Protein AF-0000000086674447 (afdb_homodimer)

pLDDT: mean 96.29, std 6.56, range [38.28, 99.0]

Solvent-accessible surface area (backbone atoms only — not comparable to full-atom values): 31070 Å² total; per-residue (Å²): 128,88,78,75,75,54,72,44,48,69,46,72,72,39,36,52,51,30,50,51,44,52,50,55,35,48,75,70,48,36,46,66,22,30,30,36,32,32,70,84,81,61,48,31,28,20,26,34,28,78,52,71,37,53,34,59,51,40,54,53,54,64,50,46,45,52,54,33,26,35,34,64,73,64,79,38,63,46,72,46,72,43,77,47,45,37,91,79,42,28,67,44,84,28,63,61,21,54,31,84,49,58,30,33,39,14,48,49,42,30,52,41,40,25,42,23,58,60,7,36,20,32,44,40,54,50,34,69,75,50,40,37,67,59,47,29,50,52,35,44,74,71,64,41,71,51,47,46,45,61,62,59,66,47,53,48,55,51,37,37,28,68,75,32,76,65,34,62,70,54,31,31,49,49,52,44,53,17,68,75,69,72,49,60,85,36,53,51,65,26,69,91,55,13,39,26,28,16,25,48,40,52,31,50,50,50,45,28,37,78,63,52,71,41,79,42,56,66,14,24,54,50,46,53,54,36,23,48,46,36,65,78,49,63,27,60,37,51,63,49,68,39,82,57,38,46,62,26,33,37,60,14,68,53,69,46,34,52,31,35,36,34,38,40,36,37,77,88,63,54,41,35,31,30,18,42,41,36,39,41,76,57,94,50,90,52,54,61,67,59,29,45,51,44,4,51,42,41,37,54,48,50,55,54,53,62,71,65,48,135,128,88,77,75,74,53,72,44,48,68,47,70,71,40,36,52,53,31,50,50,44,52,49,55,35,49,76,72,48,37,45,65,22,30,30,38,32,34,69,85,81,62,48,32,28,19,27,35,30,79,52,69,38,52,35,61,48,38,52,52,56,63,53,46,45,52,54,33,24,34,33,64,72,65,78,38,62,45,71,45,71,43,76,47,46,39,92,79,42,29,69,45,84,27,62,60,21,51,32,84,49,58,32,34,39,14,48,50,41,30,53,40,40,25,42,22,58,60,6,36,20,32,44,39,55,49,33,69,75,50,40,36,69,56,47,30,50,51,35,44,74,72,65,40,71,49,49,44,46,60,62,59,64,46,54,48,56,51,37,36,28,68,76,33,77,66,34,61,69,53,31,32,50,48,52,44,52,18,68,76,70,74,48,60,85,37,54,51,66,26,68,90,56,15,39,27,28,17,25,47,42,50,32,50,50,50,48,29,36,77,64,52,71,42,78,41,57,67,15,24,53,50,47,53,54,37,24,48,48,35,64,78,48,64,28,60,37,52,61,50,69,38,82,57,39,46,60,26,34,37,61,14,68,53,69,45,34,52,31,37,36,35,37,40,36,39,78,88,63,55,41,36,32,30,19,42,43,37,38,40,76,59,92,47,90,52,52,62,68,59,28,43,50,44,4,51,41,41,37,54,48,51,55,55,53,62,71,65,49,136

Sequence (620 aa):
MTVVPTFVAGDGDLLEVAESIAADWASLGIRGSFLARDLDTGEHLGFDVDVPVPLASVIKVPLALVVLDLVARGDLDAARPVTVDPAAASVGPTGLAAFRHPATVAVGDLLLLMLAVSDNAAADTLLDLVPPPDVDARLREWGCTGIRVRHRLNRMYECAAGVSGNDFALALELAIRDERTGHHTIETLDPAHANLGSAAALVDLLQRVWRDEVAHPDATAELRRLMSQQVFTHRLANELRADTLQVSGKTGTFLHLRHEIGVVEAETGERIAMAALTRADRRARQAPDIDQAIGTAARDAFEALRNHGPMTVVPTFVAGDGDLLEVAESIAADWASLGIRGSFLARDLDTGEHLGFDVDVPVPLASVIKVPLALVVLDLVARGDLDAARPVTVDPAAASVGPTGLAAFRHPATVAVGDLLLLMLAVSDNAAADTLLDLVPPPDVDARLREWGCTGIRVRHRLNRMYECAAGVSGNDFALALELAIRDERTGHHTIETLDPAHANLGSAAALVDLLQRVWRDEVAHPDATAELRRLMSQQVFTHRLANELRADTLQVSGKTGTFLHLRHEIGVVEAETGERIAMAALTRADRRARQAPDIDQAIGTAARDAFEALRNHGP

Organism: NCBI:txid175570

Nearest PDB structures (foldseek):
  2wuq-assembly1_B  TM=9.058E-01  e=3.785E-26  Streptomyces cacaoi
  2wuq-assembly1_A  TM=9.338E-01  e=1.848E-25  Streptomyces cacaoi
  4hes-assembly3_E  TM=8.392E-01  e=2.677E-14  Veillonella parvula DSM 2008
  2xh9-assembly2_B  TM=7.013E-01  e=1.372E-12  Streptomyces clavuligerus
  2xft-assembly2_B  TM=6.945E-01  e=1.164E-12  Streptomyces clavuligerus

Radius of gyration: 24.22 Å; Cα contacts (8 Å, |Δi|>4): 1340; chains: 2; bounding box: 54×69×61 Å

Secondary structure (DSSP, 8-state):
---PPPEEESSHHHHHHHHHHHHHHHHTTEEEEEEEEETTT--EEEESTT--EE-GGGGHHHHHHHHHHHHHTTSS-TT-EEEE-GGGSPP-SSGGGG-SS-EEEEHHHHHHHHHHS--HHHHHHHHHHS-HHHHHHHHHHTT-TT-B--S-THHHHHHHHHHHTT-HHHHHHHHHHHHHHS--SSGGGSTTTS-EE-HHHHHHHHHHHHTT-SS-HHHHHHHHHHHTT----SSGGGG---TTEEEEEEEEEETTEEEEEEEEEETTS-EEEEEEEEEESS--S--HHHHHHHHHHHHHHHHHHHHT--/------EEESSHHHHHHHHHHHHHHHHTTEEEEEEEEETTT--EEEESTT--EE-GGGGHHHHHHHHHHHHHTTSS-TT-EEEE-GGGSPP-SSGGGG-SS-EEEEHHHHHHHHHHS--HHHHHHHHHHS-HHHHHHHHHHTT-TT-B--S-THHHHHHHHHHHTT-HHHHHHHHHHHHHHS--SSGGGSTTTS-EE-HHHHHHHHHHHHTT-SS-HHHHHHHHHHHTT----SSGGGG---TTEEEEEEEEEETTEEEEEEEEEETTS-EEEEEEEEEESS--S--HHHHHHHHHHHHHHHHHHHHT--

Structure (mmCIF, N/CA/C/O backbone):
data_AF-0000000086674447-model_v1
#
loop_
_entity.id
_entity.type
_entity.pdbx_description
1 polymer 'Serine hydrolase'
#
loop_
_atom_site.group_PDB
_atom_site.id
_atom_site.type_symbol
_atom_site.label_atom_id
_atom_site.label_alt_id
_atom_site.label_comp_id
_atom_site.label_asym_id
_atom_site.label_entity_id
_atom_site.label_seq_id
_atom_site.pdbx_PDB_ins_code
_atom_site.Cartn_x
_atom_site.Cartn_y
_atom_site.Cartn_z
_atom_site.occupancy
_atom_site.B_iso_or_equiv
_atom_site.auth_seq_id
_atom_site.auth_comp_id
_atom_site.auth_asym_id
_atom_site.auth_atom_id
_atom_site.pdbx_PDB_model_num
ATOM 1 N N . MET A 1 1 ? -27.062 27.422 2.574 1 38.53 1 MET A N 1
ATOM 2 C CA . MET A 1 1 ? -26.297 28.297 1.693 1 38.53 1 MET A CA 1
ATOM 3 C C . MET A 1 1 ? -24.938 27.688 1.358 1 38.53 1 MET A C 1
ATOM 5 O O . MET A 1 1 ? -24.219 27.25 2.254 1 38.53 1 MET A O 1
ATOM 9 N N . THR A 1 2 ? -24.734 27.25 0.06 1 50 2 THR A N 1
ATOM 10 C CA . THR A 1 2 ? -23.469 26.625 -0.309 1 50 2 THR A CA 1
ATOM 11 C C . THR A 1 2 ? -22.312 27.578 -0.081 1 50 2 THR A C 1
ATOM 13 O O . THR A 1 2 ? -22.266 28.656 -0.669 1 50 2 THR A O 1
ATOM 16 N N . VAL A 1 3 ? -21.625 27.484 1.079 1 66.38 3 VAL A N 1
ATOM 17 C CA . VAL A 1 3 ? -20.516 28.359 1.425 1 66.38 3 VAL A CA 1
ATOM 18 C C . VAL A 1 3 ? -19.469 28.344 0.31 1 66.38 3 VAL A C 1
ATOM 20 O O . VAL A 1 3 ? -19.062 27.266 -0.135 1 66.38 3 VAL A O 1
ATOM 23 N N . VAL A 1 4 ? -19.359 29.516 -0.387 1 80.81 4 VAL A N 1
ATOM 24 C CA . VAL A 1 4 ? -18.344 29.688 -1.413 1 80.81 4 VAL A CA 1
ATOM 25 C C . VAL A 1 4 ? -16.953 29.594 -0.784 1 80.81 4 VAL A C 1
ATOM 27 O O . VAL A 1 4 ? -16.656 30.25 0.213 1 80.81 4 VAL A O 1
ATOM 30 N N . PRO A 1 5 ? -16.172 28.719 -1.316 1 92.44 5 PRO A N 1
ATOM 31 C CA . PRO A 1 5 ? -14.812 28.609 -0.782 1 92.44 5 PRO A CA 1
ATOM 32 C C . PRO A 1 5 ? -14.031 29.922 -0.883 1 92.44 5 PRO A C 1
ATOM 34 O O . PRO A 1 5 ? -14.328 30.766 -1.734 1 92.44 5 PRO A O 1
ATOM 37 N N . THR A 1 6 ? -13.109 30.188 0.082 1 96.5 6 THR A N 1
ATOM 38 C CA . THR A 1 6 ? -12.148 31.281 -0.029 1 96.5 6 THR A CA 1
ATOM 39 C C . THR A 1 6 ? -10.938 30.844 -0.849 1 96.5 6 THR A C 1
ATOM 41 O O . THR A 1 6 ? -10.172 29.969 -0.428 1 96.5 6 THR A O 1
ATOM 44 N N . PHE A 1 7 ? -10.734 31.5 -1.994 1 97.69 7 PHE A N 1
ATOM 45 C CA . PHE A 1 7 ? -9.703 31.078 -2.936 1 97.69 7 PHE A CA 1
ATOM 46 C C . PHE A 1 7 ? -8.422 31.875 -2.723 1 97.69 7 PHE A C 1
ATOM 48 O O . PHE A 1 7 ? -8.469 33.031 -2.293 1 97.69 7 PHE A O 1
ATOM 55 N N . VAL A 1 8 ? -7.32 31.281 -3.012 1 96.69 8 VAL A N 1
ATOM 56 C CA . VAL A 1 8 ? -6.016 31.922 -3.068 1 96.69 8 VAL A CA 1
ATOM 57 C C . VAL A 1 8 ? -5.285 31.516 -4.344 1 96.69 8 VAL A C 1
ATOM 59 O O . VAL A 1 8 ? -5.371 30.359 -4.762 1 96.69 8 VAL A O 1
ATOM 62 N N . ALA A 1 9 ? -4.672 32.469 -4.988 1 94.75 9 ALA A N 1
ATOM 63 C CA . ALA A 1 9 ? -3.885 32.188 -6.184 1 94.75 9 ALA A CA 1
ATOM 64 C C . ALA A 1 9 ? -2.889 33.312 -6.473 1 94.75 9 ALA A C 1
ATOM 66 O O . ALA A 1 9 ? -3.156 34.469 -6.176 1 94.75 9 ALA A O 1
ATOM 67 N N . GLY A 1 10 ? -1.825 32.875 -7.117 1 85.38 10 GLY A N 1
ATOM 68 C CA . GLY A 1 10 ? -0.826 33.875 -7.484 1 85.38 10 GLY A CA 1
ATOM 69 C C . GLY A 1 10 ? -1.239 34.719 -8.672 1 85.38 10 GLY A C 1
ATOM 70 O O . GLY A 1 10 ? -0.718 35.812 -8.867 1 85.38 10 GLY A O 1
ATOM 71 N N . ASP A 1 11 ? -1.939 34.188 -9.594 1 87.5 11 ASP A N 1
ATOM 72 C CA . ASP A 1 11 ? -2.436 34.938 -10.75 1 87.5 11 ASP A CA 1
ATOM 73 C C . ASP A 1 11 ? -3.785 34.406 -11.211 1 87.5 11 ASP A C 1
ATOM 75 O O . ASP A 1 11 ? -4.348 33.5 -10.586 1 87.5 11 ASP A O 1
ATOM 79 N N . GLY A 1 12 ? -4.344 34.969 -12.25 1 87.25 12 GLY A N 1
ATOM 80 C CA . GLY A 1 12 ? -5.688 34.656 -12.719 1 87.25 12 GLY A CA 1
ATOM 81 C C . GLY A 1 12 ? -5.824 33.25 -13.242 1 87.25 12 GLY A C 1
ATOM 82 O O . GLY A 1 12 ? -6.832 32.562 -13 1 87.25 12 GLY A O 1
ATOM 83 N N . ASP A 1 13 ? -4.848 32.781 -13.977 1 93.12 13 ASP A N 1
ATOM 84 C CA . ASP A 1 13 ? -4.891 31.438 -14.531 1 93.12 13 ASP A CA 1
ATOM 85 C C . ASP A 1 13 ? -4.887 30.391 -13.422 1 93.12 13 ASP A C 1
ATOM 87 O O . ASP A 1 13 ? -5.605 29.391 -13.508 1 93.12 13 ASP A O 1
ATOM 91 N N . LEU A 1 14 ? -4.137 30.656 -12.445 1 97.19 14 LEU A N 1
ATOM 92 C CA . LEU A 1 14 ? -4.07 29.734 -11.305 1 97.19 14 LEU A CA 1
ATOM 93 C C . LEU A 1 14 ? -5.375 29.766 -10.516 1 97.19 14 LEU A C 1
ATOM 95 O O . LEU A 1 14 ? -5.805 28.734 -9.984 1 97.19 14 LEU A O 1
ATOM 99 N N . LEU A 1 15 ? -5.953 30.938 -10.438 1 97.5 15 LEU A N 1
ATOM 100 C CA . LEU A 1 15 ? -7.238 31.047 -9.75 1 97.5 15 LEU A CA 1
ATOM 101 C C . LEU A 1 15 ? -8.289 30.188 -10.43 1 97.5 15 LEU A C 1
ATOM 103 O O . LEU A 1 15 ? -9.086 29.531 -9.758 1 97.5 15 LEU A O 1
ATOM 107 N N . GLU A 1 16 ? -8.328 30.172 -11.734 1 97.75 16 GLU A N 1
ATOM 108 C CA . GLU A 1 16 ? -9.273 29.359 -12.492 1 97.75 16 GLU A CA 1
ATOM 109 C C . GLU A 1 16 ? -9.086 27.875 -12.195 1 97.75 16 GLU A C 1
ATOM 111 O O . GLU A 1 16 ? -10.062 27.125 -12.133 1 97.75 16 GLU A O 1
ATOM 116 N N . VAL A 1 17 ? -7.859 27.453 -12.086 1 98.31 17 VAL A N 1
ATOM 117 C CA . VAL A 1 17 ? -7.562 26.047 -11.773 1 98.31 17 VAL A CA 1
ATOM 118 C C . VAL A 1 17 ? -8.086 25.719 -10.383 1 98.31 17 VAL A C 1
ATOM 120 O O . VAL A 1 17 ? -8.719 24.672 -10.188 1 98.31 17 VAL A O 1
ATOM 123 N N . ALA A 1 18 ? -7.832 26.578 -9.406 1 98.56 18 ALA A N 1
ATOM 124 C CA . ALA A 1 18 ? -8.336 26.375 -8.047 1 98.56 18 ALA A CA 1
ATOM 125 C C . ALA A 1 18 ? -9.859 26.281 -8.039 1 98.56 18 ALA A C 1
ATOM 127 O O . ALA A 1 18 ? -10.43 25.422 -7.355 1 98.56 18 ALA A O 1
ATOM 128 N N . GLU A 1 19 ? -10.5 27.141 -8.797 1 98.25 19 GLU A N 1
ATOM 129 C CA . GLU A 1 19 ? -11.953 27.141 -8.883 1 98.25 19 GLU A CA 1
ATOM 130 C C . GLU A 1 19 ? -12.477 25.859 -9.516 1 98.25 19 GLU A C 1
ATOM 132 O O . GLU A 1 19 ? -13.5 25.328 -9.086 1 98.25 19 GLU A O 1
ATOM 137 N N . SER A 1 20 ? -11.789 25.438 -10.531 1 98.38 20 SER A N 1
ATOM 138 C CA . SER A 1 20 ? -12.18 24.203 -11.203 1 98.38 20 SER A CA 1
ATOM 139 C C . SER A 1 20 ? -12.062 23 -10.266 1 98.38 20 SER A C 1
ATOM 141 O O . SER A 1 20 ? -12.953 22.141 -10.234 1 98.38 20 SER A O 1
ATOM 143 N N . ILE A 1 21 ? -10.992 22.922 -9.492 1 98.5 21 ILE A N 1
ATOM 144 C CA . ILE A 1 21 ? -10.805 21.828 -8.523 1 98.5 21 ILE A CA 1
ATOM 145 C C . ILE A 1 21 ? -11.914 21.875 -7.484 1 98.5 21 ILE A C 1
ATOM 147 O O . ILE A 1 21 ? -12.516 20.844 -7.168 1 98.5 21 ILE A O 1
ATOM 151 N N . ALA A 1 22 ? -12.203 23.062 -6.98 1 98.31 22 ALA A N 1
ATOM 152 C CA . ALA A 1 22 ? -13.258 23.203 -5.98 1 98.31 22 ALA A CA 1
ATOM 153 C C . ALA A 1 22 ? -14.609 22.766 -6.535 1 98.31 22 ALA A C 1
ATOM 155 O O . ALA A 1 22 ? -15.391 22.125 -5.836 1 98.31 22 ALA A O 1
ATOM 156 N N . ALA A 1 23 ? -14.898 23.109 -7.758 1 97.94 23 ALA A N 1
ATOM 157 C CA . ALA A 1 23 ? -16.156 22.75 -8.398 1 97.94 23 ALA A CA 1
ATOM 158 C C . ALA A 1 23 ? -16.266 21.234 -8.586 1 97.94 23 ALA A C 1
ATOM 160 O O . ALA A 1 23 ? -17.328 20.641 -8.383 1 97.94 23 ALA A O 1
ATOM 161 N N . ASP A 1 24 ? -15.18 20.656 -9.023 1 97.81 24 ASP A N 1
ATOM 162 C CA . ASP A 1 24 ? -15.148 19.203 -9.172 1 97.81 24 ASP A CA 1
ATOM 163 C C . ASP A 1 24 ? -15.422 18.516 -7.84 1 97.81 24 ASP A C 1
ATOM 165 O O . ASP A 1 24 ? -16.188 17.547 -7.785 1 97.81 24 ASP A O 1
ATOM 169 N N . TRP A 1 25 ? -14.766 18.969 -6.766 1 97.69 25 TRP A N 1
ATOM 170 C CA . TRP A 1 25 ? -14.984 18.391 -5.441 1 97.69 25 TRP A CA 1
ATOM 171 C C . TRP A 1 25 ? -16.438 18.562 -5.012 1 97.69 25 TRP A C 1
ATOM 173 O O . TRP A 1 25 ? -17.047 17.609 -4.516 1 97.69 25 TRP A O 1
ATOM 183 N N . ALA A 1 26 ? -16.969 19.703 -5.219 1 96.31 26 ALA A N 1
ATOM 184 C CA . ALA A 1 26 ? -18.344 19.984 -4.844 1 96.31 26 ALA A CA 1
ATOM 185 C C . ALA A 1 26 ? -19.312 19.047 -5.582 1 96.31 26 ALA A C 1
ATOM 187 O O . ALA A 1 26 ? -20.297 18.594 -5.004 1 96.31 26 ALA A O 1
ATOM 188 N N . SER A 1 27 ? -19.047 18.797 -6.816 1 96.44 27 SER A N 1
ATOM 189 C CA . SER A 1 27 ? -19.906 17.938 -7.629 1 96.44 27 SER A CA 1
ATOM 190 C C . SER A 1 27 ? -19.922 16.516 -7.109 1 96.44 27 SER A C 1
ATOM 192 O O . SER A 1 27 ? -20.875 15.758 -7.375 1 96.44 27 SER A O 1
ATOM 194 N N . LEU A 1 28 ? -18.906 16.141 -6.348 1 95.56 28 LEU A N 1
ATOM 195 C CA . LEU A 1 28 ? -18.797 14.797 -5.789 1 95.56 28 LEU A CA 1
ATOM 196 C C . LEU A 1 28 ? -19.25 14.773 -4.336 1 95.56 28 LEU A C 1
ATOM 198 O O . LEU A 1 28 ? -19.141 13.75 -3.66 1 95.56 28 LEU A O 1
ATOM 202 N N . GLY A 1 29 ? -19.688 15.922 -3.85 1 93.06 29 GLY A N 1
ATOM 203 C CA . GLY A 1 29 ? -20.125 16 -2.465 1 93.06 29 GLY A CA 1
ATOM 204 C C . GLY A 1 29 ? -18.969 16.047 -1.479 1 93.06 29 GLY A C 1
ATOM 205 O O . GLY A 1 29 ? -19.094 15.57 -0.352 1 93.06 29 GLY A O 1
ATOM 206 N N . ILE A 1 30 ? -17.891 16.547 -1.903 1 94.38 30 ILE A N 1
ATOM 207 C CA . ILE A 1 30 ? -16.688 16.688 -1.084 1 94.38 30 ILE A CA 1
ATOM 208 C C . ILE A 1 30 ? -16.562 18.125 -0.604 1 94.38 30 ILE A C 1
ATOM 210 O O . ILE A 1 30 ? -16.625 19.062 -1.408 1 94.38 30 ILE A O 1
ATOM 214 N N . ARG A 1 31 ? -16.453 18.328 0.649 1 93.31 31 ARG A N 1
ATOM 215 C CA . ARG A 1 31 ? -15.945 19.578 1.229 1 93.31 31 ARG A CA 1
ATOM 216 C C . ARG A 1 31 ? -14.477 19.438 1.614 1 93.31 31 ARG A C 1
ATOM 218 O O . ARG A 1 31 ? -14.023 18.344 1.975 1 93.31 31 ARG A O 1
ATOM 225 N N . GLY A 1 32 ? -13.773 20.484 1.519 1 96.25 32 GLY A N 1
ATOM 226 C CA . GLY A 1 32 ? -12.391 20.344 1.95 1 96.25 32 GLY A CA 1
ATOM 227 C C . GLY A 1 32 ? -11.539 21.562 1.632 1 96.25 32 GLY A C 1
ATOM 228 O O . GLY A 1 32 ? -12.07 22.641 1.37 1 96.25 32 GLY A O 1
ATOM 229 N N . SER A 1 33 ? -10.266 21.453 1.926 1 98.62 33 SER A N 1
ATOM 230 C CA . SER A 1 33 ? -9.211 22.438 1.688 1 98.62 33 SER A CA 1
ATOM 231 C C . SER A 1 33 ? -8.141 21.891 0.758 1 98.62 33 SER A C 1
ATOM 233 O O . SER A 1 33 ? -7.789 20.703 0.835 1 98.62 33 SER A O 1
ATOM 235 N N . PHE A 1 34 ? -7.672 22.766 -0.129 1 98.88 34 PHE A N 1
ATOM 236 C CA . PHE A 1 34 ? -6.609 22.375 -1.05 1 98.88 34 PHE A CA 1
ATOM 237 C C . PHE A 1 34 ? -5.605 23.5 -1.223 1 98.88 34 PHE A C 1
ATOM 239 O O . PHE A 1 34 ? -5.984 24.672 -1.312 1 98.88 34 PHE A O 1
ATOM 246 N N . LEU A 1 35 ? -4.367 23.125 -1.168 1 98.94 35 LEU A N 1
ATOM 247 C CA . LEU A 1 35 ? -3.305 24.078 -1.47 1 98.94 35 LEU A CA 1
ATOM 248 C C . LEU A 1 35 ? -2.158 23.391 -2.209 1 98.94 35 LEU A C 1
ATOM 250 O O . LEU A 1 35 ? -1.727 22.312 -1.825 1 98.94 35 LEU A O 1
ATOM 254 N N . ALA A 1 36 ? -1.745 23.938 -3.277 1 98.88 36 ALA A N 1
ATOM 255 C CA . ALA A 1 36 ? -0.521 23.578 -3.99 1 98.88 36 ALA A CA 1
ATOM 256 C C . ALA A 1 36 ? 0.405 24.781 -4.129 1 98.88 36 ALA A C 1
ATOM 258 O O . ALA A 1 36 ? -0.051 25.891 -4.406 1 98.88 36 ALA A O 1
ATOM 259 N N . ARG A 1 37 ? 1.651 24.562 -3.885 1 98.62 37 ARG A N 1
ATOM 260 C CA . ARG A 1 37 ? 2.623 25.641 -3.93 1 98.62 37 ARG A CA 1
ATOM 261 C C . ARG A 1 37 ? 3.939 25.188 -4.543 1 98.62 37 ARG A C 1
ATOM 263 O O . ARG A 1 37 ? 4.469 24.141 -4.164 1 98.62 37 ARG A O 1
ATOM 270 N N . ASP A 1 38 ? 4.434 25.938 -5.508 1 98.38 38 ASP A N 1
ATOM 271 C CA . ASP A 1 38 ? 5.785 25.734 -6.008 1 98.38 38 ASP A CA 1
ATOM 272 C C . ASP A 1 38 ? 6.824 26.172 -4.98 1 98.38 38 ASP A C 1
ATOM 274 O O . ASP A 1 38 ? 6.848 27.344 -4.574 1 98.38 38 ASP A O 1
ATOM 278 N N . LEU A 1 39 ? 7.68 25.297 -4.629 1 98.12 39 LEU A N 1
ATOM 279 C CA . LEU A 1 39 ? 8.578 25.547 -3.506 1 98.12 39 LEU A CA 1
ATOM 280 C C . LEU A 1 39 ? 9.711 26.484 -3.908 1 98.12 39 LEU A C 1
ATOM 282 O O . LEU A 1 39 ? 10.406 27.031 -3.047 1 98.12 39 LEU A O 1
ATOM 286 N N . ASP A 1 40 ? 9.93 26.719 -5.164 1 94.62 40 ASP A N 1
ATOM 287 C CA . ASP A 1 40 ? 11.016 27.562 -5.633 1 94.62 40 ASP A CA 1
ATOM 288 C C . ASP A 1 40 ? 10.516 28.969 -5.953 1 94.62 40 ASP A C 1
ATOM 290 O O . ASP A 1 40 ? 11.164 29.953 -5.594 1 94.62 40 ASP A O 1
ATOM 294 N N . THR A 1 41 ? 9.352 29.094 -6.555 1 94.44 41 THR A N 1
ATOM 295 C CA . THR A 1 41 ? 8.867 30.391 -7 1 94.44 41 THR A CA 1
ATOM 296 C C . THR A 1 41 ? 7.891 30.969 -5.98 1 94.44 41 THR A C 1
ATOM 298 O O . THR A 1 41 ? 7.66 32.188 -5.961 1 94.44 41 THR A O 1
ATOM 301 N N . GLY A 1 42 ? 7.172 30.125 -5.277 1 96.19 42 GLY A N 1
ATOM 302 C CA . GLY A 1 42 ? 6.16 30.578 -4.336 1 96.19 42 GLY A CA 1
ATOM 303 C C . GLY A 1 42 ? 4.777 30.688 -4.945 1 96.19 42 GLY A C 1
ATOM 304 O O . GLY A 1 42 ? 3.793 30.906 -4.234 1 96.19 42 GLY A O 1
ATOM 305 N N . GLU A 1 43 ? 4.719 30.516 -6.277 1 97.19 43 GLU A N 1
ATOM 306 C CA . GLU A 1 43 ? 3.396 30.5 -6.898 1 97.19 43 GLU A CA 1
ATOM 307 C C . GLU A 1 43 ? 2.512 29.406 -6.289 1 97.19 43 GLU A C 1
ATOM 309 O O . GLU A 1 43 ? 2.996 28.328 -5.938 1 97.19 43 GLU A O 1
ATOM 314 N N . HIS A 1 44 ? 1.247 29.719 -6.133 1 98.31 44 HIS A N 1
ATOM 315 C CA . HIS A 1 44 ? 0.364 28.797 -5.441 1 98.31 44 HIS A CA 1
ATOM 316 C C . HIS A 1 44 ? -1.08 28.953 -5.902 1 98.31 44 HIS A C 1
ATOM 318 O O . HIS A 1 44 ? -1.422 29.953 -6.539 1 98.31 44 HIS A O 1
ATOM 324 N N . LEU A 1 45 ? -1.86 27.953 -5.688 1 98.75 45 LEU A N 1
ATOM 325 C CA . LEU A 1 45 ? -3.307 27.969 -5.871 1 98.75 45 LEU A CA 1
ATOM 326 C C . LEU A 1 45 ? -3.998 27.109 -4.828 1 98.75 45 LEU A C 1
ATOM 328 O O . LEU A 1 45 ? -3.447 26.094 -4.391 1 98.75 45 LEU A O 1
ATOM 332 N N . GLY A 1 46 ? -5.16 27.516 -4.414 1 98.69 46 GLY A N 1
ATOM 333 C CA . GLY A 1 46 ? -5.898 26.703 -3.467 1 98.69 46 GLY A CA 1
ATOM 334 C C . GLY A 1 46 ? -7.184 27.359 -2.99 1 98.69 46 GLY A C 1
ATOM 335 O O . GLY A 1 46 ? -7.617 28.375 -3.555 1 98.69 46 GLY A O 1
ATOM 336 N N . PHE A 1 47 ? -7.848 26.688 -2.082 1 98.75 47 PHE A N 1
ATOM 337 C CA . PHE A 1 47 ? -9.062 27.203 -1.462 1 98.75 47 PHE A CA 1
ATOM 338 C C . PHE A 1 47 ? -9.188 26.703 -0.027 1 98.75 47 PHE A C 1
ATOM 340 O O . PHE A 1 47 ? -8.75 25.594 0.293 1 98.75 47 PHE A O 1
ATOM 347 N N . ASP A 1 48 ? -9.727 27.609 0.857 1 98.44 48 ASP A N 1
ATOM 348 C CA . ASP A 1 48 ? -10 27.344 2.266 1 98.44 48 ASP A CA 1
ATOM 349 C C . ASP A 1 48 ? -8.742 26.844 2.988 1 98.44 48 ASP A C 1
ATOM 351 O O . ASP A 1 48 ? -8.805 25.906 3.773 1 98.44 48 ASP A O 1
ATOM 355 N N . VAL A 1 49 ? -7.66 27.531 2.68 1 98.56 49 VAL A N 1
ATOM 356 C CA . VAL A 1 49 ? -6.344 27 3.016 1 98.56 49 VAL A CA 1
ATOM 357 C C . VAL A 1 49 ? -6.086 27.156 4.512 1 98.56 49 VAL A C 1
ATOM 359 O O . VAL A 1 49 ? -5.23 26.469 5.078 1 98.56 49 VAL A O 1
ATOM 362 N N . ASP A 1 50 ? -6.867 28.016 5.23 1 98.06 50 ASP A N 1
ATOM 363 C CA . ASP A 1 50 ? -6.582 28.312 6.629 1 98.06 50 ASP A CA 1
ATOM 364 C C . ASP A 1 50 ? -7.559 27.594 7.555 1 98.06 50 ASP A C 1
ATOM 366 O O . ASP A 1 50 ? -7.5 27.75 8.773 1 98.06 50 ASP A O 1
ATOM 370 N N . VAL A 1 51 ? -8.492 26.797 7.008 1 96.94 51 VAL A N 1
ATOM 371 C CA . VAL A 1 51 ? -9.5 26.094 7.797 1 96.94 51 VAL A CA 1
ATOM 372 C C . VAL A 1 51 ? -8.852 24.938 8.562 1 96.94 51 VAL A C 1
ATOM 374 O O . VAL A 1 51 ? -8.273 24.031 7.953 1 96.94 51 VAL A O 1
ATOM 377 N N . PRO A 1 52 ? -8.891 24.969 9.914 1 97.19 52 PRO A N 1
ATOM 378 C CA . PRO A 1 52 ? -8.359 23.844 10.68 1 97.19 52 PRO A CA 1
ATOM 379 C C . PRO A 1 52 ? -9.211 22.578 10.547 1 97.19 52 PRO A C 1
ATOM 381 O O . PRO A 1 52 ? -10.438 22.656 10.594 1 97.19 52 PRO A O 1
ATOM 384 N N . VAL A 1 53 ? -8.609 21.453 10.328 1 97.25 53 VAL A N 1
ATOM 385 C CA . VAL A 1 53 ? -9.305 20.188 10.164 1 97.25 53 VAL A CA 1
ATOM 386 C C . VAL A 1 53 ? -8.586 19.094 10.945 1 97.25 53 VAL A C 1
ATOM 388 O O . VAL A 1 53 ? -7.355 19.125 11.07 1 97.25 53 VAL A O 1
ATOM 391 N N . PRO A 1 54 ? -9.352 18.094 11.602 1 98.19 54 PRO A N 1
ATOM 392 C CA . PRO A 1 54 ? -8.688 16.906 12.125 1 98.19 54 PRO A CA 1
ATOM 393 C C . PRO A 1 54 ? -7.832 16.203 11.07 1 98.19 54 PRO A C 1
ATOM 395 O O . PRO A 1 54 ? -8.273 16.016 9.938 1 98.19 54 PRO A O 1
ATOM 398 N N . LEU A 1 55 ? -6.672 15.773 11.406 1 98.75 55 LEU A N 1
ATOM 399 C CA . LEU A 1 55 ? -5.672 15.414 10.406 1 98.75 55 LEU A CA 1
ATOM 400 C C . LEU A 1 55 ? -5.625 13.906 10.195 1 98.75 55 LEU A C 1
ATOM 402 O O . LEU A 1 55 ? -5.027 13.43 9.227 1 98.75 55 LEU A O 1
ATOM 406 N N . ALA A 1 56 ? -6.27 13.156 11.047 1 98.25 56 ALA A N 1
ATOM 407 C CA . ALA A 1 56 ? -6.055 11.711 11 1 98.25 56 ALA A CA 1
ATOM 408 C C . ALA A 1 56 ? -4.57 11.383 10.914 1 98.25 56 ALA A C 1
ATOM 410 O O . ALA A 1 56 ? -3.758 11.938 11.656 1 98.25 56 ALA A O 1
ATOM 411 N N . SER A 1 57 ? -4.148 10.453 9.992 1 98.81 57 SER A N 1
ATOM 412 C CA . SER A 1 57 ? -2.781 9.945 9.961 1 98.81 57 SER A CA 1
ATOM 413 C C . SER A 1 57 ? -1.826 10.961 9.344 1 98.81 57 SER A C 1
ATOM 415 O O . SER A 1 57 ? -0.609 10.766 9.359 1 98.81 57 SER A O 1
ATOM 417 N N . VAL A 1 58 ? -2.248 12.047 8.812 1 98.94 58 VAL A N 1
ATOM 418 C CA . VAL A 1 58 ? -1.357 13.094 8.312 1 98.94 58 VAL A CA 1
ATOM 419 C C . VAL A 1 58 ? -0.497 13.625 9.453 1 98.94 58 VAL A C 1
ATOM 421 O O . VAL A 1 58 ? 0.646 14.039 9.234 1 98.94 58 VAL A O 1
ATOM 424 N N . ILE A 1 59 ? -0.97 13.523 10.68 1 98.88 59 ILE A N 1
ATOM 425 C CA . ILE A 1 59 ? -0.286 14.047 11.859 1 98.88 59 ILE A CA 1
ATOM 426 C C . ILE A 1 59 ? 1.034 13.305 12.062 1 98.88 59 ILE A C 1
ATOM 428 O O . ILE A 1 59 ? 1.91 13.773 12.789 1 98.88 59 ILE A O 1
ATOM 432 N N . LYS A 1 60 ? 1.178 12.18 11.406 1 98.94 60 LYS A N 1
ATOM 433 C CA . LYS A 1 60 ? 2.387 11.375 11.547 1 98.94 60 LYS A CA 1
ATOM 434 C C . LYS A 1 60 ? 3.594 12.086 10.945 1 98.94 60 LYS A C 1
ATOM 436 O O . LYS A 1 60 ? 4.738 11.781 11.289 1 98.94 60 LYS A O 1
ATOM 441 N N . VAL A 1 61 ? 3.402 13.023 10.047 1 98.94 61 VAL A N 1
ATOM 442 C CA . VAL A 1 61 ? 4.504 13.742 9.414 1 98.94 61 VAL A CA 1
ATOM 443 C C . VAL A 1 61 ? 5.164 14.68 10.422 1 98.94 61 VAL A C 1
ATOM 445 O O . VAL A 1 61 ? 6.367 14.586 10.672 1 98.94 61 VAL A O 1
ATOM 448 N N . PRO A 1 62 ? 4.402 15.578 11.102 1 98.94 62 PRO A N 1
ATOM 449 C CA . PRO A 1 62 ? 5.09 16.406 12.102 1 98.94 62 PRO A CA 1
ATOM 450 C C . PRO A 1 62 ? 5.617 15.578 13.273 1 98.94 62 PRO A C 1
ATOM 452 O O . PRO A 1 62 ? 6.672 15.898 13.828 1 98.94 62 PRO A O 1
ATOM 455 N N . LEU A 1 63 ? 4.934 14.516 13.695 1 98.94 63 LEU A N 1
ATOM 456 C CA . LEU A 1 63 ? 5.477 13.617 14.711 1 98.94 63 LEU A CA 1
ATOM 457 C C . LEU A 1 63 ? 6.836 13.07 14.289 1 98.94 63 LEU A C 1
ATOM 459 O O . LEU A 1 63 ? 7.793 13.109 15.062 1 98.94 63 LEU A O 1
ATOM 463 N N . ALA A 1 64 ? 6.906 12.602 13.047 1 99 64 ALA A N 1
ATOM 464 C CA . ALA A 1 64 ? 8.156 12.055 12.531 1 99 64 ALA A CA 1
ATOM 465 C C . ALA A 1 64 ? 9.273 13.094 12.562 1 99 64 ALA A C 1
ATOM 467 O O . ALA A 1 64 ? 10.406 12.781 12.93 1 99 64 ALA A O 1
ATOM 468 N N . LEU A 1 65 ? 8.945 14.297 12.148 1 98.94 65 LEU A N 1
ATOM 469 C CA . LEU A 1 65 ? 9.961 15.344 12.125 1 98.94 65 LEU A CA 1
ATOM 470 C C . LEU A 1 65 ? 10.562 15.562 13.508 1 98.94 65 LEU A C 1
ATOM 472 O O . LEU A 1 65 ? 11.781 15.672 13.656 1 98.94 65 LEU A O 1
ATOM 476 N N . VAL A 1 66 ? 9.727 15.633 14.508 1 98.94 66 VAL A N 1
ATOM 477 C CA . VAL A 1 66 ? 10.188 15.867 15.875 1 98.94 66 VAL A CA 1
ATOM 478 C C . VAL A 1 66 ? 11.07 14.711 16.328 1 98.94 66 VAL A C 1
ATOM 480 O O . VAL A 1 66 ? 12.156 14.922 16.875 1 98.94 66 VAL A O 1
ATOM 483 N N . VAL A 1 67 ? 10.672 13.484 16.094 1 98.94 67 VAL A N 1
ATOM 484 C CA . VAL A 1 67 ? 11.445 12.32 16.516 1 98.94 67 VAL A CA 1
ATOM 485 C C . VAL A 1 67 ? 12.773 12.289 15.75 1 98.94 67 VAL A C 1
ATOM 487 O O . VAL A 1 67 ? 13.828 12.039 16.344 1 98.94 67 VAL A O 1
ATOM 490 N N . LEU A 1 68 ? 12.703 12.562 14.484 1 98.94 68 LEU A N 1
ATOM 491 C CA . LEU A 1 68 ? 13.914 12.562 13.664 1 98.94 68 LEU A CA 1
ATOM 492 C C . LEU A 1 68 ? 14.875 13.656 14.117 1 98.94 68 LEU A C 1
ATOM 494 O O . LEU A 1 68 ? 16.094 13.477 14.047 1 98.94 68 LEU A O 1
ATOM 498 N N . ASP A 1 69 ? 14.336 14.797 14.531 1 98.94 69 ASP A N 1
ATOM 499 C CA . ASP A 1 69 ? 15.188 15.852 15.062 1 98.94 69 ASP A CA 1
ATOM 500 C C . ASP A 1 69 ? 15.922 15.383 16.312 1 98.94 69 ASP A C 1
ATOM 502 O O . ASP A 1 69 ? 17.125 15.641 16.469 1 98.94 69 ASP A O 1
ATOM 506 N N . LEU A 1 70 ? 15.25 14.727 17.234 1 98.94 70 LEU A N 1
ATOM 507 C CA . LEU A 1 70 ? 15.875 14.172 18.438 1 98.94 70 LEU A CA 1
ATOM 508 C C . LEU A 1 70 ? 16.969 13.18 18.062 1 98.94 70 LEU A C 1
ATOM 510 O O . LEU A 1 70 ? 18.031 13.156 18.703 1 98.94 70 LEU A O 1
ATOM 514 N N . VAL A 1 71 ? 16.719 12.398 17.047 1 98.94 71 VAL A N 1
ATOM 515 C CA . VAL A 1 71 ? 17.703 11.422 16.594 1 98.94 71 VAL A CA 1
ATOM 516 C C . VAL A 1 71 ? 18.922 12.148 16.031 1 98.94 71 VAL A C 1
ATOM 518 O O . VAL A 1 71 ? 20.062 11.82 16.391 1 98.94 71 VAL A O 1
ATOM 521 N N . ALA A 1 72 ? 18.672 13.125 15.195 1 98.88 72 ALA A N 1
ATOM 522 C CA . ALA A 1 72 ? 19.75 13.859 14.539 1 98.88 72 ALA A CA 1
ATOM 523 C C . ALA A 1 72 ? 20.625 14.586 15.555 1 98.88 72 ALA A C 1
ATOM 525 O O . ALA A 1 72 ? 21.828 14.719 15.375 1 98.88 72 ALA A O 1
ATOM 526 N N . ARG A 1 73 ? 20.047 15 16.625 1 98.44 73 ARG A N 1
ATOM 527 C CA . ARG A 1 73 ? 20.766 15.758 17.656 1 98.44 73 ARG A CA 1
ATOM 528 C C . ARG A 1 73 ? 21.406 14.82 18.672 1 98.44 73 ARG A C 1
ATOM 530 O O . ARG A 1 73 ? 22.141 15.266 19.562 1 98.44 73 ARG A O 1
ATOM 537 N N . GLY A 1 74 ? 21.109 13.586 18.609 1 98.5 74 GLY A N 1
ATOM 538 C CA . GLY A 1 74 ? 21.734 12.602 19.484 1 98.5 74 GLY A CA 1
ATOM 539 C C . GLY A 1 74 ? 20.969 12.352 20.766 1 98.5 74 GLY A C 1
ATOM 540 O O . GLY A 1 74 ? 21.422 11.617 21.641 1 98.5 74 GLY A O 1
ATOM 541 N N . ASP A 1 75 ? 19.781 12.891 20.906 1 98.5 75 ASP A N 1
ATOM 542 C CA . ASP A 1 75 ? 18.969 12.773 22.109 1 98.5 75 ASP A CA 1
ATOM 543 C C . ASP A 1 75 ? 18.156 11.477 22.109 1 98.5 75 ASP A C 1
ATOM 545 O O . ASP A 1 75 ? 17.656 11.055 23.156 1 98.5 75 ASP A O 1
ATOM 549 N N . LEU A 1 76 ? 18.047 10.812 20.984 1 98.69 76 LEU A N 1
ATOM 550 C CA . LEU A 1 76 ? 17.359 9.531 20.812 1 98.69 76 LEU A CA 1
ATOM 551 C C . LEU A 1 76 ? 18.109 8.641 19.828 1 98.69 76 LEU A C 1
ATOM 553 O O . LEU A 1 76 ? 18.469 9.086 18.734 1 98.69 76 LEU A O 1
ATOM 557 N N . ASP A 1 77 ? 18.406 7.414 20.188 1 98.81 77 ASP A N 1
ATOM 558 C CA . ASP A 1 77 ? 19.141 6.48 19.344 1 98.81 77 ASP A CA 1
ATOM 559 C C . ASP A 1 77 ? 18.203 5.793 18.344 1 98.81 77 ASP A C 1
ATOM 561 O O . ASP A 1 77 ? 17.312 5.043 18.75 1 98.81 77 ASP A O 1
ATOM 565 N N . ALA A 1 78 ? 18.406 6.016 17.109 1 98.75 78 ALA A N 1
ATOM 566 C CA . ALA A 1 78 ? 17.578 5.398 16.062 1 98.75 78 ALA A CA 1
ATOM 567 C C . ALA A 1 78 ? 17.656 3.877 16.141 1 98.75 78 ALA A C 1
ATOM 569 O O . ALA A 1 78 ? 16.719 3.186 15.719 1 98.75 78 ALA A O 1
ATOM 570 N N . ALA A 1 79 ? 18.688 3.314 16.656 1 98.69 79 ALA A N 1
ATOM 571 C CA . ALA A 1 79 ? 18.891 1.87 16.703 1 98.69 79 ALA A CA 1
ATOM 572 C C . ALA A 1 79 ? 18.281 1.272 17.969 1 98.69 79 ALA A C 1
ATOM 574 O O . ALA A 1 79 ? 18.281 0.052 18.156 1 98.69 79 ALA A O 1
ATOM 575 N N . ARG A 1 80 ? 17.75 2.111 18.875 1 98.75 80 ARG A N 1
ATOM 576 C CA . ARG A 1 80 ? 17.141 1.609 20.109 1 98.75 80 ARG A CA 1
ATOM 577 C C . ARG A 1 80 ? 16 0.644 19.797 1 98.75 80 ARG A C 1
ATOM 579 O O . ARG A 1 80 ? 15 1.03 19.188 1 98.75 80 ARG A O 1
ATOM 586 N N . PRO A 1 81 ? 16.156 -0.617 20.219 1 98.62 81 PRO A N 1
ATOM 587 C CA . PRO A 1 81 ? 15.047 -1.562 20 1 98.62 81 PRO A CA 1
ATOM 588 C C . PRO A 1 81 ? 13.875 -1.326 20.938 1 98.62 81 PRO A C 1
ATOM 590 O O . PRO A 1 81 ? 14.078 -1.015 22.125 1 98.62 81 PRO A O 1
ATOM 593 N N . VAL A 1 82 ? 12.727 -1.39 20.453 1 98.81 82 VAL A N 1
ATOM 594 C CA . VAL A 1 82 ? 11.5 -1.275 21.234 1 98.81 82 VAL A CA 1
ATOM 595 C C . VAL A 1 82 ? 10.609 -2.488 20.969 1 98.81 82 VAL A C 1
ATOM 597 O O . VAL A 1 82 ? 10.352 -2.844 19.828 1 98.81 82 VAL A O 1
ATOM 600 N N . THR A 1 83 ? 10.164 -3.166 22.016 1 98.62 83 THR A N 1
ATOM 601 C CA . THR A 1 83 ? 9.25 -4.289 21.875 1 98.62 83 THR A CA 1
ATOM 602 C C . THR A 1 83 ? 7.801 -3.812 21.922 1 98.62 83 THR A C 1
ATOM 604 O O . THR A 1 83 ? 7.406 -3.105 22.859 1 98.62 83 THR A O 1
ATOM 607 N N . VAL A 1 84 ? 7.078 -4.145 20.906 1 98.56 84 VAL A N 1
ATOM 608 C CA . VAL A 1 84 ? 5.664 -3.801 20.812 1 98.56 84 VAL A CA 1
ATOM 609 C C . VAL A 1 84 ? 4.809 -5.051 21 1 98.56 84 VAL A C 1
ATOM 611 O O . VAL A 1 84 ? 4.934 -6.02 20.25 1 98.56 84 VAL A O 1
ATOM 614 N N . ASP A 1 85 ? 3.998 -5.02 21.984 1 97.69 85 ASP A N 1
ATOM 615 C CA . ASP A 1 85 ? 3.045 -6.094 22.25 1 97.69 85 ASP A CA 1
ATOM 616 C C . ASP A 1 85 ? 1.681 -5.785 21.641 1 97.69 85 ASP A C 1
ATOM 618 O O . ASP A 1 85 ? 1.033 -4.805 22.016 1 97.69 85 ASP A O 1
ATOM 622 N N . PRO A 1 86 ? 1.247 -6.668 20.75 1 95.31 86 PRO A N 1
ATOM 623 C CA . PRO A 1 86 ? -0.034 -6.406 20.094 1 95.31 86 PRO A CA 1
ATOM 624 C C . PRO A 1 86 ? -1.179 -6.211 21.078 1 95.31 86 PRO A C 1
ATOM 626 O O . PRO A 1 86 ? -2.121 -5.465 20.797 1 95.31 86 PRO A O 1
ATOM 629 N N . ALA A 1 87 ? -1.154 -6.793 22.219 1 93.94 87 ALA A N 1
ATOM 630 C CA . ALA A 1 87 ? -2.221 -6.688 23.219 1 93.94 87 ALA A CA 1
ATOM 631 C C . ALA A 1 87 ? -2.342 -5.258 23.734 1 93.94 87 ALA A C 1
ATOM 633 O O . ALA A 1 87 ? -3.42 -4.836 24.156 1 93.94 87 ALA A O 1
ATOM 634 N N . ALA A 1 88 ? -1.292 -4.512 23.703 1 93 88 ALA A N 1
ATOM 635 C CA . ALA A 1 88 ? -1.264 -3.152 24.234 1 93 88 ALA A CA 1
ATOM 636 C C . ALA A 1 88 ? -1.086 -2.129 23.109 1 93 88 ALA A C 1
ATOM 638 O O . ALA A 1 88 ? -1.015 -0.924 23.375 1 93 88 ALA A O 1
ATOM 639 N N . ALA A 1 89 ? -1.082 -2.631 21.922 1 93.44 89 ALA A N 1
ATOM 640 C CA . ALA A 1 89 ? -0.752 -1.748 20.797 1 93.44 89 ALA A CA 1
ATOM 641 C C . ALA A 1 89 ? -2.004 -1.079 20.25 1 93.44 89 ALA A C 1
ATOM 643 O O . ALA A 1 89 ? -3.115 -1.582 20.422 1 93.44 89 ALA A O 1
ATOM 644 N N . SER A 1 90 ? -1.757 0.054 19.625 1 94.94 90 SER A N 1
ATOM 645 C CA . SER A 1 90 ? -2.811 0.746 18.891 1 94.94 90 SER A CA 1
ATOM 646 C C . SER A 1 90 ? -3.375 -0.13 17.781 1 94.94 90 SER A C 1
ATOM 648 O O . SER A 1 90 ? -2.639 -0.89 17.156 1 94.94 90 SER A O 1
ATOM 650 N N . VAL A 1 91 ? -4.625 0.066 17.5 1 95 91 VAL A N 1
ATOM 651 C CA . VAL A 1 91 ? -5.293 -0.735 16.469 1 95 91 VAL A CA 1
ATOM 652 C C . VAL A 1 91 ? -4.965 -0.181 15.086 1 95 91 VAL A C 1
ATOM 654 O O . VAL A 1 91 ? -4.609 0.991 14.945 1 95 91 VAL A O 1
ATOM 657 N N . GLY A 1 92 ? -5.059 -0.985 14.094 1 95.44 92 GLY A N 1
ATOM 658 C CA . GLY A 1 92 ? -4.848 -0.604 12.711 1 95.44 92 GLY A CA 1
ATOM 659 C C . GLY A 1 92 ? -4.641 -1.792 11.789 1 95.44 92 GLY A C 1
ATOM 660 O O . GLY A 1 92 ? -4.363 -2.9 12.25 1 95.44 92 GLY A O 1
ATOM 661 N N . PRO A 1 93 ? -4.707 -1.519 10.539 1 95 93 PRO A N 1
ATOM 662 C CA . PRO A 1 93 ? -4.715 -2.627 9.586 1 95 93 PRO A CA 1
ATOM 663 C C . PRO A 1 93 ? -3.32 -2.967 9.062 1 95 93 PRO A C 1
ATOM 665 O O . PRO A 1 93 ? -3.152 -3.947 8.336 1 95 93 PRO A O 1
ATOM 668 N N . THR A 1 94 ? -2.295 -2.221 9.383 1 97.56 94 THR A N 1
ATOM 669 C CA . THR A 1 94 ? -0.996 -2.402 8.742 1 97.56 94 THR A CA 1
ATOM 670 C C . THR A 1 94 ? 0.124 -2.391 9.781 1 97.56 94 THR A C 1
ATOM 672 O O . THR A 1 94 ? -0.014 -1.78 10.844 1 97.56 94 THR A O 1
ATOM 675 N N . GLY A 1 95 ? 1.241 -3.055 9.391 1 97.69 95 GLY A N 1
ATOM 676 C CA . GLY A 1 95 ? 2.428 -3.033 10.234 1 97.69 95 GLY A CA 1
ATOM 677 C C . GLY A 1 95 ? 2.23 -3.734 11.562 1 97.69 95 GLY A C 1
ATOM 678 O O . GLY A 1 95 ? 1.591 -4.785 11.625 1 97.69 95 GLY A O 1
ATOM 679 N N . LEU A 1 96 ? 2.836 -3.184 12.594 1 98.62 96 LEU A N 1
ATOM 680 C CA . LEU A 1 96 ? 2.793 -3.746 13.938 1 98.62 96 LEU A CA 1
ATOM 681 C C . LEU A 1 96 ? 1.364 -3.783 14.469 1 98.62 96 LEU A C 1
ATOM 683 O O . LEU A 1 96 ? 0.998 -4.691 15.219 1 98.62 96 LEU A O 1
ATOM 687 N N . ALA A 1 97 ? 0.576 -2.828 14.07 1 98.44 97 ALA A N 1
ATOM 688 C CA . ALA A 1 97 ? -0.805 -2.762 14.547 1 98.44 97 ALA A CA 1
ATOM 689 C C . ALA A 1 97 ? -1.594 -3.992 14.102 1 98.44 97 ALA A C 1
ATOM 691 O O . ALA A 1 97 ? -2.584 -4.363 14.742 1 98.44 97 ALA A O 1
ATOM 692 N N . ALA A 1 98 ? -1.163 -4.637 13.031 1 98.31 98 ALA A N 1
ATOM 693 C CA . ALA A 1 98 ? -1.846 -5.812 12.5 1 98.31 98 ALA A CA 1
ATOM 694 C C . ALA A 1 98 ? -1.188 -7.098 12.992 1 98.31 98 ALA A C 1
ATOM 696 O O . ALA A 1 98 ? -1.638 -8.203 12.664 1 98.31 98 ALA A O 1
ATOM 697 N N . PHE A 1 99 ? -0.101 -7.016 13.75 1 98.56 99 PHE A N 1
ATOM 698 C CA . PHE A 1 99 ? 0.619 -8.188 14.242 1 98.56 99 PHE A CA 1
ATOM 699 C C . PHE A 1 99 ? -0.198 -8.922 15.297 1 98.56 99 PHE A C 1
ATOM 701 O O . PHE A 1 99 ? -1.058 -8.328 15.945 1 98.56 99 PHE A O 1
ATOM 708 N N . ARG A 1 100 ? 0.093 -10.188 15.469 1 98.12 100 ARG A N 1
ATOM 709 C CA . ARG A 1 100 ? -0.575 -11.016 16.469 1 98.12 100 ARG A CA 1
ATOM 710 C C . ARG A 1 100 ? 0.39 -11.422 17.578 1 98.12 100 ARG A C 1
ATOM 712 O O . ARG A 1 100 ? -0.031 -11.93 18.625 1 98.12 100 ARG A O 1
ATOM 719 N N . HIS A 1 101 ? 1.697 -11.172 17.359 1 98.56 101 HIS A N 1
ATOM 720 C CA . HIS A 1 101 ? 2.729 -11.531 18.328 1 98.56 101 HIS A CA 1
ATOM 721 C C . HIS A 1 101 ? 3.643 -10.344 18.625 1 98.56 101 HIS A C 1
ATOM 723 O O . HIS A 1 101 ? 3.746 -9.422 17.828 1 98.56 101 HIS A O 1
ATOM 729 N N . PRO A 1 102 ? 4.27 -10.352 19.828 1 98.56 102 PRO A N 1
ATOM 730 C CA . PRO A 1 102 ? 5.227 -9.281 20.125 1 98.56 102 PRO A CA 1
ATOM 731 C C . PRO A 1 102 ? 6.344 -9.188 19.094 1 98.56 102 PRO A C 1
ATOM 733 O O . PRO A 1 102 ? 6.801 -10.211 18.578 1 98.56 102 PRO A O 1
ATOM 736 N N . ALA A 1 103 ? 6.723 -8.016 18.797 1 98.81 103 ALA A N 1
ATOM 737 C CA . ALA A 1 103 ? 7.82 -7.754 17.875 1 98.81 103 ALA A CA 1
ATOM 738 C C . ALA A 1 103 ? 8.766 -6.691 18.422 1 98.81 103 ALA A C 1
ATOM 740 O O . ALA A 1 103 ? 8.336 -5.773 19.125 1 98.81 103 ALA A O 1
ATOM 741 N N . THR A 1 104 ? 10.039 -6.816 18.172 1 98.88 104 THR A N 1
ATOM 742 C CA . THR A 1 104 ? 11.047 -5.832 18.562 1 98.88 104 THR A CA 1
ATOM 743 C C . THR A 1 104 ? 11.617 -5.129 17.328 1 98.88 104 THR A C 1
ATOM 745 O O . THR A 1 104 ? 12.156 -5.777 16.438 1 98.88 104 THR A O 1
ATOM 748 N N . VAL A 1 105 ? 11.453 -3.838 17.312 1 98.88 105 VAL A N 1
ATOM 749 C CA . VAL A 1 105 ? 11.812 -3.01 16.156 1 98.88 105 VAL A CA 1
ATOM 750 C C . VAL A 1 105 ? 12.531 -1.747 16.641 1 98.88 105 VAL A C 1
ATOM 752 O O . VAL A 1 105 ? 12.172 -1.177 17.672 1 98.88 105 VAL A O 1
ATOM 755 N N . ALA A 1 106 ? 13.508 -1.336 15.906 1 98.94 106 ALA A N 1
ATOM 756 C CA . ALA A 1 106 ? 14.266 -0.145 16.266 1 98.94 106 ALA A CA 1
ATOM 757 C C . ALA A 1 106 ? 13.453 1.123 16.016 1 98.94 106 ALA A C 1
ATOM 759 O O . ALA A 1 106 ? 12.578 1.146 15.156 1 98.94 106 ALA A O 1
ATOM 760 N N . VAL A 1 107 ? 13.797 2.203 16.719 1 98.94 107 VAL A N 1
ATOM 761 C CA . VAL A 1 107 ? 13.133 3.5 16.625 1 98.94 107 VAL A CA 1
ATOM 762 C C . VAL A 1 107 ? 13.125 3.975 15.18 1 98.94 107 VAL A C 1
ATOM 764 O O . VAL A 1 107 ? 12.086 4.391 14.664 1 98.94 107 VAL A O 1
ATOM 767 N N . GLY A 1 108 ? 14.297 3.869 14.508 1 98.88 108 GLY A N 1
ATOM 768 C CA . GLY A 1 108 ? 14.375 4.293 13.117 1 98.88 108 GLY A CA 1
ATOM 769 C C . GLY A 1 108 ? 13.438 3.523 12.203 1 98.88 108 GLY A C 1
ATOM 770 O O . GLY A 1 108 ? 12.852 4.094 11.281 1 98.88 108 GLY A O 1
ATOM 771 N N . ASP A 1 109 ? 13.297 2.254 12.484 1 98.88 109 ASP A N 1
ATOM 772 C CA . ASP A 1 109 ? 12.453 1.411 11.648 1 98.88 109 ASP A CA 1
ATOM 773 C C . ASP A 1 109 ? 10.977 1.575 12.023 1 98.88 109 ASP A C 1
ATOM 775 O O . ASP A 1 109 ? 10.094 1.362 11.195 1 98.88 109 ASP A O 1
ATOM 779 N N . LEU A 1 110 ? 10.68 1.98 13.289 1 98.94 110 LEU A N 1
ATOM 780 C CA . LEU A 1 110 ? 9.32 2.379 13.633 1 98.94 110 LEU A CA 1
ATOM 781 C C . LEU A 1 110 ? 8.875 3.578 12.805 1 98.94 110 LEU A C 1
ATOM 783 O O . LEU A 1 110 ? 7.727 3.639 12.359 1 98.94 110 LEU A O 1
ATOM 787 N N . LEU A 1 111 ? 9.805 4.52 12.594 1 98.94 111 LEU A N 1
ATOM 788 C CA . LEU A 1 111 ? 9.508 5.684 11.758 1 98.94 111 LEU A CA 1
ATOM 789 C C . LEU A 1 111 ? 9.172 5.258 10.336 1 98.94 111 LEU A C 1
ATOM 791 O O . LEU A 1 111 ? 8.242 5.789 9.727 1 98.94 111 LEU A O 1
ATOM 795 N N . LEU A 1 112 ? 9.875 4.285 9.812 1 98.94 112 LEU A N 1
ATOM 796 C CA . LEU A 1 112 ? 9.609 3.773 8.469 1 98.94 112 LEU A CA 1
ATOM 797 C C . LEU A 1 112 ? 8.211 3.162 8.391 1 98.94 112 LEU A C 1
ATOM 799 O O . LEU A 1 112 ? 7.438 3.486 7.488 1 98.94 112 LEU A O 1
ATOM 803 N N . LEU A 1 113 ? 7.898 2.295 9.328 1 98.88 113 LEU A N 1
ATOM 804 C CA . LEU A 1 113 ? 6.586 1.654 9.328 1 98.88 113 LEU A CA 1
ATOM 805 C C . LEU A 1 113 ? 5.477 2.689 9.469 1 98.88 113 LEU A C 1
ATOM 807 O O . LEU A 1 113 ? 4.453 2.605 8.789 1 98.88 113 LEU A O 1
ATOM 811 N N . MET A 1 114 ? 5.672 3.664 10.344 1 98.88 114 MET A N 1
ATOM 812 C CA . MET A 1 114 ? 4.699 4.719 10.602 1 98.88 114 MET A CA 1
ATOM 813 C C . MET A 1 114 ? 4.371 5.484 9.32 1 98.88 114 MET A C 1
ATOM 815 O O . MET A 1 114 ? 3.205 5.738 9.023 1 98.88 114 MET A O 1
ATOM 819 N N . LEU A 1 115 ? 5.375 5.773 8.531 1 98.88 115 LEU A N 1
ATOM 820 C CA . LEU A 1 115 ? 5.148 6.645 7.383 1 98.88 115 LEU A CA 1
ATOM 821 C C . LEU A 1 115 ? 4.867 5.824 6.129 1 98.88 115 LEU A C 1
ATOM 823 O O . LEU A 1 115 ? 4.004 6.191 5.324 1 98.88 115 LEU A O 1
ATOM 827 N N . ALA A 1 116 ? 5.523 4.664 5.922 1 98.75 116 ALA A N 1
ATOM 828 C CA . ALA A 1 116 ? 5.418 3.891 4.688 1 98.75 116 ALA A CA 1
ATOM 829 C C . ALA A 1 116 ? 4.059 3.199 4.586 1 98.75 116 ALA A C 1
ATOM 831 O O . ALA A 1 116 ? 3.467 3.139 3.508 1 98.75 116 ALA A O 1
ATOM 832 N N . VAL A 1 117 ? 3.576 2.67 5.754 1 98.69 117 VAL A N 1
ATOM 833 C CA . VAL A 1 117 ? 2.334 1.91 5.688 1 98.69 117 VAL A CA 1
ATOM 834 C C . VAL A 1 117 ? 1.346 2.441 6.727 1 98.69 117 VAL A C 1
ATOM 836 O O . VAL A 1 117 ? 0.41 1.741 7.117 1 98.69 117 VAL A O 1
ATOM 839 N N . SER A 1 118 ? 1.59 3.643 7.234 1 98.62 118 SER A N 1
ATOM 840 C CA . SER A 1 118 ? 0.705 4.32 8.18 1 98.62 118 SER A CA 1
ATOM 841 C C . SER A 1 118 ? 0.427 3.447 9.398 1 98.62 118 SER A C 1
ATOM 843 O O . SER A 1 118 ? -0.72 3.33 9.836 1 98.62 118 SER A O 1
ATOM 845 N N . ASP A 1 119 ? 1.404 2.855 9.969 1 98.69 119 ASP A N 1
ATOM 846 C CA . ASP A 1 119 ? 1.306 1.958 11.117 1 98.69 119 ASP A CA 1
ATOM 847 C C . ASP A 1 119 ? 0.999 2.732 12.391 1 98.69 119 ASP A C 1
ATOM 849 O O . ASP A 1 119 ? 1.881 3.381 12.961 1 98.69 119 ASP A O 1
ATOM 853 N N . ASN A 1 120 ? -0.205 2.568 12.922 1 98.62 120 ASN A N 1
ATOM 854 C CA . ASN A 1 120 ? -0.642 3.285 14.117 1 98.62 120 ASN A CA 1
ATOM 855 C C . ASN A 1 120 ? 0.101 2.809 15.359 1 98.62 120 ASN A C 1
ATOM 857 O O . ASN A 1 120 ? 0.358 3.594 16.281 1 98.62 120 ASN A O 1
ATOM 861 N N . ALA A 1 121 ? 0.393 1.553 15.453 1 98.75 121 ALA A N 1
ATOM 862 C CA . ALA A 1 121 ? 1.124 1.038 16.609 1 98.75 121 ALA A CA 1
ATOM 863 C C . ALA A 1 121 ? 2.541 1.604 16.656 1 98.75 121 ALA A C 1
ATOM 865 O O . ALA A 1 121 ? 3.049 1.935 17.734 1 98.75 121 ALA A O 1
ATOM 866 N N . ALA A 1 122 ? 3.166 1.68 15.492 1 98.88 122 ALA A N 1
ATOM 867 C CA . ALA A 1 122 ? 4.473 2.33 15.438 1 98.88 122 ALA A CA 1
ATOM 868 C C . ALA A 1 122 ? 4.387 3.781 15.898 1 98.88 122 ALA A C 1
ATOM 870 O O . ALA A 1 122 ? 5.211 4.238 16.688 1 98.88 122 ALA A O 1
ATOM 871 N N . ALA A 1 123 ? 3.406 4.477 15.422 1 98.88 123 ALA A N 1
ATOM 872 C CA . ALA A 1 123 ? 3.225 5.883 15.773 1 98.88 123 ALA A CA 1
ATOM 873 C C . ALA A 1 123 ? 3.047 6.047 17.281 1 98.88 123 ALA A C 1
ATOM 875 O O . ALA A 1 123 ? 3.721 6.871 17.906 1 98.88 123 ALA A O 1
ATOM 876 N N . ASP A 1 124 ? 2.156 5.262 17.844 1 98.81 124 ASP A N 1
ATOM 877 C CA . ASP A 1 124 ? 1.867 5.418 19.266 1 98.81 124 ASP A CA 1
ATOM 878 C C . ASP A 1 124 ? 3.039 4.945 20.125 1 98.81 124 ASP A C 1
ATOM 880 O O . ASP A 1 124 ? 3.27 5.473 21.203 1 98.81 124 ASP A O 1
ATOM 884 N N . THR A 1 125 ? 3.777 3.951 19.625 1 98.81 125 THR A N 1
ATOM 885 C CA . THR A 1 125 ? 5.012 3.576 20.312 1 98.81 125 THR A CA 1
ATOM 886 C C . THR A 1 125 ? 5.988 4.75 20.344 1 98.81 125 THR A C 1
ATOM 888 O O . THR A 1 125 ? 6.625 5.004 21.375 1 98.81 125 THR A O 1
ATOM 891 N N . LEU A 1 126 ? 6.133 5.477 19.25 1 98.94 126 LEU A N 1
ATOM 892 C CA . LEU A 1 126 ? 6.988 6.656 19.203 1 98.94 126 LEU A CA 1
ATOM 893 C C . LEU A 1 126 ? 6.449 7.762 20.109 1 98.94 126 LEU A C 1
ATOM 895 O O . LEU A 1 126 ? 7.219 8.461 20.766 1 98.94 126 LEU A O 1
ATOM 899 N N . LEU A 1 127 ? 5.113 7.891 20.188 1 98.75 127 LEU A N 1
ATOM 900 C CA . LEU A 1 127 ? 4.492 8.891 21.047 1 98.75 127 LEU A CA 1
ATOM 901 C C . LEU A 1 127 ? 4.668 8.523 22.531 1 98.75 127 LEU A C 1
ATOM 903 O O . LEU A 1 127 ? 4.543 9.375 23.406 1 98.75 127 LEU A O 1
ATOM 907 N N . ASP A 1 128 ? 4.906 7.27 22.828 1 98.19 128 ASP A N 1
ATOM 908 C CA . ASP A 1 128 ? 5.246 6.871 24.188 1 98.19 128 ASP A CA 1
ATOM 909 C C . ASP A 1 128 ? 6.652 7.332 24.562 1 98.19 128 ASP A C 1
ATOM 911 O O . ASP A 1 128 ? 6.938 7.598 25.734 1 98.19 128 ASP A O 1
ATOM 915 N N . LEU A 1 129 ? 7.496 7.402 23.562 1 98.31 129 LEU A N 1
ATOM 916 C CA . LEU A 1 129 ? 8.859 7.875 23.781 1 98.31 129 LEU A CA 1
ATOM 917 C C . LEU A 1 129 ? 8.914 9.398 23.797 1 98.31 129 LEU A C 1
ATOM 919 O O . LEU A 1 129 ? 9.688 9.992 24.547 1 98.31 129 LEU A O 1
ATOM 923 N N . VAL A 1 130 ? 8.148 10.039 22.922 1 98.75 130 VAL A N 1
ATOM 924 C CA . VAL A 1 130 ? 8.008 11.492 22.812 1 98.75 130 VAL A CA 1
ATOM 925 C C . VAL A 1 130 ? 6.531 11.875 22.922 1 98.75 130 VAL A C 1
ATOM 927 O O . VAL A 1 130 ? 5.844 12.008 21.906 1 98.75 130 VAL A O 1
ATOM 930 N N . PRO A 1 131 ? 6.102 12.188 24.109 1 98.56 131 PRO A N 1
ATOM 931 C CA . PRO A 1 131 ? 4.668 12.383 24.344 1 98.56 131 PRO A CA 1
ATOM 932 C C . PRO A 1 131 ? 4.086 13.523 23.531 1 98.56 131 PRO A C 1
ATOM 934 O O . PRO A 1 131 ? 4.797 14.477 23.188 1 98.56 131 PRO A O 1
ATOM 937 N N . PRO A 1 132 ? 2.758 13.492 23.281 1 98.69 132 PRO A N 1
ATOM 938 C CA . PRO A 1 132 ? 2.098 14.469 22.406 1 98.69 132 PRO A CA 1
ATOM 939 C C . PRO A 1 132 ? 2.354 15.906 22.844 1 98.69 132 PRO A C 1
ATOM 941 O O . PRO A 1 132 ? 2.668 16.766 22.016 1 98.69 132 PRO A O 1
ATOM 944 N N . PRO A 1 133 ? 2.326 16.266 24.172 1 98.62 133 PRO A N 1
ATOM 945 C CA . PRO A 1 133 ? 2.605 17.656 24.547 1 98.62 133 PRO A CA 1
ATOM 946 C C . PRO A 1 133 ? 4.016 18.094 24.172 1 98.62 133 PRO A C 1
ATOM 948 O O . PRO A 1 133 ? 4.23 19.266 23.828 1 98.62 133 PRO A O 1
ATOM 951 N N . ASP A 1 134 ? 4.945 17.156 24.25 1 98.75 134 ASP A N 1
ATOM 952 C CA . ASP A 1 134 ? 6.316 17.5 23.875 1 98.75 134 ASP A CA 1
ATOM 953 C C . ASP A 1 134 ? 6.434 17.734 22.359 1 98.75 134 ASP A C 1
ATOM 955 O O . ASP A 1 134 ? 7.137 18.641 21.922 1 98.75 134 ASP A O 1
ATOM 959 N N . VAL A 1 135 ? 5.77 16.891 21.547 1 98.88 135 VAL A N 1
ATOM 960 C CA . VAL A 1 135 ? 5.75 17.078 20.094 1 98.88 135 VAL A CA 1
ATOM 961 C C . VAL A 1 135 ? 5.133 18.438 19.75 1 98.88 135 VAL A C 1
ATOM 963 O O . VAL A 1 135 ? 5.695 19.203 18.969 1 98.88 135 VAL A O 1
ATOM 966 N N . ASP A 1 136 ? 4.039 18.703 20.406 1 98.75 136 ASP A N 1
ATOM 967 C CA . ASP A 1 136 ? 3.324 19.953 20.156 1 98.75 136 ASP A CA 1
ATOM 968 C C . ASP A 1 136 ? 4.188 21.156 20.531 1 98.75 136 ASP A C 1
ATOM 970 O O . ASP A 1 136 ? 4.23 22.156 19.797 1 98.75 136 ASP A O 1
ATOM 974 N N . ALA A 1 137 ? 4.824 21.109 21.641 1 98.62 137 ALA A N 1
ATOM 975 C CA . ALA A 1 137 ? 5.68 22.188 22.109 1 98.62 137 ALA A CA 1
ATOM 976 C C . ALA A 1 137 ? 6.824 22.453 21.125 1 98.62 137 ALA A C 1
ATOM 978 O O . ALA A 1 137 ? 7.168 23.609 20.844 1 98.62 137 ALA A O 1
ATOM 979 N N . ARG A 1 138 ? 7.414 21.391 20.625 1 98.69 138 ARG A N 1
ATOM 980 C CA . ARG A 1 138 ? 8.508 21.531 19.672 1 98.69 138 ARG A CA 1
ATOM 981 C C . ARG A 1 138 ? 8.031 22.203 18.391 1 98.69 138 ARG A C 1
ATOM 983 O O . ARG A 1 138 ? 8.727 23.062 17.844 1 98.69 138 ARG A O 1
ATOM 990 N N . LEU A 1 139 ? 6.875 21.781 17.906 1 98.75 139 LEU A N 1
ATOM 991 C CA . LEU A 1 139 ? 6.309 22.406 16.703 1 98.75 139 LEU A CA 1
ATOM 992 C C . LEU A 1 139 ? 6.066 23.891 16.922 1 98.75 139 LEU A C 1
ATOM 994 O O . LEU A 1 139 ? 6.344 24.703 16.031 1 98.75 139 LEU A O 1
ATOM 998 N N . ARG A 1 140 ? 5.645 24.234 18.062 1 97.94 140 ARG A N 1
ATOM 999 C CA . ARG A 1 140 ? 5.43 25.641 18.391 1 97.94 140 ARG A CA 1
ATOM 1000 C C . ARG A 1 140 ? 6.754 26.406 18.422 1 97.94 140 ARG A C 1
ATOM 1002 O O . ARG A 1 140 ? 6.84 27.531 17.953 1 97.94 140 ARG A O 1
ATOM 1009 N N . GLU A 1 141 ? 7.672 25.812 19 1 98.25 141 GLU A N 1
ATOM 1010 C CA . GLU A 1 141 ? 9 26.406 19.047 1 98.25 141 GLU A CA 1
ATOM 1011 C C . GLU A 1 141 ? 9.539 26.672 17.656 1 98.25 141 GLU A C 1
ATOM 1013 O O . GLU A 1 141 ? 10.242 27.656 17.422 1 98.25 141 GLU A O 1
ATOM 1018 N N . TRP A 1 142 ? 9.195 25.766 16.766 1 98.56 142 TRP A N 1
ATOM 1019 C CA . TRP A 1 142 ? 9.656 25.891 15.391 1 98.56 142 TRP A CA 1
ATOM 1020 C C . TRP A 1 142 ? 8.773 26.844 14.602 1 98.56 142 TRP A C 1
ATOM 1022 O O . TRP A 1 142 ? 8.961 27.031 13.398 1 98.56 142 TRP A O 1
ATOM 1032 N N . GLY A 1 143 ? 7.746 27.406 15.227 1 98 143 GLY A N 1
ATOM 1033 C CA . GLY A 1 143 ? 6.848 28.344 14.555 1 98 143 GLY A CA 1
ATOM 1034 C C . GLY A 1 143 ? 5.781 27.641 13.734 1 98 143 GLY A C 1
ATOM 1035 O O . GLY A 1 143 ? 5.168 28.266 12.859 1 98 143 GLY A O 1
ATOM 1036 N N . CYS A 1 144 ? 5.578 26.344 13.891 1 97.38 144 CYS A N 1
ATOM 1037 C CA . CYS A 1 144 ? 4.512 25.609 13.227 1 97.38 144 CYS A CA 1
ATOM 1038 C C . CYS A 1 144 ? 3.209 25.703 14.016 1 97.38 144 CYS A C 1
ATOM 1040 O O . CYS A 1 144 ? 2.602 24.688 14.352 1 97.38 144 CYS A O 1
ATOM 1042 N N . THR A 1 145 ? 2.631 26.859 14.18 1 94.25 145 THR A N 1
ATOM 1043 C CA . THR A 1 145 ? 1.538 27.109 15.109 1 94.25 145 THR A CA 1
ATOM 1044 C C . THR A 1 145 ? 0.209 26.641 14.516 1 94.25 145 THR A C 1
ATOM 1046 O O . THR A 1 145 ? -0.777 26.484 15.242 1 94.25 145 THR A O 1
ATOM 1049 N N . GLY A 1 146 ? 0.114 26.406 13.211 1 97.31 146 GLY A N 1
ATOM 1050 C CA . GLY A 1 146 ? -1.112 25.953 12.578 1 97.31 146 GLY A CA 1
ATOM 1051 C C . GLY A 1 146 ? -1.307 24.453 12.664 1 97.31 146 GLY A C 1
ATOM 1052 O O . GLY A 1 146 ? -2.258 23.906 12.102 1 97.31 146 GLY A O 1
ATOM 1053 N N . ILE A 1 147 ? -0.417 23.719 13.344 1 98.75 147 ILE A N 1
ATOM 1054 C CA . ILE A 1 147 ? -0.493 22.281 13.555 1 98.75 147 ILE A CA 1
ATOM 1055 C C . ILE A 1 147 ? -0.502 21.969 15.055 1 98.75 147 ILE A C 1
ATOM 1057 O O . ILE A 1 147 ? 0.335 22.484 15.797 1 98.75 147 ILE A O 1
ATOM 1061 N N . ARG A 1 148 ? -1.456 21.172 15.531 1 98.69 148 ARG A N 1
ATOM 1062 C CA . ARG A 1 148 ? -1.569 20.797 16.938 1 98.69 148 ARG A CA 1
ATOM 1063 C C . ARG A 1 148 ? -1.542 19.281 17.094 1 98.69 148 ARG A C 1
ATOM 1065 O O . ARG A 1 148 ? -2.266 18.562 16.391 1 98.69 148 ARG A O 1
ATOM 1072 N N . VAL A 1 149 ? -0.673 18.828 17.891 1 98.75 149 VAL A N 1
ATOM 1073 C CA . VAL A 1 149 ? -0.628 17.438 18.297 1 98.75 149 VAL A CA 1
ATOM 1074 C C . VAL A 1 149 ? -1.149 17.297 19.734 1 98.75 149 VAL A C 1
ATOM 1076 O O . VAL A 1 149 ? -0.544 17.812 20.672 1 98.75 149 VAL A O 1
ATOM 1079 N N . ARG A 1 150 ? -2.229 16.531 19.938 1 98.56 150 ARG A N 1
ATOM 1080 C CA . ARG A 1 150 ? -2.906 16.594 21.219 1 98.56 150 ARG A CA 1
ATOM 1081 C C . ARG A 1 150 ? -3.035 15.211 21.844 1 98.56 150 ARG A C 1
ATOM 1083 O O . ARG A 1 150 ? -3.135 15.078 23.062 1 98.56 150 ARG A O 1
ATOM 1090 N N . HIS A 1 151 ? -3.08 14.219 21.031 1 98.44 151 HIS A N 1
ATOM 1091 C CA . HIS A 1 151 ? -3.348 12.883 21.578 1 98.44 151 HIS A CA 1
ATOM 1092 C C . HIS A 1 151 ? -2.729 11.805 20.703 1 98.44 151 HIS A C 1
ATOM 1094 O O . HIS A 1 151 ? -2.299 12.078 19.578 1 98.44 151 HIS A O 1
ATOM 1100 N N . ARG A 1 152 ? -2.668 10.594 21.234 1 98.06 152 ARG A N 1
ATOM 1101 C CA . ARG A 1 152 ? -2.24 9.391 20.531 1 98.06 152 ARG A CA 1
ATOM 1102 C C . ARG A 1 152 ? -3.215 9.039 19.406 1 98.06 152 ARG A C 1
ATOM 1104 O O . ARG A 1 152 ? -4.375 9.461 19.438 1 98.06 152 ARG A O 1
ATOM 1111 N N . LEU A 1 153 ? -2.727 8.312 18.438 1 97.81 153 LEU A N 1
ATOM 1112 C CA . LEU A 1 153 ? -3.572 7.898 17.328 1 97.81 153 LEU A CA 1
ATOM 1113 C C . LEU A 1 153 ? -4.699 6.988 17.812 1 97.81 153 LEU A C 1
ATOM 1115 O O . LEU A 1 153 ? -5.836 7.109 17.344 1 97.81 153 LEU A O 1
ATOM 1119 N N . ASN A 1 154 ? -4.414 6.133 18.719 1 97.94 154 ASN A N 1
ATOM 1120 C CA . ASN A 1 154 ? -5.402 5.156 19.156 1 97.94 154 ASN A CA 1
ATOM 1121 C C . ASN A 1 154 ? -6.617 5.832 19.781 1 97.94 154 ASN A C 1
ATOM 1123 O O . ASN A 1 154 ? -7.703 5.246 19.828 1 97.94 154 ASN A O 1
ATOM 1127 N N . ARG A 1 155 ? -6.422 7.023 20.359 1 98 155 ARG A N 1
ATOM 1128 C CA . ARG A 1 155 ? -7.527 7.754 20.969 1 98 155 ARG A CA 1
ATOM 1129 C C . ARG A 1 155 ? -8.648 7.984 19.953 1 98 155 ARG A C 1
ATOM 1131 O O . ARG A 1 155 ? -9.828 7.973 20.312 1 98 155 ARG A O 1
ATOM 1138 N N . MET A 1 156 ? -8.359 8.211 18.688 1 97.62 156 MET A N 1
ATOM 1139 C CA . MET A 1 156 ? -9.367 8.375 17.641 1 97.62 156 MET A CA 1
ATOM 1140 C C . MET A 1 156 ? -10.289 7.168 17.578 1 97.62 156 MET A C 1
ATOM 1142 O O . MET A 1 156 ? -11.516 7.316 17.531 1 97.62 156 MET A O 1
ATOM 1146 N N . TYR A 1 157 ? -9.703 6.02 17.625 1 96.94 157 TYR A N 1
ATOM 1147 C CA . TYR A 1 157 ? -10.461 4.781 17.516 1 96.94 157 TYR A CA 1
ATOM 1148 C C . TYR A 1 157 ? -11.219 4.477 18.797 1 96.94 157 TYR A C 1
ATOM 1150 O O . TYR A 1 157 ? -12.352 3.986 18.766 1 96.94 157 TYR A O 1
ATOM 1158 N N . GLU A 1 158 ? -10.609 4.801 19.922 1 97.38 158 GLU A N 1
ATOM 1159 C CA . GLU A 1 158 ? -11.289 4.645 21.219 1 97.38 158 GLU A CA 1
ATOM 1160 C C . GLU A 1 158 ? -12.531 5.52 21.281 1 97.38 158 GLU A C 1
ATOM 1162 O O . GLU A 1 158 ? -13.586 5.074 21.75 1 97.38 158 GLU A O 1
ATOM 1167 N N . CYS A 1 159 ? -12.391 6.742 20.859 1 97.62 159 CYS A N 1
ATOM 1168 C CA . CYS A 1 159 ? -13.516 7.668 20.891 1 97.62 159 CYS A CA 1
ATOM 1169 C C . CYS A 1 159 ? -14.633 7.207 19.969 1 97.62 159 CYS A C 1
ATOM 1171 O O . CYS A 1 159 ? -15.812 7.262 20.328 1 97.62 159 CYS A O 1
ATOM 1173 N N . ALA A 1 160 ? -14.281 6.766 18.766 1 97.12 160 ALA A N 1
ATOM 1174 C CA . ALA A 1 160 ? -15.281 6.262 17.828 1 97.12 160 ALA A CA 1
ATOM 1175 C C . ALA A 1 160 ? -15.992 5.031 18.391 1 97.12 160 ALA A C 1
ATOM 1177 O O . ALA A 1 160 ? -17.219 4.938 18.328 1 97.12 160 ALA A O 1
ATOM 1178 N N . ALA A 1 161 ? -15.219 4.07 18.906 1 96.69 161 ALA A N 1
ATOM 1179 C CA . ALA A 1 161 ? -15.781 2.852 19.484 1 96.69 161 ALA A CA 1
ATOM 1180 C C . ALA A 1 161 ? -16.672 3.176 20.688 1 96.69 161 ALA A C 1
ATOM 1182 O O . ALA A 1 161 ? -17.703 2.537 20.891 1 96.69 161 ALA A O 1
ATOM 1183 N N . GLY A 1 162 ? -16.266 4.125 21.453 1 96.31 162 GLY A N 1
ATOM 1184 C CA . GLY A 1 162 ? -17 4.504 22.656 1 96.31 162 GLY A CA 1
ATOM 1185 C C . GLY A 1 162 ? -18.406 5.016 22.359 1 96.31 162 GLY A C 1
ATOM 1186 O O . GLY A 1 162 ? -19.344 4.73 23.109 1 96.31 162 GLY A O 1
ATOM 1187 N N . VAL A 1 163 ? -18.531 5.703 21.312 1 95.44 163 VAL A N 1
ATOM 1188 C CA . VAL A 1 163 ? -19.812 6.336 21.031 1 95.44 163 VAL A CA 1
ATOM 1189 C C . VAL A 1 163 ? -20.688 5.398 20.203 1 95.44 163 VAL A C 1
ATOM 1191 O O . VAL A 1 163 ? -21.906 5.566 20.141 1 95.44 163 VAL A O 1
ATOM 1194 N N . SER A 1 164 ? -20.078 4.402 19.531 1 95 164 SER A N 1
ATOM 1195 C CA . SER A 1 164 ? -20.828 3.578 18.594 1 95 164 SER A CA 1
ATOM 1196 C C . SER A 1 164 ? -20.844 2.117 19.031 1 95 164 SER A C 1
ATOM 1198 O O . SER A 1 164 ? -21.344 1.254 18.297 1 95 164 SER A O 1
ATOM 1200 N N . GLY A 1 165 ? -20.281 1.802 20.188 1 94.31 165 GLY A N 1
ATOM 1201 C CA . GLY A 1 165 ? -20.219 0.417 20.625 1 94.31 165 GLY A CA 1
ATOM 1202 C C . GLY A 1 165 ? -19.422 -0.47 19.688 1 94.31 165 GLY A C 1
ATOM 1203 O O . GLY A 1 165 ? -19.844 -1.579 19.359 1 94.31 165 GLY A O 1
ATOM 1204 N N . ASN A 1 166 ? -18.438 0.055 19.078 1 90.62 166 ASN A N 1
ATOM 1205 C CA . ASN A 1 166 ? -17.516 -0.63 18.188 1 90.62 166 ASN A CA 1
ATOM 1206 C C . ASN A 1 166 ? -18.141 -0.859 16.812 1 90.62 166 ASN A C 1
ATOM 1208 O O . ASN A 1 166 ? -17.609 -1.642 16 1 90.62 166 ASN A O 1
ATOM 1212 N N . ASP A 1 167 ? -19.266 -0.266 16.578 1 94.56 167 ASP A N 1
ATOM 1213 C CA . ASP A 1 167 ? -19.875 -0.253 15.258 1 94.56 167 ASP A CA 1
ATOM 1214 C C . ASP A 1 167 ? -19.359 0.914 14.422 1 94.56 167 ASP A C 1
ATOM 1216 O O . ASP A 1 167 ? -19.906 2.014 14.469 1 94.56 167 ASP A O 1
ATOM 1220 N N . PHE A 1 168 ? -18.453 0.675 13.578 1 92.5 168 PHE A N 1
ATOM 1221 C CA . PHE A 1 168 ? -17.781 1.75 12.859 1 92.5 168 PHE A CA 1
ATOM 1222 C C . PHE A 1 168 ? -18.688 2.318 11.766 1 92.5 168 PHE A C 1
ATOM 1224 O O . PHE A 1 168 ? -18.5 3.459 11.336 1 92.5 168 PHE A O 1
ATOM 1231 N N . ALA A 1 169 ? -19.594 1.534 11.312 1 93.44 169 ALA A N 1
ATOM 1232 C CA . ALA A 1 169 ? -20.594 2.084 10.398 1 93.44 169 ALA A CA 1
ATOM 1233 C C . ALA A 1 169 ? -21.422 3.156 11.086 1 93.44 169 ALA A C 1
ATOM 1235 O O . ALA A 1 169 ? -21.734 4.191 10.492 1 93.44 169 ALA A O 1
ATOM 1236 N N . LEU A 1 170 ? -21.781 2.83 12.328 1 95.5 170 LEU A N 1
ATOM 1237 C CA . LEU A 1 170 ? -22.531 3.809 13.117 1 95.5 170 LEU A CA 1
ATOM 1238 C C . LEU A 1 170 ? -21.656 5.027 13.422 1 95.5 170 LEU A C 1
ATOM 1240 O O . LEU A 1 170 ? -22.141 6.164 13.375 1 95.5 170 LEU A O 1
ATOM 1244 N N . ALA A 1 171 ? -20.391 4.84 13.766 1 96.62 171 ALA A N 1
ATOM 1245 C CA . ALA A 1 171 ? -19.469 5.957 14 1 96.62 171 ALA A CA 1
ATOM 1246 C C . ALA A 1 171 ? -19.391 6.867 12.781 1 96.62 171 ALA A C 1
ATOM 1248 O O . ALA A 1 171 ? -19.375 8.094 12.914 1 96.62 171 ALA A O 1
ATOM 1249 N N . LEU A 1 172 ? -19.344 6.254 11.609 1 96.19 172 LEU A N 1
ATOM 1250 C CA . LEU A 1 172 ? -19.297 7.004 10.359 1 96.19 172 LEU A CA 1
ATOM 1251 C C . LEU A 1 172 ? -20.562 7.828 10.172 1 96.19 172 LEU A C 1
ATOM 1253 O O . LEU A 1 172 ? -20.5 8.992 9.773 1 96.19 172 LEU A O 1
ATOM 1257 N N . GLU A 1 173 ? -21.672 7.254 10.43 1 95.44 173 GLU A N 1
ATOM 1258 C CA . GLU A 1 173 ? -22.953 7.957 10.328 1 95.44 173 GLU A CA 1
ATOM 1259 C C . GLU A 1 173 ? -23 9.156 11.273 1 95.44 173 GLU A C 1
ATOM 1261 O O . GLU A 1 173 ? -23.453 10.234 10.891 1 95.44 173 GLU A O 1
ATOM 1266 N N . LEU A 1 174 ? -22.516 8.938 12.438 1 95.56 174 LEU A N 1
ATOM 1267 C CA . LEU A 1 174 ? -22.484 10.016 13.422 1 95.56 174 LEU A CA 1
ATOM 1268 C C . LEU A 1 174 ? -21.562 11.133 12.977 1 95.56 174 LEU A C 1
ATOM 1270 O O . LEU A 1 174 ? -21.891 12.312 13.117 1 95.56 174 LEU A O 1
ATOM 1274 N N . ALA A 1 175 ? -20.406 10.781 12.477 1 96 175 ALA A N 1
ATOM 1275 C CA . ALA A 1 175 ? -19.453 11.766 12 1 96 175 ALA A CA 1
ATOM 1276 C C . ALA A 1 175 ? -20.047 12.641 10.906 1 96 175 ALA A C 1
ATOM 1278 O O . ALA A 1 175 ? -19.875 13.859 10.906 1 96 175 ALA A O 1
ATOM 1279 N N . ILE A 1 176 ? -20.766 12.023 9.984 1 94.44 176 ILE A N 1
ATOM 1280 C CA . ILE A 1 176 ? -21.375 12.734 8.867 1 94.44 176 ILE A CA 1
ATOM 1281 C C . ILE A 1 176 ? -22.469 13.672 9.383 1 94.44 176 ILE A C 1
ATOM 1283 O O . ILE A 1 176 ? -22.562 14.828 8.953 1 94.44 176 ILE A O 1
ATOM 1287 N N . ARG A 1 177 ? -23.281 13.188 10.25 1 93.38 177 ARG A N 1
ATOM 1288 C CA . ARG A 1 177 ? -24.312 14.008 10.852 1 93.38 177 ARG A CA 1
ATOM 1289 C C . ARG A 1 177 ? -23.719 15.211 11.57 1 93.38 177 ARG A C 1
ATOM 1291 O O . ARG A 1 177 ? -24.234 16.328 11.453 1 93.38 177 ARG A O 1
ATOM 1298 N N . ASP A 1 178 ? -22.672 14.961 12.273 1 92.62 178 ASP A N 1
ATOM 1299 C CA . ASP A 1 178 ? -22.016 16 13.062 1 92.62 178 ASP A CA 1
ATOM 1300 C C . ASP A 1 178 ? -21.469 17.109 12.156 1 92.62 178 ASP A C 1
ATOM 1302 O O . ASP A 1 178 ? -21.453 18.281 12.531 1 92.62 178 ASP A O 1
ATOM 1306 N N . GLU A 1 179 ? -20.969 16.734 11.039 1 86.81 179 GLU A N 1
ATOM 1307 C CA . GLU A 1 179 ? -20.469 17.703 10.078 1 86.81 179 GLU A CA 1
ATOM 1308 C C . GLU A 1 179 ? -21.547 18.703 9.672 1 86.81 179 GLU A C 1
ATOM 1310 O O . GLU A 1 179 ? -21.266 19.875 9.445 1 86.81 179 GLU A O 1
ATOM 1315 N N . ARG A 1 180 ? -22.766 18.25 9.625 1 85 180 ARG A N 1
ATOM 1316 C CA . ARG A 1 180 ? -23.891 19.078 9.172 1 85 180 ARG A CA 1
ATOM 1317 C C . ARG A 1 180 ? -24.391 19.984 10.289 1 85 180 ARG A C 1
ATOM 1319 O O . ARG A 1 180 ? -24.797 21.125 10.039 1 85 180 ARG A O 1
ATOM 1326 N N . THR A 1 181 ? -24.188 19.562 11.461 1 88.12 181 THR A N 1
ATOM 1327 C CA . THR A 1 181 ? -24.797 20.281 12.578 1 88.12 181 THR A CA 1
ATOM 1328 C C . THR A 1 181 ? -23.75 21.125 13.305 1 88.12 181 THR A C 1
ATOM 1330 O O . THR A 1 181 ? -24.109 22.031 14.062 1 88.12 181 THR A O 1
ATOM 1333 N N . GLY A 1 182 ? -22.547 20.734 13.148 1 85.19 182 GLY A N 1
ATOM 1334 C CA . GLY A 1 182 ? -21.484 21.422 13.875 1 85.19 182 GLY A CA 1
ATOM 1335 C C . GLY A 1 182 ? -21.266 20.875 15.273 1 85.19 182 GLY A C 1
ATOM 1336 O O . GLY A 1 182 ? -20.422 21.391 16.016 1 85.19 182 GLY A O 1
ATOM 1337 N N . HIS A 1 183 ? -22.031 19.906 15.641 1 88.88 183 HIS A N 1
ATOM 1338 C CA . HIS A 1 183 ? -21.875 19.219 16.906 1 88.88 183 HIS A CA 1
ATOM 1339 C C . HIS A 1 183 ? -21.047 17.938 16.734 1 88.88 183 HIS A C 1
ATOM 1341 O O . HIS A 1 183 ? -21.359 17.109 15.867 1 88.88 183 HIS A O 1
ATOM 1347 N N . HIS A 1 184 ? -20 17.781 17.547 1 92.44 184 HIS A N 1
ATOM 1348 C CA . HIS A 1 184 ? -19.141 16.609 17.359 1 92.44 184 HIS A CA 1
ATOM 1349 C C . HIS A 1 184 ? -19.359 15.578 18.469 1 92.44 184 HIS A C 1
ATOM 1351 O O . HIS A 1 184 ? -18.953 15.789 19.609 1 92.44 184 HIS A O 1
ATOM 1357 N N . THR A 1 185 ? -19.938 14.5 18.094 1 95.31 185 THR A N 1
ATOM 1358 C CA . THR A 1 185 ? -20.172 13.383 19.016 1 95.31 185 THR A CA 1
ATOM 1359 C C . THR A 1 185 ? -18.859 12.633 19.281 1 95.31 185 THR A C 1
ATOM 1361 O O . THR A 1 185 ? -18.656 12.102 20.375 1 95.31 185 THR A O 1
ATOM 1364 N N . ILE A 1 186 ? -18.047 12.594 18.312 1 97.31 186 ILE A N 1
ATOM 1365 C CA . ILE A 1 186 ? -16.734 11.961 18.438 1 97.31 186 ILE A CA 1
ATOM 1366 C C . ILE A 1 186 ? -15.68 13.023 18.766 1 97.31 186 ILE A C 1
ATOM 1368 O O . ILE A 1 186 ? -15.32 13.836 17.906 1 97.31 186 ILE A O 1
ATOM 1372 N N . GLU A 1 187 ? -15.133 12.93 19.922 1 97 187 GLU A N 1
ATOM 1373 C CA . GLU A 1 187 ? -14.289 13.977 20.5 1 97 187 GLU A CA 1
ATOM 1374 C C . GLU A 1 187 ? -13.109 14.297 19.578 1 97 187 GLU A C 1
ATOM 1376 O O . GLU A 1 187 ? -12.781 15.469 19.375 1 97 187 GLU A O 1
ATOM 1381 N N . THR A 1 188 ? -12.508 13.289 19.016 1 97.44 188 THR A N 1
ATOM 1382 C CA . THR A 1 188 ? -11.273 13.453 18.25 1 97.44 188 THR A CA 1
ATOM 1383 C C . THR A 1 188 ? -11.57 13.977 16.844 1 97.44 188 THR A C 1
ATOM 1385 O O . THR A 1 188 ? -10.656 14.148 16.047 1 97.44 188 THR A O 1
ATOM 1388 N N . LEU A 1 189 ? -12.836 14.258 16.5 1 97.5 189 LEU A N 1
ATOM 1389 C CA . LEU A 1 189 ? -13.227 14.922 15.266 1 97.5 189 LEU A CA 1
ATOM 1390 C C . LEU A 1 189 ? -13.586 16.375 15.523 1 97.5 189 LEU A C 1
ATOM 1392 O O . LEU A 1 189 ? -13.82 17.141 14.586 1 97.5 189 LEU A O 1
ATOM 1396 N N . ASP A 1 190 ? -13.641 16.781 16.781 1 96.44 190 ASP A N 1
ATOM 1397 C CA . ASP A 1 190 ? -13.828 18.172 17.203 1 96.44 190 ASP A CA 1
ATOM 1398 C C . ASP A 1 190 ? -12.523 18.953 17.094 1 96.44 190 ASP A C 1
ATOM 1400 O O . ASP A 1 190 ? -11.539 18.641 17.766 1 96.44 190 ASP A O 1
ATOM 1404 N N . PRO A 1 191 ? -12.547 19.969 16.281 1 94.94 191 PRO A N 1
ATOM 1405 C CA . PRO A 1 191 ? -11.328 20.766 16.125 1 94.94 191 PRO A CA 1
ATOM 1406 C C . PRO A 1 191 ? -10.758 21.234 17.469 1 94.94 191 PRO A C 1
ATOM 1408 O O . PRO A 1 191 ? -9.547 21.438 17.594 1 94.94 191 PRO A O 1
ATOM 1411 N N . ALA A 1 192 ? -11.5 21.328 18.484 1 95.62 192 ALA A N 1
ATOM 1412 C CA . ALA A 1 192 ? -11.047 21.75 19.797 1 95.62 192 ALA A CA 1
ATOM 1413 C C . ALA A 1 192 ? -10.203 20.672 20.469 1 95.62 192 ALA A C 1
ATOM 1415 O O . ALA A 1 192 ? -9.414 20.969 21.375 1 95.62 192 ALA A O 1
ATOM 1416 N N . HIS A 1 193 ? -10.32 19.422 20.031 1 97.44 193 HIS A N 1
ATOM 1417 C CA . HIS A 1 193 ? -9.68 18.328 20.734 1 97.44 193 HIS A CA 1
ATOM 1418 C C . HIS A 1 193 ? -8.828 17.484 19.797 1 97.44 193 HIS A C 1
ATOM 1420 O O . HIS A 1 193 ? -7.961 16.719 20.25 1 97.44 193 HIS A O 1
ATOM 1426 N N . ALA A 1 194 ? -9.039 17.625 18.516 1 98.25 194 ALA A N 1
ATOM 1427 C CA . ALA A 1 194 ? -8.414 16.75 17.531 1 98.25 194 ALA A CA 1
ATOM 1428 C C . ALA A 1 194 ? -6.945 17.109 17.328 1 98.25 194 ALA A C 1
ATOM 1430 O O . ALA A 1 194 ? -6.523 18.219 17.656 1 98.25 194 ALA A O 1
ATOM 1431 N N . ASN A 1 195 ? -6.043 16.125 16.953 1 98.75 195 ASN A N 1
ATOM 1432 C CA . ASN A 1 195 ? -4.855 16.5 16.188 1 98.75 195 ASN A CA 1
ATOM 1433 C C . ASN A 1 195 ? -5.223 17.312 14.953 1 98.75 195 ASN A C 1
ATOM 1435 O O . ASN A 1 195 ? -5.945 16.828 14.078 1 98.75 195 ASN A O 1
ATOM 1439 N N . LEU A 1 196 ? -4.742 18.516 14.891 1 98.19 196 LEU A N 1
ATOM 1440 C CA . LEU A 1 196 ? -5.352 19.5 14.016 1 98.19 196 LEU A CA 1
ATOM 1441 C C . LEU A 1 196 ? -4.309 20.141 13.109 1 98.19 196 LEU A C 1
ATOM 1443 O O . LEU A 1 196 ? -3.141 20.266 13.492 1 98.19 196 LEU A O 1
ATOM 1447 N N . GLY A 1 197 ? -4.68 20.547 11.961 1 98.69 197 GLY A N 1
ATOM 1448 C CA . GLY A 1 197 ? -3.877 21.375 11.07 1 98.69 197 GLY A CA 1
ATOM 1449 C C . GLY A 1 197 ? -4.672 21.953 9.914 1 98.69 197 GLY A C 1
ATOM 1450 O O . GLY A 1 197 ? -5.852 21.625 9.742 1 98.69 197 GLY A O 1
ATOM 1451 N N . SER A 1 198 ? -4.105 22.844 9.172 1 98.75 198 SER A N 1
ATOM 1452 C CA . SER A 1 198 ? -4.684 23.422 7.961 1 98.75 198 SER A CA 1
ATOM 1453 C C . SER A 1 198 ? -3.814 23.125 6.742 1 98.75 198 SER A C 1
ATOM 1455 O O . SER A 1 198 ? -2.652 22.75 6.879 1 98.75 198 SER A O 1
ATOM 1457 N N . ALA A 1 199 ? -4.457 23.297 5.582 1 98.88 199 ALA A N 1
ATOM 1458 C CA . ALA A 1 199 ? -3.695 23.094 4.352 1 98.88 199 ALA A CA 1
ATOM 1459 C C . ALA A 1 199 ? -2.492 24.031 4.293 1 98.88 199 ALA A C 1
ATOM 1461 O O . ALA A 1 199 ? -1.388 23.609 3.939 1 98.88 199 ALA A O 1
ATOM 1462 N N . ALA A 1 200 ? -2.686 25.25 4.688 1 98.81 200 ALA A N 1
ATOM 1463 C CA . ALA A 1 200 ? -1.609 26.25 4.672 1 98.81 200 ALA A CA 1
ATOM 1464 C C . ALA A 1 200 ? -0.483 25.844 5.621 1 98.81 200 ALA A C 1
ATOM 1466 O O . ALA A 1 200 ? 0.693 25.891 5.254 1 98.81 200 ALA A O 1
ATOM 1467 N N . ALA A 1 201 ? -0.816 25.469 6.828 1 98.88 201 ALA A N 1
ATOM 1468 C CA . ALA A 1 201 ? 0.189 25.109 7.82 1 98.88 201 ALA A CA 1
ATOM 1469 C C . ALA A 1 201 ? 0.977 23.875 7.371 1 98.88 201 ALA A C 1
ATOM 1471 O O . ALA A 1 201 ? 2.191 23.797 7.574 1 98.88 201 ALA A O 1
ATOM 1472 N N . LEU A 1 202 ? 0.279 22.906 6.766 1 98.94 202 LEU A N 1
ATOM 1473 C CA . LEU A 1 202 ? 0.916 21.656 6.344 1 98.94 202 LEU A CA 1
ATOM 1474 C C . LEU A 1 202 ? 1.829 21.891 5.148 1 98.94 202 LEU A C 1
ATOM 1476 O O . LEU A 1 202 ? 2.934 21.359 5.086 1 98.94 202 LEU A O 1
ATOM 1480 N N . VAL A 1 203 ? 1.419 22.688 4.195 1 98.94 203 VAL A N 1
ATOM 1481 C CA . VAL A 1 203 ? 2.258 23.016 3.047 1 98.94 203 VAL A CA 1
ATOM 1482 C C . VAL A 1 203 ? 3.461 23.844 3.5 1 98.94 203 VAL A C 1
ATOM 1484 O O . VAL A 1 203 ? 4.57 23.656 3 1 98.94 203 VAL A O 1
ATOM 1487 N N . ASP A 1 204 ? 3.227 24.75 4.469 1 98.88 204 ASP A N 1
ATOM 1488 C CA . ASP A 1 204 ? 4.34 25.5 5.043 1 98.88 204 ASP A CA 1
ATOM 1489 C C . ASP A 1 204 ? 5.367 24.562 5.672 1 98.88 204 ASP A C 1
ATOM 1491 O O . ASP A 1 204 ? 6.574 24.734 5.492 1 98.88 204 ASP A O 1
ATOM 1495 N N . LEU A 1 205 ? 4.902 23.625 6.402 1 98.94 205 LEU A N 1
ATOM 1496 C CA . LEU A 1 205 ? 5.805 22.656 7.016 1 98.94 205 LEU A CA 1
ATOM 1497 C C . LEU A 1 205 ? 6.594 21.891 5.949 1 98.94 205 LEU A C 1
ATOM 1499 O O . LEU A 1 205 ? 7.812 21.75 6.062 1 98.94 205 LEU A O 1
ATOM 1503 N N . LEU A 1 206 ? 5.898 21.406 4.898 1 98.94 206 LEU A N 1
ATOM 1504 C CA . LEU A 1 206 ? 6.574 20.688 3.822 1 98.94 206 LEU A CA 1
ATOM 1505 C C . LEU A 1 206 ? 7.625 21.578 3.158 1 98.94 206 LEU A C 1
ATOM 1507 O O . LEU A 1 206 ? 8.727 21.109 2.857 1 98.94 206 LEU A O 1
ATOM 1511 N N . GLN A 1 207 ? 7.281 22.812 2.963 1 98.88 207 GLN A N 1
ATOM 1512 C CA . GLN A 1 207 ? 8.234 23.75 2.367 1 98.88 207 GLN A CA 1
ATOM 1513 C C . GLN A 1 207 ? 9.492 23.875 3.213 1 98.88 207 GLN A C 1
ATOM 1515 O O . GLN A 1 207 ? 10.609 23.781 2.691 1 98.88 207 GLN A O 1
ATOM 1520 N N . ARG A 1 208 ? 9.305 24.062 4.441 1 98.88 208 ARG A N 1
ATOM 1521 C CA . ARG A 1 208 ? 10.453 24.219 5.328 1 98.88 208 ARG A CA 1
ATOM 1522 C C . ARG A 1 208 ? 11.273 22.938 5.41 1 98.88 208 ARG A C 1
ATOM 1524 O O . ARG A 1 208 ? 12.5 22.984 5.516 1 98.88 208 ARG A O 1
ATOM 1531 N N . VAL A 1 209 ? 10.633 21.766 5.402 1 98.94 209 VAL A N 1
ATOM 1532 C CA . VAL A 1 209 ? 11.328 20.5 5.402 1 98.94 209 VAL A CA 1
ATOM 1533 C C . VAL A 1 209 ? 12.148 20.359 4.121 1 98.94 209 VAL A C 1
ATOM 1535 O O . VAL A 1 209 ? 13.32 19.969 4.164 1 98.94 209 VAL A O 1
ATOM 1538 N N . TRP A 1 210 ? 11.586 20.688 3.002 1 98.81 210 TRP A N 1
ATOM 1539 C CA . TRP A 1 210 ? 12.234 20.469 1.716 1 98.81 210 TRP A CA 1
ATOM 1540 C C . TRP A 1 210 ? 13.328 21.5 1.479 1 98.81 210 TRP A C 1
ATOM 1542 O O . TRP A 1 210 ? 14.195 21.312 0.62 1 98.81 210 TRP A O 1
ATOM 1552 N N . ARG A 1 211 ? 13.336 22.594 2.27 1 98.38 211 ARG A N 1
ATOM 1553 C CA . ARG A 1 211 ? 14.344 23.625 2.125 1 98.38 211 ARG A CA 1
ATOM 1554 C C . ARG A 1 211 ? 15.32 23.609 3.295 1 98.38 211 ARG A C 1
ATOM 1556 O O . ARG A 1 211 ? 16.172 24.484 3.416 1 98.38 211 ARG A O 1
ATOM 1563 N N . ASP A 1 212 ? 15.203 22.656 4.184 1 98.56 212 ASP A N 1
ATOM 1564 C CA . ASP A 1 212 ? 16.047 22.516 5.363 1 98.56 212 ASP A CA 1
ATOM 1565 C C . ASP A 1 212 ? 16 23.766 6.23 1 98.56 212 ASP A C 1
ATOM 1567 O O . ASP A 1 212 ? 17.047 24.266 6.668 1 98.56 212 ASP A O 1
ATOM 1571 N N . GLU A 1 213 ? 14.773 24.297 6.426 1 98.56 213 GLU A N 1
ATOM 1572 C CA . GLU A 1 213 ? 14.578 25.516 7.188 1 98.56 213 GLU A CA 1
ATOM 1573 C C . GLU A 1 213 ? 13.898 25.25 8.523 1 98.56 213 GLU A C 1
ATOM 1575 O O . GLU A 1 213 ? 13.438 26.172 9.203 1 98.56 213 GLU A O 1
ATOM 1580 N N . VAL A 1 214 ? 13.844 24 8.836 1 98.69 214 VAL A N 1
ATOM 1581 C CA . VAL A 1 214 ? 13.273 23.547 10.102 1 98.69 214 VAL A CA 1
ATOM 1582 C C . VAL A 1 214 ? 14.016 22.297 10.578 1 98.69 214 VAL A C 1
ATOM 1584 O O . VAL A 1 214 ? 14.5 21.5 9.766 1 98.69 214 VAL A O 1
ATOM 1587 N N . ALA A 1 215 ? 14.148 22.109 11.961 1 98.62 215 ALA A N 1
ATOM 1588 C CA . ALA A 1 215 ? 14.805 20.938 12.547 1 98.62 215 ALA A CA 1
ATOM 1589 C C . ALA A 1 215 ? 16.234 20.797 12.031 1 98.62 215 ALA A C 1
ATOM 1591 O O . ALA A 1 215 ? 16.797 21.734 11.453 1 98.62 215 ALA A O 1
ATOM 1592 N N . HIS A 1 216 ? 16.922 19.797 12.406 1 98.69 216 HIS A N 1
ATOM 1593 C CA . HIS A 1 216 ? 18.25 19.469 11.914 1 98.69 216 HIS A CA 1
ATOM 1594 C C . HIS A 1 216 ? 18.203 19 10.469 1 98.69 216 HIS A C 1
ATOM 1596 O O . HIS A 1 216 ? 17.297 18.25 10.086 1 98.69 216 HIS A O 1
ATOM 1602 N N . PRO A 1 217 ? 19.125 19.406 9.633 1 98.62 217 PRO A N 1
ATOM 1603 C CA . PRO A 1 217 ? 19.078 19.031 8.219 1 98.62 217 PRO A CA 1
ATOM 1604 C C . PRO A 1 217 ? 19.078 17.516 8.008 1 98.62 217 PRO A C 1
ATOM 1606 O O . PRO A 1 217 ? 18.484 17.016 7.055 1 98.62 217 PRO A O 1
ATOM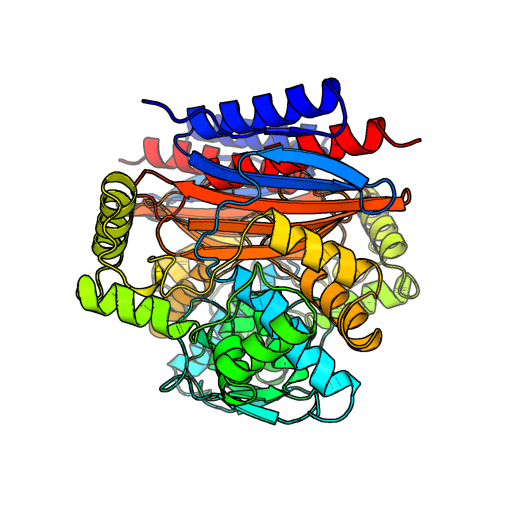 1609 N N . ASP A 1 218 ? 19.719 16.781 8.883 1 98.81 218 ASP A N 1
ATOM 1610 C CA . ASP A 1 218 ? 19.672 15.328 8.781 1 98.81 218 ASP A CA 1
ATOM 1611 C C . ASP A 1 218 ? 18.25 14.805 9.016 1 98.81 218 ASP A C 1
ATOM 1613 O O . ASP A 1 218 ? 17.859 13.789 8.445 1 98.81 218 ASP A O 1
ATOM 1617 N N . ALA A 1 219 ? 17.531 15.477 9.883 1 98.94 219 ALA A N 1
ATOM 1618 C CA . ALA A 1 219 ? 16.141 15.102 10.156 1 98.94 219 ALA A CA 1
ATOM 1619 C C . ALA A 1 219 ? 15.258 15.352 8.945 1 98.94 219 ALA A C 1
ATOM 1621 O O . ALA A 1 219 ? 14.453 14.5 8.57 1 98.94 219 ALA A O 1
ATOM 1622 N N . THR A 1 220 ? 15.438 16.531 8.328 1 98.94 220 THR A N 1
ATOM 1623 C CA . THR A 1 220 ? 14.609 16.844 7.168 1 98.94 220 THR A CA 1
ATOM 1624 C C . THR A 1 220 ? 14.93 15.898 6.012 1 98.94 220 THR A C 1
ATOM 1626 O O . THR A 1 220 ? 14.023 15.438 5.316 1 98.94 220 THR A O 1
ATOM 1629 N N . ALA A 1 221 ? 16.203 15.547 5.797 1 98.88 221 ALA A N 1
ATOM 1630 C CA . ALA A 1 221 ? 16.594 14.609 4.746 1 98.88 221 ALA A CA 1
ATOM 1631 C C . ALA A 1 221 ? 15.953 13.242 4.957 1 98.88 221 ALA A C 1
ATOM 1633 O O . ALA A 1 221 ? 15.43 12.641 4.016 1 98.88 221 ALA A O 1
ATOM 1634 N N . GLU A 1 222 ? 16.016 12.773 6.18 1 98.88 222 GLU A N 1
ATOM 1635 C CA . GLU A 1 222 ? 15.445 11.461 6.477 1 98.88 222 GLU A CA 1
ATOM 1636 C C . GLU A 1 222 ? 13.922 11.477 6.348 1 98.88 222 GLU A C 1
ATOM 1638 O O . GLU A 1 222 ? 13.32 10.5 5.895 1 98.88 222 GLU A O 1
ATOM 1643 N N . LEU A 1 223 ? 13.273 12.562 6.77 1 98.94 223 LEU A N 1
ATOM 1644 C CA . LEU A 1 223 ? 11.828 12.664 6.613 1 98.94 223 LEU A CA 1
ATOM 1645 C C . LEU A 1 223 ? 11.438 12.594 5.145 1 98.94 223 LEU A C 1
ATOM 1647 O O . LEU A 1 223 ? 10.477 11.898 4.785 1 98.94 223 LEU A O 1
ATOM 1651 N N . ARG A 1 224 ? 12.172 13.297 4.258 1 98.94 224 ARG A N 1
ATOM 1652 C CA . ARG A 1 224 ? 11.906 13.234 2.826 1 98.94 224 ARG A CA 1
ATOM 1653 C C . ARG A 1 224 ? 12.039 11.805 2.309 1 98.94 224 ARG A C 1
ATOM 1655 O O . ARG A 1 224 ? 11.188 11.336 1.552 1 98.94 224 ARG A O 1
ATOM 1662 N N . ARG A 1 225 ? 13.039 11.117 2.746 1 98.75 225 ARG A N 1
ATOM 1663 C CA . ARG A 1 225 ? 13.242 9.734 2.32 1 98.75 225 ARG A CA 1
ATOM 1664 C C . ARG A 1 225 ? 12.078 8.852 2.768 1 98.75 225 ARG A C 1
ATOM 1666 O O . ARG A 1 225 ? 11.531 8.086 1.973 1 98.75 225 ARG A O 1
ATOM 1673 N N . LEU A 1 226 ? 11.719 8.984 4 1 98.88 226 LEU A N 1
ATOM 1674 C CA . LEU A 1 226 ? 10.672 8.133 4.555 1 98.88 226 LEU A CA 1
ATOM 1675 C C . LEU A 1 226 ? 9.328 8.414 3.883 1 98.88 226 LEU A C 1
ATOM 1677 O O . LEU A 1 226 ? 8.57 7.492 3.588 1 98.88 226 LEU A O 1
ATOM 1681 N N . MET A 1 227 ? 9.023 9.695 3.652 1 98.94 227 MET A N 1
ATOM 1682 C CA . MET A 1 227 ? 7.766 10.055 3 1 98.94 227 MET A CA 1
ATOM 1683 C C . MET A 1 227 ? 7.723 9.516 1.573 1 98.94 227 MET A C 1
ATOM 1685 O O . MET A 1 227 ? 6.648 9.227 1.05 1 98.94 227 MET A O 1
ATOM 1689 N N . SER A 1 228 ? 8.883 9.367 0.89 1 98.69 228 SER A N 1
ATOM 1690 C CA . SER A 1 228 ? 8.938 8.828 -0.468 1 98.69 228 SER A CA 1
ATOM 1691 C C . SER A 1 228 ? 8.656 7.332 -0.487 1 98.69 228 SER A C 1
ATOM 1693 O O . SER A 1 228 ? 8.461 6.746 -1.553 1 98.69 228 SER A O 1
ATOM 1695 N N . GLN A 1 229 ? 8.508 6.723 0.665 1 98.25 229 GLN A N 1
ATOM 1696 C CA . GLN A 1 229 ? 8.359 5.273 0.754 1 98.25 229 GLN A CA 1
ATOM 1697 C C . GLN A 1 229 ? 6.91 4.887 1.045 1 98.25 229 GLN A C 1
ATOM 1699 O O . GLN A 1 229 ? 6.598 3.705 1.206 1 98.25 229 GLN A O 1
ATOM 1704 N N . GLN A 1 230 ? 5.988 5.863 1.121 1 98.31 230 GLN A N 1
ATOM 1705 C CA . GLN A 1 230 ? 4.578 5.539 1.288 1 98.31 230 GLN A CA 1
ATOM 1706 C C . GLN A 1 230 ? 4.082 4.633 0.164 1 98.31 230 GLN A C 1
ATOM 1708 O O . GLN A 1 230 ? 4.312 4.914 -1.015 1 98.31 230 GLN A O 1
ATOM 1713 N N . VAL A 1 231 ? 3.324 3.582 0.544 1 97.62 231 VAL A N 1
ATOM 1714 C CA . VAL A 1 231 ? 2.926 2.598 -0.457 1 97.62 231 VAL A CA 1
ATOM 1715 C C . VAL A 1 231 ? 1.529 2.93 -0.98 1 97.62 231 VAL A C 1
ATOM 1717 O O . VAL A 1 231 ? 1.082 2.359 -1.979 1 97.62 231 VAL A O 1
ATOM 1720 N N . PHE A 1 232 ? 0.826 3.787 -0.322 1 97.38 232 PHE A N 1
ATOM 1721 C CA . PHE A 1 232 ? -0.504 4.207 -0.75 1 97.38 232 PHE A CA 1
ATOM 1722 C C . PHE A 1 232 ? -0.413 5.297 -1.811 1 97.38 232 PHE A C 1
ATOM 1724 O O . PHE A 1 232 ? -0.109 6.449 -1.498 1 97.38 232 PHE A O 1
ATOM 1731 N N . THR A 1 233 ? -0.729 4.949 -3.049 1 95.69 233 THR A N 1
ATOM 1732 C CA . THR A 1 233 ? -0.528 5.883 -4.148 1 95.69 233 THR A CA 1
ATOM 1733 C C . THR A 1 233 ? -1.854 6.203 -4.84 1 95.69 233 THR A C 1
ATOM 1735 O O . THR A 1 233 ? -1.872 6.617 -5.996 1 95.69 233 THR A O 1
ATOM 1738 N N . HIS A 1 234 ? -2.947 6 -4.117 1 95.75 234 HIS A N 1
ATOM 1739 C CA . HIS A 1 234 ? -4.254 6.055 -4.758 1 95.75 234 HIS A CA 1
ATOM 1740 C C . HIS A 1 234 ? -4.848 7.461 -4.676 1 95.75 234 HIS A C 1
ATOM 1742 O O . HIS A 1 234 ? -5.969 7.691 -5.133 1 95.75 234 HIS A O 1
ATOM 1748 N N . ARG A 1 235 ? -4.117 8.516 -4.105 1 97.81 235 ARG A N 1
ATOM 1749 C CA . ARG A 1 235 ? -4.633 9.875 -3.984 1 97.81 235 ARG A CA 1
ATOM 1750 C C . ARG A 1 235 ? -3.746 10.867 -4.73 1 97.81 235 ARG A C 1
ATOM 1752 O O . ARG A 1 235 ? -3.686 10.852 -5.961 1 97.81 235 ARG A O 1
ATOM 1759 N N . LEU A 1 236 ? -2.816 11.594 -4.133 1 98.31 236 LEU A N 1
ATOM 1760 C CA . LEU A 1 236 ? -2.014 12.594 -4.832 1 98.31 236 LEU A CA 1
ATOM 1761 C C . LEU A 1 236 ? -1.276 11.977 -6.012 1 98.31 236 LEU A C 1
ATOM 1763 O O . LEU A 1 236 ? -1.243 12.547 -7.102 1 98.31 236 LEU A O 1
ATOM 1767 N N . ALA A 1 237 ? -0.763 10.797 -5.793 1 97.12 237 ALA A N 1
ATOM 1768 C CA . ALA A 1 237 ? 0.141 10.195 -6.773 1 97.12 237 ALA A CA 1
ATOM 1769 C C . ALA A 1 237 ? -0.637 9.523 -7.902 1 97.12 237 ALA A C 1
ATOM 1771 O O . ALA A 1 237 ? -0.066 9.188 -8.945 1 97.12 237 ALA A O 1
ATOM 1772 N N . ASN A 1 238 ? -1.93 9.328 -7.719 1 96.12 238 ASN A N 1
ATOM 1773 C CA . ASN A 1 238 ? -2.711 8.453 -8.586 1 96.12 238 ASN A CA 1
ATOM 1774 C C . ASN A 1 238 ? -2.609 8.875 -10.047 1 96.12 238 ASN A C 1
ATOM 1776 O O . ASN A 1 238 ? -2.559 8.031 -10.945 1 96.12 238 ASN A O 1
ATOM 1780 N N . GLU A 1 239 ? -2.58 10.203 -10.328 1 96.12 239 GLU A N 1
ATOM 1781 C CA . GLU A 1 239 ? -2.525 10.711 -11.695 1 96.12 239 GLU A CA 1
ATOM 1782 C C . GLU A 1 239 ? -1.144 11.273 -12.016 1 96.12 239 GLU A C 1
ATOM 1784 O O . GLU A 1 239 ? -0.966 11.953 -13.031 1 96.12 239 GLU A O 1
ATOM 1789 N N . LEU A 1 240 ? -0.25 11.023 -11.141 1 97.44 240 LEU A N 1
ATOM 1790 C CA . LEU A 1 240 ? 1.091 11.57 -11.312 1 97.44 240 LEU A CA 1
ATOM 1791 C C . LEU A 1 240 ? 2.135 10.461 -11.328 1 97.44 240 LEU A C 1
ATOM 1793 O O . LEU A 1 240 ? 3.32 10.711 -11.094 1 97.44 240 LEU A O 1
ATOM 1797 N N . ARG A 1 241 ? 1.729 9.211 -11.5 1 94.94 241 ARG A N 1
ATOM 1798 C CA . ARG A 1 241 ? 2.658 8.086 -11.57 1 94.94 241 ARG A CA 1
ATOM 1799 C C . ARG A 1 241 ? 3.412 8.078 -12.891 1 94.94 241 ARG A C 1
ATOM 1801 O O . ARG A 1 241 ? 2.836 7.766 -13.938 1 94.94 241 ARG A O 1
ATOM 1808 N N . ALA A 1 242 ? 4.605 8.383 -12.883 1 95.25 242 ALA A N 1
ATOM 1809 C CA . ALA A 1 242 ? 5.523 8.422 -14.016 1 95.25 242 ALA A CA 1
ATOM 1810 C C . ALA A 1 242 ? 6.969 8.25 -13.562 1 95.25 242 ALA A C 1
ATOM 1812 O O . ALA A 1 242 ? 7.309 8.555 -12.414 1 95.25 242 ALA A O 1
ATOM 1813 N N . ASP A 1 243 ? 7.828 7.73 -14.414 1 94.75 243 ASP A N 1
ATOM 1814 C CA . ASP A 1 243 ? 9.234 7.531 -14.078 1 94.75 243 ASP A CA 1
ATOM 1815 C C . ASP A 1 243 ? 9.93 8.867 -13.82 1 94.75 243 ASP A C 1
ATOM 1817 O O . ASP A 1 243 ? 10.945 8.914 -13.117 1 94.75 243 ASP A O 1
ATOM 1821 N N . THR A 1 244 ? 9.344 9.945 -14.367 1 96.19 244 THR A N 1
ATOM 1822 C CA . THR A 1 244 ? 9.992 11.25 -14.297 1 96.19 244 THR A CA 1
ATOM 1823 C C . THR A 1 244 ? 9.5 12.023 -13.078 1 96.19 244 THR A C 1
ATOM 1825 O O . THR A 1 244 ? 9.953 13.148 -12.828 1 96.19 244 THR A O 1
ATOM 1828 N N . LEU A 1 245 ? 8.594 11.484 -12.297 1 97.62 245 LEU A N 1
ATOM 1829 C CA . LEU A 1 245 ? 8.031 12.156 -11.133 1 97.62 245 LEU A CA 1
ATOM 1830 C C . LEU A 1 245 ? 8.219 11.312 -9.875 1 97.62 245 LEU A C 1
ATOM 1832 O O . LEU A 1 245 ? 8.125 10.086 -9.93 1 97.62 245 LEU A O 1
ATOM 1836 N N . GLN A 1 246 ? 8.523 11.969 -8.812 1 97.88 246 GLN A N 1
ATOM 1837 C CA . GLN A 1 246 ? 8.539 11.359 -7.488 1 97.88 246 GLN A CA 1
ATOM 1838 C C . GLN A 1 246 ? 7.535 12.039 -6.562 1 97.88 246 GLN A C 1
ATOM 1840 O O . GLN A 1 246 ? 7.555 13.266 -6.414 1 97.88 246 GLN A O 1
ATOM 1845 N N . VAL A 1 247 ? 6.609 11.281 -6.07 1 98.44 247 VAL A N 1
ATOM 1846 C CA . VAL A 1 247 ? 5.668 11.805 -5.086 1 98.44 247 VAL A CA 1
ATOM 1847 C C . VAL A 1 247 ? 6.031 11.289 -3.697 1 98.44 247 VAL A C 1
ATOM 1849 O O . VAL A 1 247 ? 6.113 10.078 -3.48 1 98.44 247 VAL A O 1
ATOM 1852 N N . SER A 1 248 ? 6.352 12.117 -2.783 1 98.88 248 SER A N 1
ATOM 1853 C CA . SER A 1 248 ? 6.566 11.828 -1.369 1 98.88 248 SER A CA 1
ATOM 1854 C C . SER A 1 248 ? 5.395 12.32 -0.523 1 98.88 248 SER A C 1
ATOM 1856 O O . SER A 1 248 ? 5.156 13.523 -0.422 1 98.88 248 SER A O 1
ATOM 1858 N N . GLY A 1 249 ? 4.602 11.391 0.037 1 98.81 249 GLY A N 1
ATOM 1859 C CA . GLY A 1 249 ? 3.365 11.844 0.653 1 98.81 249 GLY A CA 1
ATOM 1860 C C . GLY A 1 249 ? 3.021 11.094 1.926 1 98.81 249 GLY A C 1
ATOM 1861 O O . GLY A 1 249 ? 3.795 10.25 2.383 1 98.81 249 GLY A O 1
ATOM 1862 N N . LYS A 1 250 ? 1.989 11.461 2.537 1 98.94 250 LYS A N 1
ATOM 1863 C CA . LYS A 1 250 ? 1.346 10.812 3.676 1 98.94 250 LYS A CA 1
ATOM 1864 C C . LYS A 1 250 ? -0.173 10.93 3.59 1 98.94 250 LYS A C 1
ATOM 1866 O O . LYS A 1 250 ? -0.72 12.031 3.654 1 98.94 250 LYS A O 1
ATOM 1871 N N . THR A 1 251 ? -0.782 9.812 3.484 1 98.75 251 THR A N 1
ATOM 1872 C CA . THR A 1 251 ? -2.24 9.766 3.486 1 98.75 251 THR A CA 1
ATOM 1873 C C . THR A 1 251 ? -2.781 9.781 4.914 1 98.75 251 THR A C 1
ATOM 1875 O O . THR A 1 251 ? -2.057 9.461 5.859 1 98.75 251 THR A O 1
ATOM 1878 N N . GLY A 1 252 ? -4 10.234 5.102 1 98.44 252 GLY A N 1
ATOM 1879 C CA . GLY A 1 252 ? -4.797 10.133 6.312 1 98.44 252 GLY A CA 1
ATOM 1880 C C . GLY A 1 252 ? -6.246 9.766 6.043 1 98.44 252 GLY A C 1
ATOM 1881 O O . GLY A 1 252 ? -6.906 10.391 5.215 1 98.44 252 GLY A O 1
ATOM 1882 N N . THR A 1 253 ? -6.695 8.719 6.652 1 97.69 253 THR A N 1
ATOM 1883 C CA . THR A 1 253 ? -8.078 8.258 6.527 1 97.69 253 THR A CA 1
ATOM 1884 C C . THR A 1 253 ? -8.672 7.957 7.895 1 97.69 253 THR A C 1
ATOM 1886 O O . THR A 1 253 ? -8.062 7.258 8.711 1 97.69 253 THR A O 1
ATOM 1889 N N . PHE A 1 254 ? -9.797 8.453 8.227 1 97.81 254 PHE A N 1
ATOM 1890 C CA . PHE A 1 254 ? -10.57 8.148 9.422 1 97.81 254 PHE A CA 1
ATOM 1891 C C . PHE A 1 254 ? -12.039 8.5 9.227 1 97.81 254 PHE A C 1
ATOM 1893 O O . PHE A 1 254 ? -12.383 9.68 9.086 1 97.81 254 PHE A O 1
ATOM 1900 N N . LEU A 1 255 ? -12.898 7.508 9.203 1 96.69 255 LEU A N 1
ATOM 1901 C CA . LEU A 1 255 ? -14.336 7.672 8.977 1 96.69 255 LEU A CA 1
ATOM 1902 C C . LEU A 1 255 ? -14.594 8.43 7.68 1 96.69 255 LEU A C 1
ATOM 1904 O O . LEU A 1 255 ? -14.258 7.953 6.598 1 96.69 255 LEU A O 1
ATOM 1908 N N . HIS A 1 256 ? -15.016 9.68 7.723 1 96.19 256 HIS A N 1
ATOM 1909 C CA . HIS A 1 256 ? -15.391 10.406 6.516 1 96.19 256 HIS A CA 1
ATOM 1910 C C . HIS A 1 256 ? -14.25 11.273 6.012 1 96.19 256 HIS A C 1
ATOM 1912 O O . HIS A 1 256 ? -14.398 11.992 5.016 1 96.19 256 HIS A O 1
ATOM 1918 N N . LEU A 1 257 ? -13.117 11.219 6.68 1 97.69 257 LEU A N 1
ATOM 1919 C CA . LEU A 1 257 ? -11.961 12.023 6.293 1 97.69 257 LEU A CA 1
ATOM 1920 C C . LEU A 1 257 ? -11.07 11.258 5.309 1 97.69 257 LEU A C 1
ATOM 1922 O O . LEU A 1 257 ? -10.758 10.086 5.527 1 97.69 257 LEU A O 1
ATOM 1926 N N . ARG A 1 258 ? -10.664 11.875 4.23 1 98.06 258 ARG A N 1
ATOM 1927 C CA . ARG A 1 258 ? -9.672 11.422 3.262 1 98.06 258 ARG A CA 1
ATOM 1928 C C . ARG A 1 258 ? -8.68 12.531 2.928 1 98.06 258 ARG A C 1
ATOM 1930 O O . ARG A 1 258 ? -8.984 13.422 2.125 1 98.06 258 ARG A O 1
ATOM 1937 N N . HIS A 1 259 ? -7.5 12.414 3.488 1 98.81 259 HIS A N 1
ATOM 1938 C CA . HIS A 1 259 ? -6.488 13.461 3.357 1 98.81 259 HIS A CA 1
ATOM 1939 C C . HIS A 1 259 ? -5.227 12.914 2.693 1 98.81 259 HIS A C 1
ATOM 1941 O O . HIS A 1 259 ? -4.977 11.711 2.717 1 98.81 259 HIS A O 1
ATOM 1947 N N . GLU A 1 260 ? -4.477 13.773 2.1 1 98.88 260 GLU A N 1
ATOM 1948 C CA . GLU A 1 260 ? -3.074 13.508 1.799 1 98.88 260 GLU A CA 1
ATOM 1949 C C . GLU A 1 260 ? -2.283 14.805 1.652 1 98.88 260 GLU A C 1
ATOM 1951 O O . GLU A 1 260 ? -2.785 15.781 1.1 1 98.88 260 GLU A O 1
ATOM 1956 N N . ILE A 1 261 ? -1.128 14.836 2.145 1 99 261 ILE A N 1
ATOM 1957 C CA . ILE A 1 261 ? -0.163 15.891 1.852 1 99 261 ILE A CA 1
ATOM 1958 C C . ILE A 1 261 ? 1.08 15.281 1.202 1 99 261 ILE A C 1
ATOM 1960 O O . ILE A 1 261 ? 1.341 14.086 1.342 1 99 261 ILE A O 1
ATOM 1964 N N . GLY A 1 262 ? 1.782 16.078 0.472 1 98.94 262 GLY A N 1
ATOM 1965 C CA . GLY A 1 262 ? 3.004 15.562 -0.127 1 98.94 262 GLY A CA 1
ATOM 1966 C C . GLY A 1 262 ? 3.703 16.578 -1.018 1 98.94 262 GLY A C 1
ATOM 1967 O O . GLY A 1 262 ? 3.273 17.719 -1.114 1 98.94 262 GLY A O 1
ATOM 1968 N N . VAL A 1 263 ? 4.836 16.188 -1.523 1 98.94 263 VAL A N 1
ATOM 1969 C CA . VAL A 1 263 ? 5.613 16.984 -2.471 1 98.94 263 VAL A CA 1
ATOM 1970 C C . VAL A 1 263 ? 5.852 16.172 -3.746 1 98.94 263 VAL A C 1
ATOM 1972 O O . VAL A 1 263 ? 6.234 15 -3.686 1 98.94 263 VAL A O 1
ATOM 1975 N N . VAL A 1 264 ? 5.527 16.766 -4.84 1 98.81 264 VAL A N 1
ATOM 1976 C CA . VAL A 1 264 ? 5.812 16.203 -6.156 1 98.81 264 VAL A CA 1
ATOM 1977 C C . VAL A 1 264 ? 7.098 16.812 -6.711 1 98.81 264 VAL A C 1
ATOM 1979 O O . VAL A 1 264 ? 7.211 18.031 -6.828 1 98.81 264 VAL A O 1
ATOM 1982 N N . GLU A 1 265 ? 8.055 15.984 -6.992 1 98.5 265 GLU A N 1
ATOM 1983 C CA . GLU A 1 265 ? 9.312 16.438 -7.59 1 98.5 265 GLU A CA 1
ATOM 1984 C C . GLU A 1 265 ? 9.484 15.875 -9 1 98.5 265 GLU A C 1
ATOM 1986 O O . GLU A 1 265 ? 9.375 14.664 -9.219 1 98.5 265 GLU A O 1
ATOM 1991 N N . ALA A 1 266 ? 9.727 16.766 -9.945 1 97.62 266 ALA A N 1
ATOM 1992 C CA . ALA A 1 266 ? 9.977 16.359 -11.328 1 97.62 266 ALA A CA 1
ATOM 1993 C C . ALA A 1 266 ? 11.469 16.266 -11.609 1 97.62 266 ALA A C 1
ATOM 1995 O O . ALA A 1 266 ? 12.273 16.969 -11 1 97.62 266 ALA A O 1
ATOM 1996 N N . GLU A 1 267 ? 11.867 15.414 -12.508 1 95.88 267 GLU A N 1
ATOM 1997 C CA . GLU A 1 267 ? 13.258 15.289 -12.922 1 95.88 267 GLU A CA 1
ATOM 1998 C C . GLU A 1 267 ? 13.789 16.609 -13.461 1 95.88 267 GLU A C 1
ATOM 2000 O O . GLU A 1 267 ? 14.992 16.875 -13.398 1 95.88 267 GLU A O 1
ATOM 2005 N N . THR A 1 268 ? 12.883 17.406 -13.953 1 94.31 268 THR A N 1
ATOM 2006 C CA . THR A 1 268 ? 13.273 18.688 -14.531 1 94.31 268 THR A CA 1
ATOM 2007 C C . THR A 1 268 ? 13.57 19.703 -13.438 1 94.31 268 THR A C 1
ATOM 2009 O O . THR A 1 268 ? 14.102 20.781 -13.711 1 94.31 268 THR A O 1
ATOM 2012 N N . GLY A 1 269 ? 13.172 19.391 -12.234 1 94.25 269 GLY A N 1
ATOM 2013 C CA . GLY A 1 269 ? 13.617 20.234 -11.141 1 94.25 269 GLY A CA 1
ATOM 2014 C C . GLY A 1 269 ? 12.469 20.844 -10.352 1 94.25 269 GLY A C 1
ATOM 2015 O O . GLY A 1 269 ? 12.664 21.312 -9.227 1 94.25 269 GLY A O 1
ATOM 2016 N N . GLU A 1 270 ? 11.266 20.859 -10.898 1 95.06 270 GLU A N 1
ATOM 2017 C CA . GLU A 1 270 ? 10.125 21.422 -10.195 1 95.06 270 GLU A CA 1
ATOM 2018 C C . GLU A 1 270 ? 9.812 20.641 -8.922 1 95.06 270 GLU A C 1
ATOM 2020 O O . GLU A 1 270 ? 9.891 19.406 -8.914 1 95.06 270 GLU A O 1
ATOM 2025 N N . ARG A 1 271 ? 9.57 21.406 -7.914 1 98.5 271 ARG A N 1
ATOM 2026 C CA . ARG A 1 271 ? 9.117 20.859 -6.637 1 98.5 271 ARG A CA 1
ATOM 2027 C C . ARG A 1 271 ? 7.836 21.562 -6.176 1 98.5 271 ARG A C 1
ATOM 2029 O O . ARG A 1 271 ? 7.844 22.75 -5.871 1 98.5 271 ARG A O 1
ATOM 2036 N N . ILE A 1 272 ? 6.703 20.719 -6.07 1 98.81 272 ILE A N 1
ATOM 2037 C CA . ILE A 1 272 ? 5.402 21.281 -5.719 1 98.81 272 ILE A CA 1
ATOM 2038 C C . ILE A 1 272 ? 4.871 20.594 -4.461 1 98.81 272 ILE A C 1
ATOM 2040 O O . ILE A 1 272 ? 4.668 19.375 -4.445 1 98.81 272 ILE A O 1
ATOM 2044 N N . ALA A 1 273 ? 4.664 21.359 -3.402 1 98.94 273 ALA A N 1
ATOM 2045 C CA . ALA A 1 273 ? 4.035 20.875 -2.184 1 98.94 273 ALA A CA 1
ATOM 2046 C C . ALA A 1 273 ? 2.514 20.984 -2.262 1 98.94 273 ALA A C 1
ATOM 2048 O O . ALA A 1 273 ? 1.987 21.969 -2.777 1 98.94 273 ALA A O 1
ATOM 2049 N N . MET A 1 274 ? 1.817 19.969 -1.753 1 98.94 274 MET A N 1
ATOM 2050 C CA . MET A 1 274 ? 0.359 19.969 -1.816 1 98.94 274 MET A CA 1
ATOM 2051 C C . MET A 1 274 ? -0.242 19.453 -0.514 1 98.94 274 MET A C 1
ATOM 2053 O O . MET A 1 274 ? 0.369 18.625 0.172 1 98.94 274 MET A O 1
ATOM 2057 N N . ALA A 1 275 ? -1.356 19.922 -0.181 1 98.94 275 ALA A N 1
ATOM 2058 C CA . ALA A 1 275 ? -2.248 19.391 0.841 1 98.94 275 ALA A CA 1
ATOM 2059 C C . ALA A 1 275 ? -3.682 19.297 0.329 1 98.94 275 ALA A C 1
ATOM 2061 O O . ALA A 1 275 ? -4.242 20.281 -0.143 1 98.94 275 ALA A O 1
ATOM 2062 N N . ALA A 1 276 ? -4.234 18.172 0.253 1 98.94 276 ALA A N 1
ATOM 2063 C CA . ALA A 1 276 ? -5.645 17.891 -0.011 1 98.94 276 ALA A CA 1
ATOM 2064 C C . ALA A 1 276 ? -6.332 17.312 1.223 1 98.94 276 ALA A C 1
ATOM 2066 O O . ALA A 1 276 ? -6.055 16.172 1.616 1 98.94 276 ALA A O 1
ATOM 2067 N N . LEU A 1 277 ? -7.172 18.062 1.88 1 98.81 277 LEU A N 1
ATOM 2068 C CA . LEU A 1 277 ? -7.895 17.688 3.09 1 98.81 277 LEU A CA 1
ATOM 2069 C C . LEU A 1 277 ? -9.398 17.656 2.842 1 98.81 277 LEU A C 1
ATOM 2071 O O . LEU A 1 277 ? -10.016 18.703 2.646 1 98.81 277 LEU A O 1
ATOM 2075 N N . THR A 1 278 ? -9.969 16.438 2.842 1 98.12 278 THR A N 1
ATOM 2076 C CA . THR A 1 278 ? -11.359 16.344 2.404 1 98.12 278 THR A CA 1
ATOM 2077 C C . THR A 1 278 ? -12.242 15.789 3.521 1 98.12 278 THR A C 1
ATOM 2079 O O . THR A 1 278 ? -11.742 15.133 4.438 1 98.12 278 THR A O 1
ATOM 2082 N N . ARG A 1 279 ? -13.445 16.078 3.492 1 95.56 279 ARG A N 1
ATOM 2083 C CA . ARG A 1 279 ? -14.555 15.531 4.273 1 95.56 279 ARG A CA 1
ATOM 2084 C C . ARG A 1 279 ? -15.727 15.156 3.375 1 95.56 279 ARG A C 1
ATOM 2086 O O . ARG A 1 279 ? -16.266 16.016 2.664 1 95.56 279 ARG A O 1
ATOM 2093 N N . ALA A 1 280 ? -16.062 13.93 3.426 1 92.94 280 ALA A N 1
ATOM 2094 C CA . ALA A 1 280 ? -17.156 13.469 2.58 1 92.94 280 ALA A CA 1
ATOM 2095 C C . ALA A 1 280 ? -18.5 13.539 3.322 1 92.94 280 ALA A C 1
ATOM 2097 O O . ALA A 1 280 ? -18.547 13.344 4.539 1 92.94 280 ALA A O 1
ATOM 2098 N N . ASP A 1 281 ? -19.547 13.75 2.551 1 89.81 281 ASP A N 1
ATOM 2099 C CA . ASP A 1 281 ? -20.891 13.789 3.111 1 89.81 281 ASP A CA 1
ATOM 2100 C C . ASP A 1 281 ? -21.656 12.516 2.771 1 89.81 281 ASP A C 1
ATOM 2102 O O . ASP A 1 281 ? -22.844 12.57 2.408 1 89.81 281 ASP A O 1
ATOM 2106 N N . ARG A 1 282 ? -21.031 11.477 2.77 1 90.81 282 ARG A N 1
ATOM 2107 C CA . ARG A 1 282 ? -21.688 10.203 2.48 1 90.81 282 ARG A CA 1
ATOM 2108 C C . ARG A 1 282 ? -21.109 9.078 3.316 1 90.81 282 ARG A C 1
ATOM 2110 O O . ARG A 1 282 ? -19.938 9.133 3.725 1 90.81 282 ARG A O 1
ATOM 2117 N N . ARG A 1 283 ? -21.969 8.102 3.514 1 90.56 283 ARG A N 1
ATOM 2118 C CA . ARG A 1 283 ? -21.578 6.898 4.246 1 90.56 283 ARG A CA 1
ATOM 2119 C C . ARG A 1 283 ? -20.859 5.906 3.332 1 90.56 283 ARG A C 1
ATOM 2121 O O . ARG A 1 283 ? -21.5 5.066 2.699 1 90.56 283 ARG A O 1
ATOM 2128 N N . ALA A 1 284 ? -19.547 6.035 3.264 1 91.88 284 ALA A N 1
ATOM 2129 C CA . ALA A 1 284 ? -18.766 5.129 2.432 1 91.88 284 ALA A CA 1
ATOM 2130 C C . ALA A 1 284 ? -17.422 4.82 3.08 1 91.88 284 ALA A C 1
ATOM 2132 O O . ALA A 1 284 ? -16.656 5.734 3.416 1 91.88 284 ALA A O 1
ATOM 2133 N N . ARG A 1 285 ? -17.219 3.539 3.311 1 91.19 285 ARG A N 1
ATOM 2134 C CA . ARG A 1 285 ? -15.906 3.133 3.797 1 91.19 285 ARG A CA 1
ATOM 2135 C C . ARG A 1 285 ? -14.852 3.268 2.705 1 91.19 285 ARG A C 1
ATOM 2137 O O . ARG A 1 285 ? -13.75 3.762 2.955 1 91.19 285 ARG A O 1
ATOM 2144 N N . GLN A 1 286 ? -15.18 2.762 1.551 1 92.31 286 GLN A N 1
ATOM 2145 C CA . GLN A 1 286 ? -14.367 2.967 0.357 1 92.31 286 GLN A CA 1
ATOM 2146 C C . GLN A 1 286 ? -14.945 4.074 -0.519 1 92.31 286 GLN A C 1
ATOM 2148 O O . GLN A 1 286 ? -16.141 4.082 -0.815 1 92.31 286 GLN A O 1
ATOM 2153 N N . ALA A 1 287 ? -14.133 5.066 -0.908 1 93.69 287 ALA A N 1
ATOM 2154 C CA . ALA A 1 287 ? -14.555 6.18 -1.757 1 93.69 287 ALA A CA 1
ATOM 2155 C C . ALA A 1 287 ? -13.531 6.445 -2.859 1 93.69 287 ALA A C 1
ATOM 2157 O O . ALA A 1 287 ? -12.891 7.496 -2.877 1 93.69 287 ALA A O 1
ATOM 2158 N N . PRO A 1 288 ? -13.492 5.445 -3.824 1 95 288 PRO A N 1
ATOM 2159 C CA . PRO A 1 288 ? -12.469 5.594 -4.859 1 95 288 PRO A CA 1
ATOM 2160 C C . PRO A 1 288 ? -12.648 6.859 -5.691 1 95 288 PRO A C 1
ATOM 2162 O O . PRO A 1 288 ? -11.672 7.402 -6.219 1 95 288 PRO A O 1
ATOM 2165 N N . ASP A 1 289 ? -13.883 7.336 -5.805 1 96.06 289 ASP A N 1
ATOM 2166 C CA . ASP A 1 289 ? -14.133 8.562 -6.566 1 96.06 289 ASP A CA 1
ATOM 2167 C C . ASP A 1 289 ? -13.531 9.773 -5.863 1 96.06 289 ASP A C 1
ATOM 2169 O O . ASP A 1 289 ? -13.055 10.703 -6.52 1 96.06 289 ASP A O 1
ATOM 2173 N N . ILE A 1 290 ? -13.555 9.789 -4.531 1 97.44 290 ILE A N 1
ATOM 2174 C CA . ILE A 1 290 ? -12.93 10.867 -3.771 1 97.44 290 ILE A CA 1
ATOM 2175 C C . ILE A 1 290 ? -11.406 10.781 -3.908 1 97.44 290 ILE A C 1
ATOM 2177 O O . ILE A 1 290 ? -10.734 11.797 -4.113 1 97.44 290 ILE A O 1
ATOM 2181 N N . ASP A 1 291 ? -10.844 9.555 -3.816 1 97.56 291 ASP A N 1
ATOM 2182 C CA . ASP A 1 291 ? -9.414 9.359 -4.031 1 97.56 291 ASP A CA 1
ATOM 2183 C C . ASP A 1 291 ? -9 9.859 -5.414 1 97.56 291 ASP A C 1
ATOM 2185 O O . ASP A 1 291 ? -7.977 10.539 -5.551 1 97.56 291 ASP A O 1
ATOM 2189 N N . GLN A 1 292 ? -9.805 9.578 -6.363 1 97.19 292 GLN A N 1
ATOM 2190 C CA . GLN A 1 292 ? -9.539 10.008 -7.73 1 97.19 292 GLN A CA 1
ATOM 2191 C C . GLN A 1 292 ? -9.602 11.523 -7.852 1 97.19 292 GLN A C 1
ATOM 2193 O O . GLN A 1 292 ? -8.82 12.133 -8.594 1 97.19 292 GLN A O 1
ATOM 2198 N N . ALA A 1 293 ? -10.57 12.117 -7.191 1 98.25 293 ALA A N 1
ATOM 2199 C CA . ALA A 1 293 ? -10.695 13.57 -7.223 1 98.25 293 ALA A CA 1
ATOM 2200 C C . ALA A 1 293 ? -9.445 14.242 -6.668 1 98.25 293 ALA A C 1
ATOM 2202 O O . ALA A 1 293 ? -8.992 15.266 -7.191 1 98.25 293 ALA A O 1
ATOM 2203 N N . ILE A 1 294 ? -8.859 13.711 -5.645 1 98.75 294 ILE A N 1
ATOM 2204 C CA . ILE A 1 294 ? -7.617 14.219 -5.07 1 98.75 294 ILE A CA 1
ATOM 2205 C C . ILE A 1 294 ? -6.488 14.094 -6.09 1 98.75 294 ILE A C 1
ATOM 2207 O O . ILE A 1 294 ? -5.711 15.031 -6.285 1 98.75 294 ILE A O 1
ATOM 2211 N N . GLY A 1 295 ? -6.406 12.945 -6.742 1 98.69 295 GLY A N 1
ATOM 2212 C CA . GLY A 1 295 ? -5.395 12.742 -7.77 1 98.69 295 GLY A CA 1
ATOM 2213 C C . GLY A 1 295 ? -5.52 13.711 -8.93 1 98.69 295 GLY A C 1
ATOM 2214 O O . GLY A 1 295 ? -4.516 14.25 -9.398 1 98.69 295 GLY A O 1
ATOM 2215 N N . THR A 1 296 ? -6.75 13.938 -9.391 1 98.62 296 THR A N 1
ATOM 2216 C CA . THR A 1 296 ? -7.012 14.859 -10.484 1 98.62 296 THR A CA 1
ATOM 2217 C C . THR A 1 296 ? -6.629 16.281 -10.094 1 98.62 296 THR A C 1
ATOM 2219 O O . THR A 1 296 ? -6.023 17.016 -10.891 1 98.62 296 THR A O 1
ATOM 2222 N N . ALA A 1 297 ? -6.973 16.641 -8.875 1 98.88 297 ALA A N 1
ATOM 2223 C CA . ALA A 1 297 ? -6.594 17.953 -8.375 1 98.88 297 ALA A CA 1
ATOM 2224 C C . ALA A 1 297 ? -5.078 18.141 -8.383 1 98.88 297 ALA A C 1
ATOM 2226 O O . ALA A 1 297 ? -4.566 19.172 -8.797 1 98.88 297 ALA A O 1
ATOM 2227 N N . ALA A 1 298 ? -4.379 17.109 -7.906 1 98.88 298 ALA A N 1
ATOM 2228 C CA . ALA A 1 298 ? -2.922 17.156 -7.844 1 98.88 298 ALA A CA 1
ATOM 2229 C C . ALA A 1 298 ? -2.318 17.328 -9.234 1 98.88 298 ALA A C 1
ATOM 2231 O O . ALA A 1 298 ? -1.425 18.156 -9.438 1 98.88 298 ALA A O 1
ATOM 2232 N N . ARG A 1 299 ? -2.818 16.547 -10.172 1 98.56 299 ARG A N 1
ATOM 2233 C CA . ARG A 1 299 ? -2.334 16.625 -11.547 1 98.56 299 ARG A CA 1
ATOM 2234 C C . ARG A 1 299 ? -2.572 18.016 -12.125 1 98.56 299 ARG A C 1
ATOM 2236 O O . ARG A 1 299 ? -1.669 18.609 -12.711 1 98.56 299 ARG A O 1
ATOM 2243 N N . ASP A 1 300 ? -3.811 18.484 -12.008 1 98.5 300 ASP A N 1
ATOM 2244 C CA . ASP A 1 300 ? -4.168 19.797 -12.562 1 98.5 300 ASP A CA 1
ATOM 2245 C C . ASP A 1 300 ? -3.32 20.906 -11.945 1 98.5 300 ASP A C 1
ATOM 2247 O O . ASP A 1 300 ? -2.84 21.781 -12.648 1 98.5 300 ASP A O 1
ATOM 2251 N N . ALA A 1 301 ? -3.15 20.859 -10.633 1 98.75 301 ALA A N 1
ATOM 2252 C CA . ALA A 1 301 ? -2.338 21.859 -9.945 1 98.75 301 ALA A CA 1
ATOM 2253 C C . ALA A 1 301 ? -0.88 21.781 -10.391 1 98.75 301 ALA A C 1
ATOM 2255 O O . ALA A 1 301 ? -0.247 22.797 -10.648 1 98.75 301 ALA A O 1
ATOM 2256 N N . PHE A 1 302 ? -0.323 20.578 -10.461 1 98.5 302 PHE A N 1
ATOM 2257 C CA . PHE A 1 302 ? 1.059 20.391 -10.883 1 98.5 302 PHE A CA 1
ATOM 2258 C C . PHE A 1 302 ? 1.296 20.969 -12.266 1 98.5 302 PHE A C 1
ATOM 2260 O O . PHE A 1 302 ? 2.26 21.703 -12.477 1 98.5 302 PHE A O 1
ATOM 2267 N N . GLU A 1 303 ? 0.391 20.625 -13.172 1 97.38 303 GLU A N 1
ATOM 2268 C CA . GLU A 1 303 ? 0.521 21.109 -14.547 1 97.38 303 GLU A CA 1
ATOM 2269 C C . GLU A 1 303 ? 0.405 22.625 -14.617 1 97.38 303 GLU A C 1
ATOM 2271 O O . GLU A 1 303 ? 1.154 23.281 -15.352 1 97.38 303 GLU A O 1
ATOM 2276 N N . ALA A 1 304 ? -0.485 23.172 -13.883 1 97.62 304 ALA A N 1
ATOM 2277 C CA . ALA A 1 304 ? -0.69 24.625 -13.891 1 97.62 304 ALA A CA 1
ATOM 2278 C C . ALA A 1 304 ? 0.529 25.359 -13.336 1 97.62 304 ALA A C 1
ATOM 2280 O O . ALA A 1 304 ? 0.936 26.391 -13.867 1 97.62 304 ALA A O 1
ATOM 2281 N N . LEU A 1 305 ? 1.121 24.844 -12.273 1 97.31 305 LEU A N 1
ATOM 2282 C CA . LEU A 1 305 ? 2.232 25.516 -11.602 1 97.31 305 LEU A CA 1
ATOM 2283 C C . LEU A 1 305 ? 3.529 25.312 -12.383 1 97.31 305 LEU A C 1
ATOM 2285 O O . LEU A 1 305 ? 4.402 26.188 -12.367 1 97.31 305 LEU A O 1
ATOM 2289 N N . ARG A 1 306 ? 3.658 24.172 -13.023 1 91.88 306 ARG A N 1
ATOM 2290 C CA . ARG A 1 306 ? 4.832 23.906 -13.844 1 91.88 306 ARG A CA 1
ATOM 2291 C C . ARG A 1 306 ? 4.914 24.875 -15.023 1 91.88 306 ARG A C 1
ATOM 2293 O O . ARG A 1 306 ? 6.004 25.297 -15.406 1 91.88 306 ARG A O 1
ATOM 2300 N N . ASN A 1 307 ? 3.826 25.141 -15.633 1 83 307 ASN A N 1
ATOM 2301 C CA . ASN A 1 307 ? 3.771 26.016 -16.812 1 83 307 ASN A CA 1
ATOM 2302 C C . ASN A 1 307 ? 3.934 27.484 -16.422 1 83 307 ASN A C 1
ATOM 2304 O O . ASN A 1 307 ? 4.18 28.328 -17.281 1 83 307 ASN A O 1
ATOM 2308 N N . HIS A 1 308 ? 3.668 27.766 -15.227 1 71.25 308 HIS A N 1
ATOM 2309 C CA . HIS A 1 308 ? 3.76 29.141 -14.781 1 71.25 308 HIS A CA 1
ATOM 2310 C C . HIS A 1 308 ? 5.16 29.469 -14.273 1 71.25 308 HIS A C 1
ATOM 2312 O O . HIS A 1 308 ? 5.414 30.578 -13.812 1 71.25 308 HIS A O 1
ATOM 2318 N N . GLY A 1 309 ? 6.023 28.438 -14.164 1 58.66 309 GLY A N 1
ATOM 2319 C CA . GLY A 1 309 ? 7.387 28.719 -13.742 1 58.66 309 GLY A CA 1
ATOM 2320 C C . GLY A 1 309 ? 8.0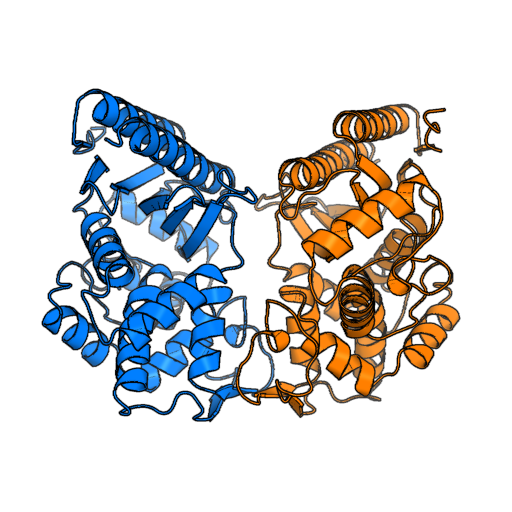86 29.734 -14.633 1 58.66 309 GLY A C 1
ATOM 2321 O O . GLY A 1 309 ? 7.605 30.047 -15.727 1 58.66 309 GLY A O 1
ATOM 2322 N N . PRO A 1 310 ? 9.227 30.422 -14.117 1 49.22 310 PRO A N 1
ATOM 2323 C CA . PRO A 1 310 ? 9.898 31.438 -14.938 1 49.22 310 PRO A CA 1
ATOM 2324 C C . PRO A 1 310 ? 10.242 30.938 -16.344 1 49.22 310 PRO A C 1
ATOM 2326 O O . PRO A 1 310 ? 10.375 29.734 -16.547 1 49.22 310 PRO A O 1
ATOM 2329 N N . MET B 1 1 ? 4.617 -12.352 -36.656 1 38.28 1 MET B N 1
ATOM 2330 C CA . MET B 1 1 ? 3.232 -12.812 -36.688 1 38.28 1 MET B CA 1
ATOM 2331 C C . MET B 1 1 ? 2.578 -12.664 -35.312 1 38.28 1 MET B C 1
ATOM 2333 O O . MET B 1 1 ? 3.139 -13.086 -34.312 1 38.28 1 MET B O 1
ATOM 2337 N N . THR B 1 2 ? 1.61 -11.68 -35.188 1 50.16 2 THR B N 1
ATOM 2338 C CA . THR B 1 2 ? 0.972 -11.469 -33.875 1 50.16 2 THR B CA 1
ATOM 2339 C C . THR B 1 2 ? 0.278 -12.742 -33.406 1 50.16 2 THR B C 1
ATOM 2341 O O . THR B 1 2 ? -0.625 -13.25 -34.094 1 50.16 2 THR B O 1
ATOM 2344 N N . VAL B 1 3 ? 0.956 -13.57 -32.594 1 66.44 3 VAL B N 1
ATOM 2345 C CA . VAL B 1 3 ? 0.412 -14.828 -32.094 1 66.44 3 VAL B CA 1
ATOM 2346 C C . VAL B 1 3 ? -0.958 -14.594 -31.469 1 66.44 3 VAL B C 1
ATOM 2348 O O . VAL B 1 3 ? -1.119 -13.688 -30.641 1 66.44 3 VAL B O 1
ATOM 2351 N N . VAL B 1 4 ? -1.997 -15.156 -32.125 1 80.56 4 VAL B N 1
ATOM 2352 C CA . VAL B 1 4 ? -3.359 -15.109 -31.625 1 80.56 4 VAL B CA 1
ATOM 2353 C C . VAL B 1 4 ? -3.438 -15.875 -30.297 1 80.56 4 VAL B C 1
ATOM 2355 O O . VAL B 1 4 ? -2.998 -17.031 -30.219 1 80.56 4 VAL B O 1
ATOM 2358 N N . PRO B 1 5 ? -3.896 -15.211 -29.312 1 92.5 5 PRO B N 1
ATOM 2359 C CA . PRO B 1 5 ? -4.035 -15.906 -28.031 1 92.5 5 PRO B CA 1
ATOM 2360 C C . PRO B 1 5 ? -4.945 -17.125 -28.125 1 92.5 5 PRO B C 1
ATOM 2362 O O . PRO B 1 5 ? -5.805 -17.203 -29 1 92.5 5 PRO B O 1
ATOM 2365 N N . THR B 1 6 ? -4.676 -18.172 -27.312 1 96.56 6 THR B N 1
ATOM 2366 C CA . THR B 1 6 ? -5.598 -19.297 -27.141 1 96.56 6 THR B CA 1
ATOM 2367 C C . THR B 1 6 ? -6.656 -18.969 -26.094 1 96.56 6 THR B C 1
ATOM 2369 O O . THR B 1 6 ? -6.344 -18.812 -24.922 1 96.56 6 THR B O 1
ATOM 2372 N N . PHE B 1 7 ? -7.918 -18.906 -26.531 1 97.69 7 PHE B N 1
ATOM 2373 C CA . PHE B 1 7 ? -9 -18.469 -25.672 1 97.69 7 PHE B CA 1
ATOM 2374 C C . PHE B 1 7 ? -9.695 -19.656 -25.016 1 97.69 7 PHE B C 1
ATOM 2376 O O . PHE B 1 7 ? -9.75 -20.734 -25.594 1 97.69 7 PHE B O 1
ATOM 2383 N N . VAL B 1 8 ? -10.211 -19.422 -23.859 1 96.75 8 VAL B N 1
ATOM 2384 C CA . VAL B 1 8 ? -11.086 -20.359 -23.156 1 96.75 8 VAL B CA 1
ATOM 2385 C C . VAL B 1 8 ? -12.297 -19.625 -22.609 1 96.75 8 VAL B C 1
ATOM 2387 O O . VAL B 1 8 ? -12.18 -18.5 -22.125 1 96.75 8 VAL B O 1
ATOM 2390 N N . ALA B 1 9 ? -13.453 -20.234 -22.766 1 94.88 9 ALA B N 1
ATOM 2391 C CA . ALA B 1 9 ? -14.672 -19.656 -22.219 1 94.88 9 ALA B CA 1
ATOM 2392 C C . ALA B 1 9 ? -15.773 -20.703 -22.078 1 94.88 9 ALA B C 1
ATOM 2394 O O . ALA B 1 9 ? -15.836 -21.656 -22.859 1 94.88 9 ALA B O 1
ATOM 2395 N N . GLY B 1 10 ? -16.625 -20.422 -21.109 1 85.44 10 GLY B N 1
ATOM 2396 C CA . GLY B 1 10 ? -17.734 -21.328 -20.906 1 85.44 10 GLY B CA 1
ATOM 2397 C C . GLY B 1 10 ? -18.828 -21.172 -21.953 1 85.44 10 GLY B C 1
ATOM 2398 O O . GLY B 1 10 ? -19.625 -22.094 -22.172 1 85.44 10 GLY B O 1
ATOM 2399 N N . ASP B 1 11 ? -19.062 -20.031 -22.438 1 87.56 11 ASP B N 1
ATOM 2400 C CA . ASP B 1 11 ? -20.062 -19.781 -23.484 1 87.56 11 ASP B CA 1
ATOM 2401 C C . ASP B 1 11 ? -19.625 -18.625 -24.391 1 87.56 11 ASP B C 1
ATOM 2403 O O . ASP B 1 11 ? -18.531 -18.078 -24.219 1 87.56 11 ASP B O 1
ATOM 2407 N N . GLY B 1 12 ? -20.422 -18.297 -25.375 1 87.31 12 GLY B N 1
ATOM 2408 C CA . GLY B 1 12 ? -20.078 -17.312 -26.391 1 87.31 12 GLY B CA 1
ATOM 2409 C C . GLY B 1 12 ? -19.938 -15.906 -25.844 1 87.31 12 GLY B C 1
ATOM 2410 O O . GLY B 1 12 ? -19.031 -15.172 -26.25 1 87.31 12 GLY B O 1
ATOM 2411 N N . ASP B 1 13 ? -20.797 -15.531 -24.969 1 93.31 13 ASP B N 1
ATOM 2412 C CA . ASP B 1 13 ? -20.734 -14.195 -24.375 1 93.31 13 ASP B CA 1
ATOM 2413 C C . ASP B 1 13 ? -19.453 -14 -23.578 1 93.31 13 ASP B C 1
ATOM 2415 O O . ASP B 1 13 ? -18.828 -12.938 -23.641 1 93.31 13 ASP B O 1
ATOM 2419 N N . LEU B 1 14 ? -19.078 -15.016 -22.891 1 97.19 14 LEU B N 1
ATOM 2420 C CA . LEU B 1 14 ? -17.859 -14.961 -22.109 1 97.19 14 LEU B CA 1
ATOM 2421 C C . LEU B 1 14 ? -16.625 -14.938 -23.016 1 97.19 14 LEU B C 1
ATOM 2423 O O . LEU B 1 14 ? -15.633 -14.289 -22.703 1 97.19 14 LEU B O 1
ATOM 2427 N N . LEU B 1 15 ? -16.734 -15.648 -24.109 1 97.5 15 LEU B N 1
ATOM 2428 C CA . LEU B 1 15 ? -15.633 -15.641 -25.078 1 97.5 15 LEU B CA 1
ATOM 2429 C C . LEU B 1 15 ? -15.391 -14.227 -25.609 1 97.5 15 LEU B C 1
ATOM 2431 O O . LEU B 1 15 ? -14.242 -13.805 -25.75 1 97.5 15 LEU B O 1
ATOM 2435 N N . GLU B 1 16 ? -16.438 -13.5 -25.906 1 97.81 16 GLU B N 1
ATOM 2436 C CA . GLU B 1 16 ? -16.328 -12.125 -26.391 1 97.81 16 GLU B CA 1
ATOM 2437 C C . GLU B 1 16 ? -15.633 -11.234 -25.375 1 97.81 16 GLU B C 1
ATOM 2439 O O . GLU B 1 16 ? -14.859 -10.344 -25.75 1 97.81 16 GLU B O 1
ATOM 2444 N N . VAL B 1 17 ? -15.938 -11.43 -24.125 1 98.31 17 VAL B N 1
ATOM 2445 C CA . VAL B 1 17 ? -15.312 -10.648 -23.062 1 98.31 17 VAL B CA 1
ATOM 2446 C C . VAL B 1 17 ? -13.812 -10.961 -23 1 98.31 17 VAL B C 1
ATOM 2448 O O . VAL B 1 17 ? -12.992 -10.047 -22.922 1 98.31 17 VAL B O 1
ATOM 2451 N N . ALA B 1 18 ? -13.461 -12.234 -23.062 1 98.56 18 ALA B N 1
ATOM 2452 C CA . ALA B 1 18 ? -12.055 -12.625 -23.078 1 98.56 18 ALA B CA 1
ATOM 2453 C C . ALA B 1 18 ? -11.312 -12 -24.25 1 98.56 18 ALA B C 1
ATOM 2455 O O . ALA B 1 18 ? -10.188 -11.516 -24.109 1 98.56 18 ALA B O 1
ATOM 2456 N N . GLU B 1 19 ? -11.953 -12.008 -25.406 1 98.25 19 GLU B N 1
ATOM 2457 C CA . GLU B 1 19 ? -11.367 -11.438 -26.609 1 98.25 19 GLU B CA 1
ATOM 2458 C C . GLU B 1 19 ? -11.18 -9.93 -26.469 1 98.25 19 GLU B C 1
ATOM 2460 O O . GLU B 1 19 ? -10.164 -9.383 -26.906 1 98.25 19 GLU B O 1
ATOM 2465 N N . SER B 1 20 ? -12.164 -9.312 -25.891 1 98.38 20 SER B N 1
ATOM 2466 C CA . SER B 1 20 ? -12.078 -7.875 -25.688 1 98.38 20 SER B CA 1
ATOM 2467 C C . SER B 1 20 ? -10.93 -7.52 -24.75 1 98.38 20 SER B C 1
ATOM 2469 O O . SER B 1 20 ? -10.195 -6.562 -24.984 1 98.38 20 SER B O 1
ATOM 2471 N N . ILE B 1 21 ? -10.758 -8.266 -23.656 1 98.5 21 ILE B N 1
ATOM 2472 C CA . ILE B 1 21 ? -9.664 -8.039 -22.719 1 98.5 21 ILE B CA 1
ATOM 2473 C C . ILE B 1 21 ? -8.328 -8.227 -23.422 1 98.5 21 ILE B C 1
ATOM 2475 O O . ILE B 1 21 ? -7.426 -7.395 -23.281 1 98.5 21 ILE B O 1
ATOM 2479 N N . ALA B 1 22 ? -8.219 -9.273 -24.188 1 98.31 22 ALA B N 1
ATOM 2480 C CA . ALA B 1 22 ? -6.984 -9.547 -24.922 1 98.31 22 ALA B CA 1
ATOM 2481 C C . ALA B 1 22 ? -6.664 -8.422 -25.891 1 98.31 22 ALA B C 1
ATOM 2483 O O . ALA B 1 22 ? -5.504 -8.031 -26.047 1 98.31 22 ALA B O 1
ATOM 2484 N N . ALA B 1 23 ? -7.652 -7.91 -26.578 1 97.94 23 ALA B N 1
ATOM 2485 C CA . ALA B 1 23 ? -7.473 -6.824 -27.531 1 97.94 23 ALA B CA 1
ATOM 2486 C C . ALA B 1 23 ? -7.02 -5.543 -26.828 1 97.94 23 ALA B C 1
ATOM 2488 O O . ALA B 1 23 ? -6.16 -4.82 -27.344 1 97.94 23 ALA B O 1
ATOM 2489 N N . ASP B 1 24 ? -7.656 -5.281 -25.734 1 97.81 24 ASP B N 1
ATOM 2490 C CA . ASP B 1 24 ? -7.266 -4.113 -24.953 1 97.81 24 ASP B CA 1
ATOM 2491 C C . ASP B 1 24 ? -5.805 -4.211 -24.516 1 97.81 24 ASP B C 1
ATOM 2493 O O . ASP B 1 24 ? -5.059 -3.232 -24.609 1 97.81 24 ASP B O 1
ATOM 2497 N N . TRP B 1 25 ? -5.391 -5.375 -24.016 1 97.69 25 TRP B N 1
ATOM 2498 C CA . TRP B 1 25 ? -4.008 -5.582 -23.609 1 97.69 25 TRP B CA 1
ATOM 2499 C C . TRP B 1 25 ? -3.057 -5.41 -24.781 1 97.69 25 TRP B C 1
ATOM 2501 O O . TRP B 1 25 ? -2.029 -4.738 -24.672 1 97.69 25 TRP B O 1
ATOM 2511 N N . ALA B 1 26 ? -3.406 -5.961 -25.891 1 96.25 26 ALA B N 1
ATOM 2512 C CA . ALA B 1 26 ? -2.574 -5.863 -27.078 1 96.25 26 ALA B CA 1
ATOM 2513 C C . ALA B 1 26 ? -2.398 -4.41 -27.516 1 96.25 26 ALA B C 1
ATOM 2515 O O . ALA B 1 26 ? -1.312 -4.008 -27.938 1 96.25 26 ALA B O 1
ATOM 2516 N N . SER B 1 27 ? -3.424 -3.643 -27.406 1 96.38 27 SER B N 1
ATOM 2517 C CA . SER B 1 27 ? -3.383 -2.244 -27.828 1 96.38 27 SER B CA 1
ATOM 2518 C C . SER B 1 27 ? -2.434 -1.435 -26.953 1 96.38 27 SER B C 1
ATOM 2520 O O . SER B 1 27 ? -1.948 -0.379 -27.359 1 96.38 27 SER B O 1
ATOM 2522 N N . LEU B 1 28 ? -2.146 -1.958 -25.766 1 95.56 28 LEU B N 1
ATOM 2523 C CA . LEU B 1 28 ? -1.255 -1.284 -24.828 1 95.56 28 LEU B CA 1
ATOM 2524 C C . LEU B 1 28 ? 0.145 -1.887 -24.875 1 95.56 28 LEU B C 1
ATOM 2526 O O . LEU B 1 28 ? 1.01 -1.527 -24.078 1 95.56 28 LEU B O 1
ATOM 2530 N N . GLY B 1 29 ? 0.325 -2.85 -25.75 1 93.06 29 GLY B N 1
ATOM 2531 C CA . GLY B 1 29 ? 1.619 -3.504 -25.859 1 93.06 29 GLY B CA 1
ATOM 2532 C C . GLY B 1 29 ? 1.876 -4.5 -24.734 1 93.06 29 GLY B C 1
ATOM 2533 O O . GLY B 1 29 ? 3.021 -4.703 -24.344 1 93.06 29 GLY B O 1
ATOM 2534 N N . ILE B 1 30 ? 0.86 -5.039 -24.219 1 94.38 30 ILE B N 1
ATOM 2535 C CA . ILE B 1 30 ? 0.927 -6.031 -23.141 1 94.38 30 ILE B CA 1
ATOM 2536 C C . ILE B 1 30 ? 0.738 -7.43 -23.734 1 94.38 30 ILE B C 1
ATOM 2538 O O . ILE B 1 30 ? -0.231 -7.684 -24.453 1 94.38 30 ILE B O 1
ATOM 2542 N N . ARG B 1 31 ? 1.644 -8.297 -23.484 1 93.25 31 ARG B N 1
ATOM 2543 C CA . ARG B 1 31 ? 1.436 -9.734 -23.625 1 93.25 31 ARG B CA 1
ATOM 2544 C C . ARG B 1 31 ? 1.129 -10.3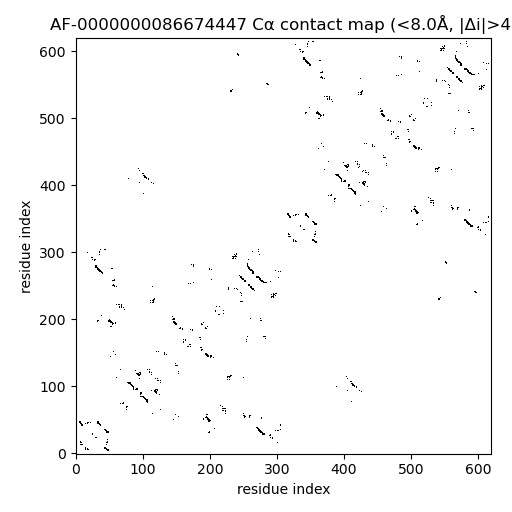75 -22.281 1 93.25 31 ARG B C 1
ATOM 2546 O O . ARG B 1 31 ? 1.606 -9.914 -21.25 1 93.25 31 ARG B O 1
ATOM 2553 N N . GLY B 1 32 ? 0.35 -11.375 -22.297 1 96.25 32 GLY B N 1
ATOM 2554 C CA . GLY B 1 32 ? 0.122 -12.008 -21.016 1 96.25 32 GLY B CA 1
ATOM 2555 C C . GLY B 1 32 ? -0.96 -13.07 -21.047 1 96.25 32 GLY B C 1
ATOM 2556 O O . GLY B 1 32 ? -1.328 -13.547 -22.125 1 96.25 32 GLY B O 1
ATOM 2557 N N . SER B 1 33 ? -1.258 -13.609 -19.891 1 98.62 33 SER B N 1
ATOM 2558 C CA . SER B 1 33 ? -2.285 -14.609 -19.625 1 98.62 33 SER B CA 1
ATOM 2559 C C . SER B 1 33 ? -3.324 -14.086 -18.641 1 98.62 33 SER B C 1
ATOM 2561 O O . SER B 1 33 ? -2.988 -13.359 -17.703 1 98.62 33 SER B O 1
ATOM 2563 N N . PHE B 1 34 ? -4.586 -14.445 -18.922 1 98.88 34 PHE B N 1
ATOM 2564 C CA . PHE B 1 34 ? -5.676 -14.039 -18.031 1 98.88 34 PHE B CA 1
ATOM 2565 C C . PHE B 1 34 ? -6.684 -15.172 -17.859 1 98.88 34 PHE B C 1
ATOM 2567 O O . PHE B 1 34 ? -7.012 -15.867 -18.828 1 98.88 34 PHE B O 1
ATOM 2574 N N . LEU B 1 35 ? -7.055 -15.359 -16.641 1 98.94 35 LEU B N 1
ATOM 2575 C CA . LEU B 1 35 ? -8.133 -16.297 -16.344 1 98.94 35 LEU B CA 1
ATOM 2576 C C . LEU B 1 35 ? -9 -15.805 -15.203 1 98.94 35 LEU B C 1
ATOM 2578 O O . LEU B 1 35 ? -8.484 -15.344 -14.18 1 98.94 35 LEU B O 1
ATOM 2582 N N . ALA B 1 36 ? -10.25 -15.773 -15.383 1 98.88 36 ALA B N 1
ATOM 2583 C CA . ALA B 1 36 ? -11.258 -15.562 -14.344 1 98.88 36 ALA B CA 1
ATOM 2584 C C . ALA B 1 36 ? -12.234 -16.734 -14.273 1 98.88 36 ALA B C 1
ATOM 2586 O O . ALA B 1 36 ? -12.656 -17.25 -15.305 1 98.88 36 ALA B O 1
ATOM 2587 N N . ARG B 1 37 ? -12.508 -17.156 -13.086 1 98.62 37 ARG B N 1
ATOM 2588 C CA . ARG B 1 37 ? -13.383 -18.312 -12.898 1 98.62 37 ARG B CA 1
ATOM 2589 C C . ARG B 1 37 ? -14.312 -18.109 -11.703 1 98.62 37 ARG B C 1
ATOM 2591 O O . ARG B 1 37 ? -13.859 -17.719 -10.625 1 98.62 37 ARG B O 1
ATOM 2598 N N . ASP B 1 38 ? -15.602 -18.328 -11.914 1 98.38 38 ASP B N 1
ATOM 2599 C CA . ASP B 1 38 ? -16.547 -18.406 -10.805 1 98.38 38 ASP B CA 1
ATOM 2600 C C . ASP B 1 38 ? -16.344 -19.672 -9.984 1 98.38 38 ASP B C 1
ATOM 2602 O O . ASP B 1 38 ? -16.453 -20.781 -10.516 1 98.38 38 ASP B O 1
ATOM 2606 N N . LEU B 1 39 ? -16.125 -19.516 -8.742 1 98.12 39 LEU B N 1
ATOM 2607 C CA . LEU B 1 39 ? -15.711 -20.625 -7.906 1 98.12 39 LEU B CA 1
ATOM 2608 C C . LEU B 1 39 ? -16.891 -21.531 -7.578 1 98.12 39 LEU B C 1
ATOM 2610 O O . LEU B 1 39 ? -16.703 -22.672 -7.129 1 98.12 39 LEU B O 1
ATOM 2614 N N . ASP B 1 40 ? -18.094 -21.094 -7.789 1 94.69 40 ASP B N 1
ATOM 2615 C CA . ASP B 1 40 ? -19.281 -21.875 -7.465 1 94.69 40 ASP B CA 1
ATOM 2616 C C . ASP B 1 40 ? -19.828 -22.594 -8.703 1 94.69 40 ASP B C 1
ATOM 2618 O O . ASP B 1 40 ? -20.203 -23.766 -8.641 1 94.69 40 ASP B O 1
ATOM 2622 N N . THR B 1 41 ? -19.844 -21.938 -9.844 1 94.44 41 THR B N 1
ATOM 2623 C CA . THR B 1 41 ? -20.453 -22.5 -11.039 1 94.44 41 THR B CA 1
ATOM 2624 C C . THR B 1 41 ? -19.391 -23.141 -11.938 1 94.44 41 THR B C 1
ATOM 2626 O O . THR B 1 41 ? -19.719 -23.984 -12.781 1 94.44 41 THR B O 1
ATOM 2629 N N . GLY B 1 42 ? -18.203 -22.625 -11.914 1 96.19 42 GLY B N 1
ATOM 2630 C CA . GLY B 1 42 ? -17.141 -23.109 -12.781 1 96.19 42 GLY B CA 1
ATOM 2631 C C . GLY B 1 42 ? -17.047 -22.344 -14.094 1 96.19 42 GLY B C 1
ATOM 2632 O O . GLY B 1 42 ? -16.094 -22.531 -14.859 1 96.19 42 GLY B O 1
ATOM 2633 N N . GLU B 1 43 ? -18.031 -21.484 -14.336 1 97.25 43 GLU B N 1
ATOM 2634 C CA . GLU B 1 43 ? -17.938 -20.641 -15.531 1 97.25 43 GLU B CA 1
ATOM 2635 C C . GLU B 1 43 ? -16.641 -19.828 -15.531 1 97.25 43 GLU B C 1
ATOM 2637 O O . GLU B 1 43 ? -16.188 -19.391 -14.477 1 97.25 43 GLU B O 1
ATOM 2642 N N . HIS B 1 44 ? -16.047 -19.703 -16.703 1 98.31 44 HIS B N 1
ATOM 2643 C CA . HIS B 1 44 ? -14.75 -19.047 -16.766 1 98.31 44 HIS B CA 1
ATOM 2644 C C . HIS B 1 44 ? -14.523 -18.391 -18.125 1 98.31 44 HIS B C 1
ATOM 2646 O O . HIS B 1 44 ? -15.25 -18.672 -19.078 1 98.31 44 HIS B O 1
ATOM 2652 N N . LEU B 1 45 ? -13.625 -17.469 -18.156 1 98.75 45 LEU B N 1
ATOM 2653 C CA . LEU B 1 45 ? -13.125 -16.859 -19.391 1 98.75 45 LEU B CA 1
ATOM 2654 C C . LEU B 1 45 ? -11.648 -16.516 -19.25 1 98.75 45 LEU B C 1
ATOM 2656 O O . LEU B 1 45 ? -11.172 -16.188 -18.172 1 98.75 45 LEU B O 1
ATOM 2660 N N . GLY B 1 46 ? -10.945 -16.641 -20.344 1 98.69 46 GLY B N 1
ATOM 2661 C CA . GLY B 1 46 ? -9.539 -16.266 -20.312 1 98.69 46 GLY B CA 1
ATOM 2662 C C . GLY B 1 46 ? -8.812 -16.547 -21.609 1 98.69 46 GLY B C 1
ATOM 2663 O O . GLY B 1 46 ? -9.438 -16.844 -22.625 1 98.69 46 GLY B O 1
ATOM 2664 N N . PHE B 1 47 ? -7.523 -16.281 -21.594 1 98.75 47 PHE B N 1
ATOM 2665 C CA . PHE B 1 47 ? -6.656 -16.562 -22.734 1 98.75 47 PHE B CA 1
ATOM 2666 C C . PHE B 1 47 ? -5.246 -16.922 -22.266 1 98.75 47 PHE B C 1
ATOM 2668 O O . PHE B 1 47 ? -4.781 -16.406 -21.234 1 98.75 47 PHE B O 1
ATOM 2675 N N . ASP B 1 48 ? -4.621 -17.891 -23 1 98.38 48 ASP B N 1
ATOM 2676 C CA . ASP B 1 48 ? -3.256 -18.359 -22.781 1 98.38 48 ASP B CA 1
ATOM 2677 C C . ASP B 1 48 ? -3.057 -18.828 -21.344 1 98.38 48 ASP B C 1
ATOM 2679 O O . ASP B 1 48 ? -2.045 -18.516 -20.719 1 98.38 48 ASP B O 1
ATOM 2683 N N . VAL B 1 49 ? -4.043 -19.578 -20.891 1 98.56 49 VAL B N 1
ATOM 2684 C CA . VAL B 1 49 ? -4.172 -19.828 -19.469 1 98.56 49 VAL B CA 1
ATOM 2685 C C . VAL B 1 49 ? -3.127 -20.859 -19.031 1 98.56 49 VAL B C 1
ATOM 2687 O O . VAL B 1 49 ? -2.803 -20.953 -17.844 1 98.56 49 VAL B O 1
ATOM 2690 N N . ASP B 1 50 ? -2.504 -21.609 -19.984 1 98.06 50 ASP B N 1
ATOM 2691 C CA . ASP B 1 50 ? -1.603 -22.703 -19.625 1 98.06 50 ASP B CA 1
ATOM 2692 C C . ASP B 1 50 ? -0.145 -22.297 -19.844 1 98.06 50 ASP B C 1
ATOM 2694 O O . ASP B 1 50 ? 0.763 -23.109 -19.625 1 98.06 50 ASP B O 1
ATOM 2698 N N . VAL B 1 51 ? 0.126 -21.047 -20.266 1 96.94 51 VAL B N 1
ATOM 2699 C CA . VAL B 1 51 ? 1.479 -20.578 -20.547 1 96.94 51 VAL B CA 1
ATOM 2700 C C . VAL B 1 51 ? 2.229 -20.359 -19.234 1 96.94 51 VAL B C 1
ATOM 2702 O O . VAL B 1 51 ? 1.806 -19.562 -18.391 1 96.94 51 VAL B O 1
ATOM 2705 N N . PRO B 1 52 ? 3.336 -21.109 -19 1 97.19 52 PRO B N 1
ATOM 2706 C CA . PRO B 1 52 ? 4.129 -20.859 -17.797 1 97.19 52 PRO B CA 1
ATOM 2707 C C . PRO B 1 52 ? 4.871 -19.531 -17.828 1 97.19 52 PRO B C 1
ATOM 2709 O O . PRO B 1 52 ? 5.441 -19.172 -18.859 1 97.19 52 PRO B O 1
ATOM 2712 N N . VAL B 1 53 ? 4.84 -18.781 -16.781 1 97.25 53 VAL B N 1
ATOM 2713 C CA . VAL B 1 53 ? 5.496 -17.484 -16.688 1 97.25 53 VAL B CA 1
ATOM 2714 C C . VAL B 1 53 ? 6.199 -17.344 -15.344 1 97.25 53 VAL B C 1
ATOM 2716 O O . VAL B 1 53 ? 5.734 -17.875 -14.336 1 97.25 53 VAL B O 1
ATOM 2719 N N . PRO B 1 54 ? 7.434 -16.656 -15.297 1 98.19 54 PRO B N 1
ATOM 2720 C CA . PRO B 1 54 ? 7.992 -16.281 -13.992 1 98.19 54 PRO B CA 1
ATOM 2721 C C . PRO B 1 54 ? 7.008 -15.492 -13.133 1 98.19 54 PRO B C 1
ATOM 2723 O O . PRO B 1 54 ? 6.344 -14.578 -13.633 1 98.19 54 PRO B O 1
ATOM 2726 N N . LEU B 1 55 ? 6.914 -15.773 -11.883 1 98.75 55 LEU B N 1
ATOM 2727 C CA . LEU B 1 55 ? 5.773 -15.328 -11.086 1 98.75 55 LEU B CA 1
ATOM 2728 C C . LEU B 1 55 ? 6.129 -14.086 -10.273 1 98.75 55 LEU B C 1
ATOM 2730 O O . LEU B 1 55 ? 5.242 -13.422 -9.727 1 98.75 55 LEU B O 1
ATOM 2734 N N . ALA B 1 56 ? 7.383 -13.742 -10.211 1 98.25 56 ALA B N 1
ATOM 2735 C CA . ALA B 1 56 ? 7.773 -12.703 -9.266 1 98.25 56 ALA B CA 1
ATOM 2736 C C . ALA B 1 56 ? 7.148 -12.945 -7.895 1 98.25 56 ALA B C 1
ATOM 2738 O O . ALA B 1 56 ? 7.191 -14.062 -7.375 1 98.25 56 ALA B O 1
ATOM 2739 N N . SER B 1 57 ? 6.551 -11.898 -7.246 1 98.81 57 SER B N 1
ATOM 2740 C CA . SER B 1 57 ? 6.086 -11.992 -5.863 1 98.81 57 SER B CA 1
ATOM 2741 C C . SER B 1 57 ? 4.781 -12.773 -5.77 1 98.81 57 SER B C 1
ATOM 2743 O O . SER B 1 57 ? 4.309 -13.078 -4.672 1 98.81 57 SER B O 1
ATOM 2745 N N . VAL B 1 58 ? 4.152 -13.164 -6.809 1 98.94 58 VAL B N 1
ATOM 2746 C CA . VAL B 1 58 ? 2.963 -14.008 -6.754 1 98.94 58 VAL B CA 1
ATOM 2747 C C . VAL B 1 58 ? 3.307 -15.344 -6.105 1 98.94 58 VAL B C 1
ATOM 2749 O O . VAL B 1 58 ? 2.463 -15.953 -5.441 1 98.94 58 VAL B O 1
ATOM 2752 N N . ILE B 1 59 ? 4.551 -15.758 -6.18 1 98.88 59 ILE B N 1
ATOM 2753 C CA . ILE B 1 59 ? 5.012 -17.047 -5.66 1 98.88 59 ILE B CA 1
ATOM 2754 C C . ILE B 1 59 ? 4.848 -17.078 -4.141 1 98.88 59 ILE B C 1
ATOM 2756 O O . ILE B 1 59 ? 4.883 -18.141 -3.527 1 98.88 59 ILE B O 1
ATOM 2760 N N . LYS B 1 60 ? 4.664 -15.922 -3.557 1 98.94 60 LYS B N 1
ATOM 2761 C CA . LYS B 1 60 ? 4.531 -15.828 -2.105 1 98.94 60 LYS B CA 1
ATOM 2762 C C . LYS B 1 60 ? 3.232 -16.469 -1.631 1 98.94 60 LYS B C 1
ATOM 2764 O O . LYS B 1 60 ? 3.113 -16.859 -0.463 1 98.94 60 LYS B O 1
ATOM 2769 N N . VAL B 1 61 ? 2.254 -16.625 -2.482 1 98.94 61 VAL B N 1
ATOM 2770 C CA . VAL B 1 61 ? 0.977 -17.234 -2.105 1 98.94 61 VAL B CA 1
ATOM 2771 C C . VAL B 1 61 ? 1.155 -18.719 -1.867 1 98.94 61 VAL B C 1
ATOM 2773 O O . VAL B 1 61 ? 0.843 -19.234 -0.786 1 98.94 61 VAL B O 1
ATOM 2776 N N . PRO B 1 62 ? 1.713 -19.5 -2.84 1 98.94 62 PRO B N 1
ATOM 2777 C CA . PRO B 1 62 ? 1.916 -20.906 -2.516 1 98.94 62 PRO B CA 1
ATOM 2778 C C . PRO B 1 62 ? 2.936 -21.125 -1.396 1 98.94 62 PRO B C 1
ATOM 2780 O O . PRO B 1 62 ? 2.797 -22.047 -0.594 1 98.94 62 PRO B O 1
ATOM 2783 N N . LEU B 1 63 ? 3.975 -20.297 -1.292 1 98.94 63 LEU B N 1
ATOM 2784 C CA . LEU B 1 63 ? 4.883 -20.359 -0.152 1 98.94 63 LEU B CA 1
ATOM 2785 C C . LEU B 1 63 ? 4.121 -20.219 1.16 1 98.94 63 LEU B C 1
ATOM 2787 O O . LEU B 1 63 ? 4.305 -21.016 2.082 1 98.94 63 LEU B O 1
ATOM 2791 N N . ALA B 1 64 ? 3.254 -19.219 1.217 1 99 64 ALA B N 1
ATOM 2792 C CA . ALA B 1 64 ? 2.473 -18.969 2.426 1 99 64 ALA B CA 1
ATOM 2793 C C . ALA B 1 64 ? 1.614 -20.188 2.777 1 99 64 ALA B C 1
ATOM 2795 O O . ALA B 1 64 ? 1.514 -20.562 3.947 1 99 64 ALA B O 1
ATOM 2796 N N . LEU B 1 65 ? 0.983 -20.75 1.78 1 98.94 65 LEU B N 1
ATOM 2797 C CA . LEU B 1 65 ? 0.117 -21.906 2.029 1 98.94 65 LEU B CA 1
ATOM 2798 C C . LEU B 1 65 ? 0.895 -23.031 2.688 1 98.94 65 LEU B C 1
ATOM 2800 O O . LEU B 1 65 ? 0.423 -23.641 3.654 1 98.94 65 LEU B O 1
ATOM 2804 N N . VAL B 1 66 ? 2.053 -23.328 2.178 1 98.94 66 VAL B N 1
ATOM 2805 C CA . VAL B 1 66 ? 2.865 -24.422 2.707 1 98.94 66 VAL B CA 1
ATOM 2806 C C . VAL B 1 66 ? 3.264 -24.109 4.148 1 98.94 66 VAL B C 1
ATOM 2808 O O . VAL B 1 66 ? 3.141 -24.969 5.031 1 98.94 66 VAL B O 1
ATOM 2811 N N . VAL B 1 67 ? 3.705 -22.906 4.438 1 98.94 67 VAL B N 1
ATOM 2812 C CA . VAL B 1 67 ? 4.113 -22.531 5.785 1 98.94 67 VAL B CA 1
ATOM 2813 C C . VAL B 1 67 ? 2.91 -22.594 6.723 1 98.94 67 VAL B C 1
ATOM 2815 O O . VAL B 1 67 ? 3.008 -23.094 7.84 1 98.94 67 VAL B O 1
ATOM 2818 N N . LEU B 1 68 ? 1.809 -22.078 6.258 1 98.94 68 LEU B N 1
ATOM 2819 C CA . LEU B 1 68 ? 0.596 -22.078 7.07 1 98.94 68 LEU B CA 1
ATOM 2820 C C . LEU B 1 68 ? 0.128 -23.5 7.355 1 98.94 68 LEU B C 1
ATOM 2822 O O . LEU B 1 68 ? -0.414 -23.781 8.43 1 98.94 68 LEU B O 1
ATOM 2826 N N . ASP B 1 69 ? 0.294 -24.391 6.391 1 98.94 69 ASP B N 1
ATOM 2827 C CA . ASP B 1 69 ? -0.044 -25.797 6.621 1 98.94 69 ASP B CA 1
ATOM 2828 C C . ASP B 1 69 ? 0.813 -26.391 7.738 1 98.94 69 ASP B C 1
ATOM 2830 O O . ASP B 1 69 ? 0.306 -27.109 8.602 1 98.94 69 ASP B O 1
ATOM 2834 N N . LEU B 1 70 ? 2.107 -26.141 7.734 1 98.94 70 LEU B N 1
ATOM 2835 C CA . LEU B 1 70 ? 3.002 -26.609 8.789 1 98.94 70 LEU B CA 1
ATOM 2836 C C . LEU B 1 70 ? 2.57 -26.047 10.148 1 98.94 70 LEU B C 1
ATOM 2838 O O . LEU B 1 70 ? 2.607 -26.766 11.148 1 98.94 70 LEU B O 1
ATOM 2842 N N . VAL B 1 71 ? 2.148 -24.812 10.156 1 98.94 71 VAL B N 1
ATOM 2843 C CA . VAL B 1 71 ? 1.685 -24.188 11.391 1 98.94 71 VAL B CA 1
ATOM 2844 C C . VAL B 1 71 ? 0.415 -24.875 11.875 1 98.94 71 VAL B C 1
ATOM 2846 O O . VAL B 1 71 ? 0.312 -25.25 13.047 1 98.94 71 VAL B O 1
ATOM 2849 N N . ALA B 1 72 ? -0.513 -25.062 10.961 1 98.88 72 ALA B N 1
ATOM 2850 C CA . ALA B 1 72 ? -1.804 -25.656 11.305 1 98.88 72 ALA B CA 1
ATOM 2851 C C . ALA B 1 72 ? -1.633 -27.078 11.82 1 98.88 72 ALA B C 1
ATOM 2853 O O . ALA B 1 72 ? -2.381 -27.516 12.703 1 98.88 72 ALA B O 1
ATOM 2854 N N . ARG B 1 73 ? -0.66 -27.781 11.359 1 98.44 73 ARG B N 1
ATOM 2855 C CA . ARG B 1 73 ? -0.421 -29.156 11.75 1 98.44 73 ARG B CA 1
ATOM 2856 C C . ARG B 1 73 ? 0.456 -29.234 12.992 1 98.44 73 ARG B C 1
ATOM 2858 O O . ARG B 1 73 ? 0.681 -30.328 13.531 1 98.44 73 ARG B O 1
ATOM 2865 N N . GLY B 1 74 ? 0.996 -28.156 13.406 1 98.5 74 GLY B N 1
ATOM 2866 C CA . GLY B 1 74 ? 1.777 -28.125 14.633 1 98.5 74 GLY B CA 1
ATOM 2867 C C . GLY B 1 74 ? 3.26 -28.344 14.406 1 98.5 74 GLY B C 1
ATOM 2868 O O . GLY B 1 74 ? 4.035 -28.438 15.359 1 98.5 74 GLY B O 1
ATOM 2869 N N . ASP B 1 75 ? 3.717 -28.391 13.172 1 98.5 75 ASP B N 1
ATOM 2870 C CA . ASP B 1 75 ? 5.105 -28.672 12.828 1 98.5 75 ASP B CA 1
ATOM 2871 C C . ASP B 1 75 ? 5.949 -27.391 12.883 1 98.5 75 ASP B C 1
ATOM 2873 O O . ASP B 1 75 ? 7.18 -27.453 12.906 1 98.5 75 ASP B O 1
ATOM 2877 N N . LEU B 1 76 ? 5.32 -26.234 12.922 1 98.69 76 LEU B N 1
ATOM 2878 C CA . LEU B 1 76 ? 5.965 -24.922 13.023 1 98.69 76 LEU B CA 1
ATOM 2879 C C . LEU B 1 76 ? 5.152 -23.984 13.906 1 98.69 76 LEU B C 1
ATOM 2881 O O . LEU B 1 76 ? 3.938 -23.859 13.742 1 98.69 76 LEU B O 1
ATOM 2885 N N . ASP B 1 77 ? 5.758 -23.359 14.891 1 98.81 77 ASP B N 1
ATOM 2886 C CA . ASP B 1 77 ? 5.082 -22.469 15.812 1 98.81 77 ASP B CA 1
ATOM 2887 C C . ASP B 1 77 ? 4.941 -21.062 15.219 1 98.81 77 ASP B C 1
ATOM 2889 O O . ASP B 1 77 ? 5.941 -20.391 14.977 1 98.81 77 ASP B O 1
ATOM 2893 N N . ALA B 1 78 ? 3.752 -20.641 14.992 1 98.75 78 ALA B N 1
ATOM 2894 C CA . ALA B 1 78 ? 3.504 -19.312 14.438 1 98.75 78 ALA B CA 1
ATOM 2895 C C . ALA B 1 78 ? 4.09 -18.219 15.336 1 98.75 78 ALA B C 1
ATOM 2897 O O . ALA B 1 78 ? 4.422 -17.125 14.867 1 98.75 78 ALA B O 1
ATOM 2898 N N . ALA B 1 79 ? 4.246 -18.453 16.594 1 98.69 79 ALA B N 1
ATOM 2899 C CA . ALA B 1 79 ? 4.723 -17.453 17.547 1 98.69 79 ALA B CA 1
ATOM 2900 C C . ALA B 1 79 ? 6.242 -17.469 17.641 1 98.69 79 ALA B C 1
ATOM 2902 O O . ALA B 1 79 ? 6.836 -16.656 18.344 1 98.69 79 ALA B O 1
ATOM 2903 N N . ARG B 1 80 ? 6.922 -18.406 16.953 1 98.75 80 ARG B N 1
ATOM 2904 C CA . ARG B 1 80 ? 8.375 -18.469 16.984 1 98.75 80 ARG B CA 1
ATOM 2905 C C . ARG B 1 80 ? 9 -17.156 16.531 1 98.75 80 ARG B C 1
ATOM 2907 O O . ARG B 1 80 ? 8.812 -16.75 15.375 1 98.75 80 ARG B O 1
ATOM 2914 N N . PRO B 1 81 ? 9.719 -16.484 17.406 1 98.62 81 PRO B N 1
ATOM 2915 C CA . PRO B 1 81 ? 10.391 -15.25 16.984 1 98.62 81 PRO B CA 1
ATOM 2916 C C . PRO B 1 81 ? 11.602 -15.516 16.109 1 98.62 81 PRO B C 1
ATOM 2918 O O . PRO B 1 81 ? 12.352 -16.469 16.344 1 98.62 81 PRO B O 1
ATOM 2921 N N . VAL B 1 82 ? 11.758 -14.781 15.094 1 98.81 82 VAL B N 1
ATOM 2922 C CA . VAL B 1 82 ? 12.906 -14.844 14.203 1 98.81 82 VAL B CA 1
ATOM 2923 C C . VAL B 1 82 ? 13.547 -13.461 14.086 1 98.81 82 VAL B C 1
ATOM 2925 O O . VAL B 1 82 ? 12.852 -12.469 13.828 1 98.81 82 VAL B O 1
ATOM 2928 N N . THR B 1 83 ? 14.836 -13.367 14.305 1 98.62 83 THR B N 1
ATOM 2929 C CA . THR B 1 83 ? 15.547 -12.102 14.141 1 98.62 83 THR B CA 1
ATOM 2930 C C . THR B 1 83 ? 16.078 -11.961 12.719 1 98.62 83 THR B C 1
ATOM 2932 O O . THR B 1 83 ? 16.75 -12.859 12.203 1 98.62 83 THR B O 1
ATOM 2935 N N . VAL B 1 84 ? 15.703 -10.891 12.102 1 98.56 84 VAL B N 1
ATOM 2936 C CA . VAL B 1 84 ? 16.141 -10.578 10.742 1 98.56 84 VAL B CA 1
ATOM 2937 C C . VAL B 1 84 ? 17.141 -9.43 10.766 1 98.56 84 VAL B C 1
ATOM 2939 O O . VAL B 1 84 ? 16.812 -8.328 11.234 1 98.56 84 VAL B O 1
ATOM 2942 N N . ASP B 1 85 ? 18.297 -9.68 10.297 1 97.69 85 ASP B N 1
ATOM 2943 C CA . ASP B 1 85 ? 19.328 -8.664 10.156 1 97.69 85 ASP B CA 1
ATOM 2944 C C . ASP B 1 85 ? 19.328 -8.07 8.75 1 97.69 85 ASP B C 1
ATOM 2946 O O . ASP B 1 85 ? 19.578 -8.781 7.77 1 97.69 85 ASP B O 1
ATOM 2950 N N . PRO B 1 86 ? 19.125 -6.762 8.688 1 95.19 86 PRO B N 1
ATOM 2951 C CA . PRO B 1 86 ? 19.062 -6.133 7.363 1 95.19 86 PRO B CA 1
ATOM 2952 C C . PRO B 1 86 ? 20.312 -6.402 6.531 1 95.19 86 PRO B C 1
ATOM 2954 O O . PRO B 1 86 ? 20.25 -6.469 5.301 1 95.19 86 PRO B O 1
ATOM 2957 N N . ALA B 1 87 ? 21.453 -6.582 7.109 1 93.81 87 ALA B N 1
ATOM 2958 C CA . ALA B 1 87 ? 22.703 -6.809 6.387 1 93.81 87 ALA B CA 1
ATOM 2959 C C . ALA B 1 87 ? 22.656 -8.133 5.625 1 93.81 87 ALA B C 1
ATOM 2961 O O . ALA B 1 87 ? 23.328 -8.281 4.594 1 93.81 87 ALA B O 1
ATOM 2962 N N . ALA B 1 88 ? 21.891 -9.062 6.062 1 92.81 88 ALA B N 1
ATOM 2963 C CA . ALA B 1 88 ? 21.812 -10.391 5.457 1 92.81 88 ALA B CA 1
ATOM 2964 C C . ALA B 1 88 ? 20.453 -10.617 4.809 1 92.81 88 ALA B C 1
ATOM 2966 O O . ALA B 1 88 ? 20.203 -11.688 4.25 1 92.81 88 ALA B O 1
ATOM 2967 N N . ALA B 1 89 ? 19.656 -9.586 4.844 1 93.38 89 ALA B N 1
ATOM 2968 C CA . ALA B 1 89 ? 18.281 -9.773 4.398 1 93.38 89 ALA B CA 1
ATOM 2969 C C . ALA B 1 89 ? 18.156 -9.516 2.902 1 93.38 89 ALA B C 1
ATOM 2971 O O . ALA B 1 89 ? 18.984 -8.82 2.309 1 93.38 89 ALA B O 1
ATOM 2972 N N . SER B 1 90 ? 17.125 -10.133 2.357 1 94.94 90 SER B N 1
ATOM 2973 C CA . SER B 1 90 ? 16.766 -9.875 0.97 1 94.94 90 SER B CA 1
ATOM 2974 C C . SER B 1 90 ? 16.422 -8.406 0.752 1 94.94 90 SER B C 1
ATOM 2976 O O . SER B 1 90 ? 15.852 -7.758 1.632 1 94.94 90 SER B O 1
ATOM 2978 N N . VAL B 1 91 ? 16.672 -7.934 -0.431 1 95 91 VAL B N 1
ATOM 2979 C CA . VAL B 1 91 ? 16.438 -6.531 -0.75 1 95 91 VAL B CA 1
ATOM 2980 C C . VAL B 1 91 ? 14.961 -6.316 -1.075 1 95 91 VAL B C 1
ATOM 2982 O O . VAL B 1 91 ? 14.258 -7.262 -1.448 1 95 91 VAL B O 1
ATOM 2985 N N . GLY B 1 92 ? 14.484 -5.141 -0.915 1 95.44 92 GLY B N 1
ATOM 2986 C CA . GLY B 1 92 ? 13.117 -4.754 -1.237 1 95.44 92 GLY B CA 1
ATOM 2987 C C . GLY B 1 92 ? 12.711 -3.43 -0.614 1 95.44 92 GLY B C 1
ATOM 2988 O O . GLY B 1 92 ? 13.367 -2.945 0.31 1 95.44 92 GLY B O 1
ATOM 2989 N N . PRO B 1 93 ? 11.625 -2.934 -1.071 1 95.06 93 PRO B N 1
ATOM 2990 C CA . PRO B 1 93 ? 11.258 -1.572 -0.675 1 95.06 93 PRO B CA 1
ATOM 2991 C C . PRO B 1 93 ? 10.328 -1.542 0.536 1 95.06 93 PRO B C 1
ATOM 2993 O O . PRO B 1 93 ? 10.023 -0.467 1.059 1 95.06 93 PRO B O 1
ATOM 2996 N N . THR B 1 94 ? 9.852 -2.654 1.029 1 97.62 94 THR B N 1
ATOM 2997 C CA . THR B 1 94 ? 8.812 -2.646 2.051 1 97.62 94 THR B CA 1
ATOM 2998 C C . THR B 1 94 ? 9.141 -3.631 3.168 1 97.62 94 THR B C 1
ATOM 3000 O O . THR B 1 94 ? 9.852 -4.617 2.945 1 97.62 94 THR B O 1
ATOM 3003 N N . GLY B 1 95 ? 8.562 -3.33 4.359 1 97.75 95 GLY B N 1
ATOM 3004 C CA . GLY B 1 95 ? 8.703 -4.238 5.484 1 97.75 95 GLY B CA 1
ATOM 3005 C C . GLY B 1 95 ? 10.133 -4.359 5.98 1 97.75 95 GLY B C 1
ATOM 3006 O O . GLY B 1 95 ? 10.859 -3.365 6.043 1 97.75 95 GLY B O 1
ATOM 3007 N N . LEU B 1 96 ? 10.5 -5.559 6.391 1 98.62 96 LEU B N 1
ATOM 3008 C CA . LEU B 1 96 ? 11.82 -5.848 6.938 1 98.62 96 LEU B CA 1
ATOM 3009 C C . LEU B 1 96 ? 12.906 -5.586 5.902 1 98.62 96 LEU B C 1
ATOM 3011 O O . LEU B 1 96 ? 14.016 -5.172 6.254 1 98.62 96 LEU B O 1
ATOM 3015 N N . ALA B 1 97 ? 12.594 -5.801 4.656 1 98.44 97 ALA B N 1
ATOM 3016 C CA . ALA B 1 97 ? 13.57 -5.602 3.596 1 98.44 97 ALA B CA 1
ATOM 3017 C C . ALA B 1 97 ? 14.023 -4.145 3.527 1 98.44 97 ALA B C 1
ATOM 3019 O O . ALA B 1 97 ? 15.117 -3.846 3.051 1 98.44 97 ALA B O 1
ATOM 3020 N N . ALA B 1 98 ? 13.18 -3.229 4.016 1 98.31 98 ALA B N 1
ATOM 3021 C CA . ALA B 1 98 ? 13.484 -1.8 3.988 1 98.31 98 ALA B CA 1
ATOM 3022 C C . ALA B 1 98 ? 14.062 -1.336 5.324 1 98.31 98 ALA B C 1
ATOM 3024 O O . ALA B 1 98 ? 14.406 -0.162 5.488 1 98.31 98 ALA B O 1
ATOM 3025 N N . PHE B 1 99 ? 14.164 -2.213 6.316 1 98.56 99 PHE B N 1
ATOM 3026 C CA . PHE B 1 99 ? 14.664 -1.855 7.641 1 98.56 99 PHE B CA 1
ATOM 3027 C C . PHE B 1 99 ? 16.156 -1.575 7.598 1 98.56 99 PHE B C 1
ATOM 3029 O O . PHE B 1 99 ? 16.859 -2.064 6.707 1 98.56 99 PHE B O 1
ATOM 3036 N N . ARG B 1 100 ? 16.625 -0.815 8.562 1 98.19 100 ARG B N 1
ATOM 3037 C CA . ARG B 1 100 ? 18.047 -0.492 8.672 1 98.19 100 ARG B CA 1
ATOM 3038 C C . ARG B 1 100 ? 18.656 -1.14 9.906 1 98.19 100 ARG B C 1
ATOM 3040 O O . ARG B 1 100 ? 19.891 -1.17 10.055 1 98.19 100 ARG B O 1
ATOM 3047 N N . HIS B 1 101 ? 17.812 -1.686 10.789 1 98.56 101 HIS B N 1
ATOM 3048 C CA . HIS B 1 101 ? 18.266 -2.311 12.023 1 98.56 101 HIS B CA 1
ATOM 3049 C C . HIS B 1 101 ? 17.656 -3.701 12.195 1 98.56 101 HIS B C 1
ATOM 3051 O O . HIS B 1 101 ? 16.609 -4.008 11.602 1 98.56 101 HIS B O 1
ATOM 3057 N N . PRO B 1 102 ? 18.344 -4.578 12.953 1 98.56 102 PRO B N 1
ATOM 3058 C CA . PRO B 1 102 ? 17.766 -5.898 13.211 1 98.56 102 PRO B CA 1
ATOM 3059 C C . PRO B 1 102 ? 16.391 -5.816 13.852 1 98.56 102 PRO B C 1
ATOM 3061 O O . PRO B 1 102 ? 16.125 -4.93 14.672 1 98.56 102 PRO B O 1
ATOM 3064 N N . ALA B 1 103 ? 15.547 -6.688 13.461 1 98.81 103 ALA B N 1
ATOM 3065 C CA . ALA B 1 103 ? 14.203 -6.785 14.016 1 98.81 103 ALA B CA 1
ATOM 3066 C C . ALA B 1 103 ? 13.836 -8.234 14.328 1 98.81 103 ALA B C 1
ATOM 3068 O O . ALA B 1 103 ? 14.266 -9.148 13.625 1 98.81 103 ALA B O 1
ATOM 3069 N N . THR B 1 104 ? 13.102 -8.461 15.383 1 98.88 104 THR B N 1
ATOM 3070 C CA . THR B 1 104 ? 12.602 -9.781 15.75 1 98.88 104 THR B CA 1
ATOM 3071 C C . THR B 1 104 ? 11.086 -9.852 15.57 1 98.88 104 THR B C 1
ATOM 3073 O O . THR B 1 104 ? 10.344 -9.078 16.188 1 98.88 104 THR B O 1
ATOM 3076 N N . VAL B 1 105 ? 10.664 -10.758 14.727 1 98.88 105 VAL B N 1
ATOM 3077 C CA . VAL B 1 105 ? 9.266 -10.891 14.336 1 98.88 105 VAL B CA 1
ATOM 3078 C C . VAL B 1 105 ? 8.875 -12.367 14.328 1 98.88 105 VAL B C 1
ATOM 3080 O O . VAL B 1 105 ? 9.672 -13.227 13.945 1 98.88 105 VAL B O 1
ATOM 3083 N N . ALA B 1 106 ? 7.688 -12.633 14.75 1 98.94 106 ALA B N 1
ATOM 3084 C CA . ALA B 1 106 ? 7.203 -14.008 14.805 1 98.94 106 ALA B CA 1
ATOM 3085 C C . ALA B 1 106 ? 6.906 -14.539 13.398 1 98.94 106 ALA B C 1
ATOM 3087 O O . ALA B 1 106 ? 6.586 -13.766 12.492 1 98.94 106 ALA B O 1
ATOM 3088 N N . VAL B 1 107 ? 6.914 -15.859 13.234 1 98.94 107 VAL B N 1
ATOM 3089 C CA . VAL B 1 107 ? 6.668 -16.547 11.977 1 98.94 107 VAL B CA 1
ATOM 3090 C C . VAL B 1 107 ? 5.32 -16.109 11.406 1 98.94 107 VAL B C 1
ATOM 3092 O O . VAL B 1 107 ? 5.219 -15.773 10.219 1 98.94 107 VAL B O 1
ATOM 3095 N N . GLY B 1 108 ? 4.285 -16.094 12.281 1 98.88 108 GLY B N 1
ATOM 3096 C CA . GLY B 1 108 ? 2.969 -15.695 11.82 1 98.88 108 GLY B CA 1
ATOM 3097 C C . GLY B 1 108 ? 2.934 -14.273 11.281 1 98.88 108 GLY B C 1
ATOM 3098 O O . GLY B 1 108 ? 2.242 -13.992 10.305 1 98.88 108 GLY B O 1
ATOM 3099 N N . ASP B 1 109 ? 3.688 -13.422 11.922 1 98.88 109 ASP B N 1
ATOM 3100 C CA . ASP B 1 109 ? 3.703 -12.016 11.508 1 98.88 109 ASP B CA 1
ATOM 3101 C C . ASP B 1 109 ? 4.613 -11.812 10.305 1 98.88 109 ASP B C 1
ATOM 3103 O O . ASP B 1 109 ? 4.414 -10.875 9.523 1 98.88 109 ASP B O 1
ATOM 3107 N N . LEU B 1 110 ? 5.621 -12.688 10.102 1 98.94 110 LEU B N 1
ATOM 3108 C CA . LEU B 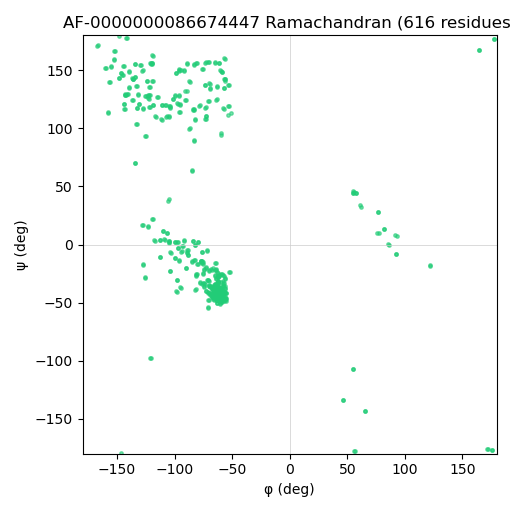1 110 ? 6.375 -12.68 8.852 1 98.94 110 LEU B CA 1
ATOM 3109 C C . LEU B 1 110 ? 5.461 -12.977 7.664 1 98.94 110 LEU B C 1
ATOM 3111 O O . LEU B 1 110 ? 5.594 -12.359 6.602 1 98.94 110 LEU B O 1
ATOM 3115 N N . LEU B 1 111 ? 4.52 -13.914 7.859 1 98.94 111 LEU B N 1
ATOM 3116 C CA . LEU B 1 111 ? 3.555 -14.227 6.816 1 98.94 111 LEU B CA 1
ATOM 3117 C C . LEU B 1 111 ? 2.701 -13.008 6.477 1 98.94 111 LEU B C 1
ATOM 3119 O O . LEU B 1 111 ? 2.434 -12.742 5.301 1 98.94 111 LEU B O 1
ATOM 3123 N N . LEU B 1 112 ? 2.314 -12.25 7.461 1 98.94 112 LEU B N 1
ATOM 3124 C CA . LEU B 1 112 ? 1.536 -11.039 7.242 1 98.94 112 LEU B CA 1
ATOM 3125 C C . LEU B 1 112 ? 2.328 -10.023 6.422 1 98.94 112 LEU B C 1
ATOM 3127 O O . LEU B 1 112 ? 1.827 -9.492 5.426 1 98.94 112 LEU B O 1
ATOM 3131 N N . LEU B 1 113 ? 3.543 -9.758 6.828 1 98.88 113 LEU B N 1
ATOM 3132 C CA . LEU B 1 113 ? 4.375 -8.797 6.109 1 98.88 113 LEU B CA 1
ATOM 3133 C C . LEU B 1 113 ? 4.613 -9.25 4.676 1 98.88 113 LEU B C 1
ATOM 3135 O O . LEU B 1 113 ? 4.555 -8.445 3.746 1 98.88 113 LEU B O 1
ATOM 3139 N N . MET B 1 114 ? 4.883 -10.539 4.492 1 98.88 114 MET B N 1
ATOM 3140 C CA . MET B 1 114 ? 5.145 -11.125 3.182 1 98.88 114 MET B CA 1
ATOM 3141 C C . MET B 1 114 ? 3.973 -10.891 2.236 1 98.88 114 MET B C 1
ATOM 3143 O O . MET B 1 114 ? 4.168 -10.5 1.083 1 98.88 114 MET B O 1
ATOM 3147 N N . LEU B 1 115 ? 2.773 -11.031 2.734 1 98.88 115 LEU B N 1
ATOM 3148 C CA . LEU B 1 115 ? 1.623 -10.984 1.838 1 98.88 115 LEU B CA 1
ATOM 3149 C C . LEU B 1 115 ? 1.026 -9.578 1.792 1 98.88 115 LEU B C 1
ATOM 3151 O O . LEU B 1 115 ? 0.619 -9.109 0.728 1 98.88 115 LEU B O 1
ATOM 3155 N N . ALA B 1 116 ? 0.993 -8.836 2.906 1 98.75 116 ALA B N 1
ATOM 3156 C CA . ALA B 1 116 ? 0.316 -7.543 2.982 1 98.75 116 ALA B CA 1
ATOM 3157 C C . ALA B 1 116 ? 1.1 -6.469 2.232 1 98.75 116 ALA B C 1
ATOM 3159 O O . ALA B 1 116 ? 0.512 -5.617 1.559 1 98.75 116 ALA B O 1
ATOM 3160 N N . VAL B 1 117 ? 2.461 -6.527 2.381 1 98.69 117 VAL B N 1
ATOM 3161 C CA . VAL B 1 117 ? 3.248 -5.461 1.77 1 98.69 117 VAL B CA 1
ATOM 3162 C C . VAL B 1 117 ? 4.344 -6.066 0.896 1 98.69 117 VAL B C 1
ATOM 3164 O O . VAL B 1 117 ? 5.344 -5.406 0.595 1 98.69 117 VAL B O 1
ATOM 3167 N N . SER B 1 118 ? 4.215 -7.348 0.551 1 98.62 118 SER B N 1
ATOM 3168 C CA . SER B 1 118 ? 5.133 -8.047 -0.339 1 98.62 118 SER B CA 1
ATOM 3169 C C . SER B 1 118 ? 6.57 -7.957 0.164 1 98.62 118 SER B C 1
ATOM 3171 O O . SER B 1 118 ? 7.488 -7.699 -0.615 1 98.62 118 SER B O 1
ATOM 3173 N N . ASP B 1 119 ? 6.809 -8.164 1.388 1 98.69 119 ASP B N 1
ATOM 3174 C CA . ASP B 1 119 ? 8.117 -8.07 2.033 1 98.69 119 ASP B CA 1
ATOM 3175 C C . ASP B 1 119 ? 9.008 -9.242 1.631 1 98.69 119 ASP B C 1
ATOM 3177 O O . ASP B 1 119 ? 8.828 -10.359 2.111 1 98.69 119 ASP B O 1
ATOM 3181 N N . ASN B 1 120 ? 10.047 -8.969 0.856 1 98.62 120 ASN B N 1
ATOM 3182 C CA . ASN B 1 120 ? 10.945 -10 0.36 1 98.62 120 ASN B CA 1
ATOM 3183 C C . ASN B 1 120 ? 11.797 -10.586 1.482 1 98.62 120 ASN B C 1
ATOM 3185 O O . ASN B 1 120 ? 12.133 -11.773 1.454 1 98.62 120 ASN B O 1
ATOM 3189 N N . ALA B 1 121 ? 12.203 -9.797 2.428 1 98.81 121 ALA B N 1
ATOM 3190 C CA . ALA B 1 121 ? 12.992 -10.305 3.541 1 98.81 121 ALA B CA 1
ATOM 3191 C C . ALA B 1 121 ? 12.188 -11.273 4.395 1 98.81 121 ALA B C 1
ATOM 3193 O O . ALA B 1 121 ? 12.703 -12.297 4.852 1 98.81 121 ALA B O 1
ATOM 3194 N N . ALA B 1 122 ? 10.93 -10.93 4.621 1 98.88 122 ALA B N 1
ATOM 3195 C CA . ALA B 1 122 ? 10.055 -11.867 5.32 1 98.88 122 ALA B CA 1
ATOM 3196 C C . ALA B 1 122 ? 9.945 -13.18 4.555 1 98.88 122 ALA B C 1
ATOM 3198 O O . ALA B 1 122 ? 10.047 -14.258 5.141 1 98.88 122 ALA B O 1
ATOM 3199 N N . ALA B 1 123 ? 9.734 -13.086 3.277 1 98.88 123 ALA B N 1
ATOM 3200 C CA . ALA B 1 123 ? 9.594 -14.273 2.441 1 98.88 123 ALA B CA 1
ATOM 3201 C C . ALA B 1 123 ? 10.836 -15.156 2.525 1 98.88 123 ALA B C 1
ATOM 3203 O O . ALA B 1 123 ? 10.734 -16.359 2.756 1 98.88 123 ALA B O 1
ATOM 3204 N N . ASP B 1 124 ? 11.992 -14.539 2.348 1 98.81 124 ASP B N 1
ATOM 3205 C CA . ASP B 1 124 ? 13.219 -15.328 2.322 1 98.81 124 ASP B CA 1
ATOM 3206 C C . ASP B 1 124 ? 13.562 -15.859 3.711 1 98.81 124 ASP B C 1
ATOM 3208 O O . ASP B 1 124 ? 14.156 -16.938 3.844 1 98.81 124 ASP B O 1
ATOM 3212 N N . THR B 1 125 ? 13.188 -15.109 4.754 1 98.81 125 THR B N 1
ATOM 3213 C CA . THR B 1 125 ? 13.32 -15.656 6.102 1 98.81 125 THR B CA 1
ATOM 3214 C C . THR B 1 125 ? 12.477 -16.922 6.262 1 98.81 125 THR B C 1
ATOM 3216 O O . THR B 1 125 ? 12.93 -17.891 6.855 1 98.81 125 THR B O 1
ATOM 3219 N N . LEU B 1 126 ? 11.258 -16.938 5.758 1 98.94 126 LEU B N 1
ATOM 3220 C CA . LEU B 1 126 ? 10.398 -18.109 5.805 1 98.94 126 LEU B CA 1
ATOM 3221 C C . LEU B 1 126 ? 10.977 -19.234 4.949 1 98.94 126 LEU B C 1
ATOM 3223 O O . LEU B 1 126 ? 10.906 -20.406 5.328 1 98.94 126 LEU B O 1
ATOM 3227 N N . LEU B 1 127 ? 11.602 -18.891 3.807 1 98.81 127 LEU B N 1
ATOM 3228 C CA . LEU B 1 127 ? 12.219 -19.875 2.936 1 98.81 127 LEU B CA 1
ATOM 3229 C C . LEU B 1 127 ? 13.469 -20.469 3.582 1 98.81 127 LEU B C 1
ATOM 3231 O O . LEU B 1 127 ? 13.93 -21.547 3.197 1 98.81 127 LEU B O 1
ATOM 3235 N N . ASP B 1 128 ? 14.07 -19.766 4.52 1 98.25 128 ASP B N 1
ATOM 3236 C CA . ASP B 1 128 ? 15.172 -20.328 5.293 1 98.25 128 ASP B CA 1
ATOM 3237 C C . ASP B 1 128 ? 14.664 -21.406 6.266 1 98.25 128 ASP B C 1
ATOM 3239 O O . ASP B 1 128 ? 15.391 -22.344 6.594 1 98.25 128 ASP B O 1
ATOM 3243 N N . LEU B 1 129 ? 13.438 -21.219 6.715 1 98.38 129 LEU B N 1
ATOM 3244 C CA . LEU B 1 129 ? 12.82 -22.203 7.613 1 98.38 129 LEU B CA 1
ATOM 3245 C C . LEU B 1 129 ? 12.25 -23.375 6.832 1 98.38 129 LEU B C 1
ATOM 3247 O O . LEU B 1 129 ? 12.297 -24.516 7.297 1 98.38 129 LEU B O 1
ATOM 3251 N N . VAL B 1 130 ? 11.672 -23.109 5.676 1 98.75 130 VAL B N 1
ATOM 3252 C CA . VAL B 1 130 ? 11.117 -24.094 4.754 1 98.75 130 VAL B CA 1
ATOM 3253 C C . VAL B 1 130 ? 11.727 -23.906 3.365 1 98.75 130 VAL B C 1
ATOM 3255 O O . VAL B 1 130 ? 11.164 -23.203 2.523 1 98.75 130 VAL B O 1
ATOM 3258 N N . PRO B 1 131 ? 12.781 -24.625 3.096 1 98.62 131 PRO B N 1
ATOM 3259 C CA . PRO B 1 131 ? 13.547 -24.375 1.875 1 98.62 131 PRO B CA 1
ATOM 3260 C C . PRO B 1 131 ? 12.727 -24.578 0.606 1 98.62 131 PRO B C 1
ATOM 3262 O O . PRO B 1 131 ? 11.781 -25.375 0.6 1 98.62 131 PRO B O 1
ATOM 3265 N N . PRO B 1 132 ? 13.133 -23.938 -0.504 1 98.75 132 PRO B N 1
ATOM 3266 C CA . PRO B 1 132 ? 12.367 -23.969 -1.753 1 98.75 132 PRO B CA 1
ATOM 3267 C C . PRO B 1 132 ? 12.078 -25.375 -2.236 1 98.75 132 PRO B C 1
ATOM 3269 O O . PRO B 1 132 ? 10.945 -25.688 -2.617 1 98.75 132 PRO B O 1
ATOM 3272 N N . PRO B 1 133 ? 13.039 -26.359 -2.17 1 98.62 133 PRO B N 1
ATOM 3273 C CA . PRO B 1 133 ? 12.719 -27.719 -2.617 1 98.62 133 PRO B CA 1
ATOM 3274 C C . PRO B 1 133 ? 11.602 -28.359 -1.793 1 98.62 133 PRO B C 1
ATOM 3276 O O . PRO B 1 133 ? 10.805 -29.141 -2.322 1 98.62 133 PRO B O 1
ATOM 3279 N N . ASP B 1 134 ? 11.578 -28.031 -0.511 1 98.75 134 ASP B N 1
ATOM 3280 C CA . ASP B 1 134 ? 10.531 -28.578 0.344 1 98.75 134 ASP B CA 1
ATOM 3281 C C . ASP B 1 134 ? 9.172 -27.984 -0.006 1 98.75 134 ASP B C 1
ATOM 3283 O O . ASP B 1 134 ? 8.164 -28.688 -0.019 1 98.75 134 ASP B O 1
ATOM 3287 N N . VAL B 1 135 ? 9.109 -26.672 -0.267 1 98.88 135 VAL B N 1
ATOM 3288 C CA . VAL B 1 135 ? 7.875 -26.016 -0.686 1 98.88 135 VAL B CA 1
ATOM 3289 C C . VAL B 1 135 ? 7.383 -26.641 -1.993 1 98.88 135 VAL B C 1
ATOM 3291 O O . VAL B 1 135 ? 6.207 -26.984 -2.115 1 98.88 135 VAL B O 1
ATOM 3294 N N . ASP B 1 136 ? 8.305 -26.781 -2.891 1 98.81 136 ASP B N 1
ATOM 3295 C CA . ASP B 1 136 ? 7.977 -27.344 -4.199 1 98.81 136 ASP B CA 1
ATOM 3296 C C . ASP B 1 136 ? 7.445 -28.766 -4.074 1 98.81 136 ASP B C 1
ATOM 3298 O O . ASP B 1 136 ? 6.465 -29.125 -4.73 1 98.81 136 ASP B O 1
ATOM 3302 N N . ALA B 1 137 ? 8.078 -29.547 -3.301 1 98.62 137 ALA B N 1
ATOM 3303 C CA . ALA B 1 137 ? 7.676 -30.938 -3.098 1 98.62 137 ALA B CA 1
ATOM 3304 C C . ALA B 1 137 ? 6.27 -31.016 -2.512 1 98.62 137 ALA B C 1
ATOM 3306 O O . ALA B 1 137 ? 5.469 -31.859 -2.914 1 98.62 137 ALA B O 1
ATOM 3307 N N . ARG B 1 138 ? 5.984 -30.156 -1.554 1 98.69 138 ARG B N 1
ATOM 3308 C CA . ARG B 1 138 ? 4.66 -30.156 -0.939 1 98.69 138 ARG B CA 1
ATOM 3309 C C . ARG B 1 138 ? 3.586 -29.797 -1.959 1 98.69 138 ARG B C 1
ATOM 3311 O O . ARG B 1 138 ? 2.512 -30.391 -1.977 1 98.69 138 ARG B O 1
ATOM 3318 N N . LEU B 1 139 ? 3.854 -28.797 -2.789 1 98.75 139 LEU B N 1
ATOM 3319 C CA . LEU B 1 139 ? 2.908 -28.406 -3.828 1 98.75 139 LEU B CA 1
ATOM 3320 C C . LEU B 1 139 ? 2.648 -29.547 -4.793 1 98.75 139 LEU B C 1
ATOM 3322 O O . LEU B 1 139 ? 1.506 -29.781 -5.195 1 98.75 139 LEU B O 1
ATOM 3326 N N . ARG B 1 140 ? 3.648 -30.281 -5.082 1 97.94 140 ARG B N 1
ATOM 3327 C CA . ARG B 1 140 ?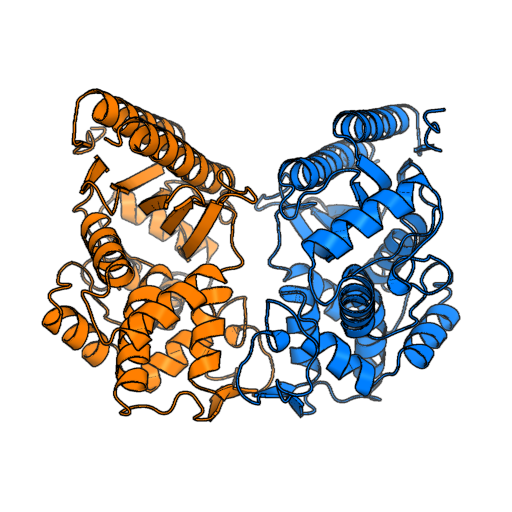 3.498 -31.438 -5.949 1 97.94 140 ARG B CA 1
ATOM 3328 C C . ARG B 1 140 ? 2.658 -32.531 -5.281 1 97.94 140 ARG B C 1
ATOM 3330 O O . ARG B 1 140 ? 1.812 -33.156 -5.926 1 97.94 140 ARG B O 1
ATOM 3337 N N . GLU B 1 141 ? 2.936 -32.719 -4.086 1 98.25 141 GLU B N 1
ATOM 3338 C CA . GLU B 1 141 ? 2.154 -33.688 -3.322 1 98.25 141 GLU B CA 1
ATOM 3339 C C . GLU B 1 141 ? 0.673 -33.344 -3.318 1 98.25 141 GLU B C 1
ATOM 3341 O O . GLU B 1 141 ? -0.188 -34.219 -3.324 1 98.25 141 GLU B O 1
ATOM 3346 N N . TRP B 1 142 ? 0.437 -32.031 -3.291 1 98.56 142 TRP B N 1
ATOM 3347 C CA . TRP B 1 142 ? -0.938 -31.547 -3.27 1 98.56 142 TRP B CA 1
ATOM 3348 C C . TRP B 1 142 ? -1.528 -31.516 -4.676 1 98.56 142 TRP B C 1
ATOM 3350 O O . TRP B 1 142 ? -2.662 -31.078 -4.871 1 98.56 142 TRP B O 1
ATOM 3360 N N . GLY B 1 143 ? -0.759 -31.906 -5.684 1 98 143 GLY B N 1
ATOM 3361 C CA . GLY B 1 143 ? -1.237 -31.922 -7.059 1 98 143 GLY B CA 1
ATOM 3362 C C . GLY B 1 143 ? -1.171 -30.562 -7.723 1 98 143 GLY B C 1
ATOM 3363 O O . GLY B 1 143 ? -1.834 -30.328 -8.734 1 98 143 GLY B O 1
ATOM 3364 N N . CYS B 1 144 ? -0.475 -29.578 -7.156 1 97.38 144 CYS B N 1
ATOM 3365 C CA . CYS B 1 144 ? -0.258 -28.281 -7.762 1 97.38 144 CYS B CA 1
ATOM 3366 C C . CYS B 1 144 ? 0.934 -28.312 -8.711 1 97.38 144 CYS B C 1
ATOM 3368 O O . CYS B 1 144 ? 1.853 -27.5 -8.586 1 97.38 144 CYS B O 1
ATOM 3370 N N . THR B 1 145 ? 0.901 -29.047 -9.766 1 94.12 145 THR B N 1
ATOM 3371 C CA . THR B 1 145 ? 2.061 -29.344 -10.594 1 94.12 145 THR B CA 1
ATOM 3372 C C . THR B 1 145 ? 2.354 -28.188 -11.547 1 94.12 145 THR B C 1
ATOM 3374 O O . THR B 1 145 ? 3.445 -28.109 -12.117 1 94.12 145 THR B O 1
ATOM 3377 N N . GLY B 1 146 ? 1.427 -27.266 -11.773 1 97.31 146 GLY B N 1
ATOM 3378 C CA . GLY B 1 146 ? 1.634 -26.141 -12.656 1 97.31 146 GLY B CA 1
ATOM 3379 C C . GLY B 1 146 ? 2.344 -24.984 -11.977 1 97.31 146 GLY B C 1
ATOM 3380 O O . GLY B 1 146 ? 2.51 -23.906 -12.57 1 97.31 146 GLY B O 1
ATOM 3381 N N . ILE B 1 147 ? 2.754 -25.125 -10.711 1 98.75 147 ILE B N 1
ATOM 3382 C CA . ILE B 1 147 ? 3.486 -24.125 -9.945 1 98.75 147 ILE B CA 1
ATOM 3383 C C . ILE B 1 147 ? 4.816 -24.703 -9.477 1 98.75 147 ILE B C 1
ATOM 3385 O O . ILE B 1 147 ? 4.859 -25.797 -8.914 1 98.75 147 ILE B O 1
ATOM 3389 N N . ARG B 1 148 ? 5.934 -24.016 -9.719 1 98.69 148 ARG B N 1
ATOM 3390 C CA . ARG B 1 148 ? 7.266 -24.438 -9.312 1 98.69 148 ARG B CA 1
ATOM 3391 C C . ARG B 1 148 ? 7.938 -23.391 -8.438 1 98.69 148 ARG B C 1
ATOM 3393 O O . ARG B 1 148 ? 7.961 -22.203 -8.781 1 98.69 148 ARG B O 1
ATOM 3400 N N . VAL B 1 149 ? 8.344 -23.797 -7.316 1 98.75 149 VAL B N 1
ATOM 3401 C CA . VAL B 1 149 ? 9.172 -22.984 -6.434 1 98.75 149 VAL B CA 1
ATOM 3402 C C . VAL B 1 149 ? 10.617 -23.469 -6.484 1 98.75 149 VAL B C 1
ATOM 3404 O O . VAL B 1 149 ? 10.914 -24.594 -6.078 1 98.75 149 VAL B O 1
ATOM 3407 N N . ARG B 1 150 ? 11.555 -22.609 -6.906 1 98.56 150 ARG B N 1
ATOM 3408 C CA . ARG B 1 150 ? 12.891 -23.109 -7.219 1 98.56 150 ARG B CA 1
ATOM 3409 C C . ARG B 1 150 ? 13.953 -22.344 -6.434 1 98.56 150 ARG B C 1
ATOM 3411 O O . ARG B 1 150 ? 15.039 -22.875 -6.18 1 98.56 150 ARG B O 1
ATOM 3418 N N . HIS B 1 151 ? 13.695 -21.141 -6.109 1 98.44 151 HIS B N 1
ATOM 3419 C CA . HIS B 1 151 ? 14.734 -20.328 -5.488 1 98.44 151 HIS B CA 1
ATOM 3420 C C . HIS B 1 151 ? 14.141 -19.266 -4.582 1 98.44 151 HIS B C 1
ATOM 3422 O O . HIS B 1 151 ? 12.93 -19.016 -4.617 1 98.44 151 HIS B O 1
ATOM 3428 N N . ARG B 1 152 ? 14.984 -18.656 -3.764 1 98.06 152 ARG B N 1
ATOM 3429 C CA . ARG B 1 152 ? 14.656 -17.516 -2.912 1 98.06 152 ARG B CA 1
ATOM 3430 C C . ARG B 1 152 ? 14.312 -16.297 -3.748 1 98.06 152 ARG B C 1
ATOM 3432 O O . ARG B 1 152 ? 14.703 -16.203 -4.914 1 98.06 152 ARG B O 1
ATOM 3439 N N . LEU B 1 153 ? 13.57 -15.383 -3.156 1 97.88 153 LEU B N 1
ATOM 3440 C CA . LEU B 1 153 ? 13.203 -14.156 -3.852 1 97.88 153 LEU B CA 1
ATOM 3441 C C . LEU B 1 153 ? 14.43 -13.328 -4.176 1 97.88 153 LEU B C 1
ATOM 3443 O O . LEU B 1 153 ? 14.531 -12.75 -5.266 1 97.88 153 LEU B O 1
ATOM 3447 N N . ASN B 1 154 ? 15.359 -13.281 -3.301 1 98 154 ASN B N 1
ATOM 3448 C CA . ASN B 1 154 ? 16.531 -12.422 -3.477 1 98 154 ASN B CA 1
ATOM 3449 C C . ASN B 1 154 ? 17.344 -12.828 -4.707 1 98 154 ASN B C 1
ATOM 3451 O O . ASN B 1 154 ? 18.078 -12.016 -5.262 1 98 154 ASN B O 1
ATOM 3455 N N . ARG B 1 155 ? 17.266 -14.109 -5.078 1 98 155 ARG B N 1
ATOM 3456 C CA . ARG B 1 155 ? 18 -14.586 -6.25 1 98 155 ARG B CA 1
ATOM 3457 C C . ARG B 1 155 ? 17.594 -13.805 -7.496 1 98 155 ARG B C 1
ATOM 3459 O O . ARG B 1 155 ? 18.438 -13.562 -8.375 1 98 155 ARG B O 1
ATOM 3466 N N . MET B 1 156 ? 16.359 -13.391 -7.637 1 97.69 156 MET B N 1
ATOM 3467 C CA . MET B 1 156 ? 15.898 -12.578 -8.758 1 97.69 156 MET B CA 1
ATOM 3468 C C . MET B 1 156 ? 16.719 -11.297 -8.875 1 97.69 156 MET B C 1
ATOM 3470 O O . MET B 1 156 ? 17.172 -10.945 -9.961 1 97.69 156 MET B O 1
ATOM 3474 N N . TYR B 1 157 ? 16.906 -10.672 -7.762 1 96.94 157 TYR B N 1
ATOM 3475 C CA . TYR B 1 157 ? 17.609 -9.398 -7.734 1 96.94 157 TYR B CA 1
ATOM 3476 C C . TYR B 1 157 ? 19.109 -9.586 -7.922 1 96.94 157 TYR B C 1
ATOM 3478 O O . TYR B 1 157 ? 19.766 -8.781 -8.578 1 96.94 157 TYR B O 1
ATOM 3486 N N . GLU B 1 158 ? 19.625 -10.672 -7.367 1 97.44 158 GLU B N 1
ATOM 3487 C CA . GLU B 1 158 ? 21.031 -11 -7.566 1 97.44 158 GLU B CA 1
ATOM 3488 C C . GLU B 1 158 ? 21.344 -11.25 -9.047 1 97.44 158 GLU B C 1
ATOM 3490 O O . GLU B 1 158 ? 22.359 -10.781 -9.562 1 97.44 158 GLU B O 1
ATOM 3495 N N . CYS B 1 159 ? 20.484 -11.984 -9.68 1 97.62 159 CYS B N 1
ATOM 3496 C CA . CYS B 1 159 ? 20.672 -12.289 -11.094 1 97.62 159 CYS B CA 1
ATOM 3497 C C . CYS B 1 159 ? 20.594 -11.031 -11.945 1 97.62 159 CYS B C 1
ATOM 3499 O O . CYS B 1 159 ? 21.406 -10.836 -12.852 1 97.62 159 CYS B O 1
ATOM 3501 N N . ALA B 1 160 ? 19.625 -10.18 -11.664 1 97.12 160 ALA B N 1
ATOM 3502 C CA . ALA B 1 160 ? 19.5 -8.922 -12.398 1 97.12 160 ALA B CA 1
ATOM 3503 C C . ALA B 1 160 ? 20.719 -8.039 -12.188 1 97.12 160 ALA B C 1
ATOM 3505 O O . ALA B 1 160 ? 21.266 -7.488 -13.148 1 97.12 160 ALA B O 1
ATOM 3506 N N . ALA B 1 161 ? 21.141 -7.879 -10.938 1 96.69 161 ALA B N 1
ATOM 3507 C CA . ALA B 1 161 ? 22.312 -7.062 -10.617 1 96.69 161 ALA B CA 1
ATOM 3508 C C . ALA B 1 161 ? 23.578 -7.629 -11.266 1 96.69 161 ALA B C 1
ATOM 3510 O O . ALA B 1 161 ? 24.438 -6.875 -11.719 1 96.69 161 ALA B O 1
ATOM 3511 N N . GLY B 1 162 ? 23.672 -8.906 -11.289 1 96.31 162 GLY B N 1
ATOM 3512 C CA . GLY B 1 162 ? 24.844 -9.57 -11.844 1 96.31 162 GLY B CA 1
ATOM 3513 C C . GLY B 1 162 ? 25.047 -9.289 -13.32 1 96.31 162 GLY B C 1
ATOM 3514 O O . GLY B 1 162 ? 26.188 -9.125 -13.773 1 96.31 162 GLY B O 1
ATOM 3515 N N . VAL B 1 163 ? 24 -9.203 -14.023 1 95.5 163 VAL B N 1
ATOM 3516 C CA . VAL B 1 163 ? 24.125 -9.062 -15.469 1 95.5 163 VAL B CA 1
ATOM 3517 C C . VAL B 1 163 ? 24.188 -7.586 -15.844 1 95.5 163 VAL B C 1
ATOM 3519 O O . VAL B 1 163 ? 24.625 -7.234 -16.938 1 95.5 163 VAL B O 1
ATOM 3522 N N . SER B 1 164 ? 23.719 -6.703 -14.938 1 95 164 SER B N 1
ATOM 3523 C CA . SER B 1 164 ? 23.578 -5.297 -15.297 1 95 164 SER B CA 1
ATOM 3524 C C . SER B 1 164 ? 24.484 -4.418 -14.445 1 95 164 SER B C 1
ATOM 3526 O O . SER B 1 164 ? 24.438 -3.191 -14.531 1 95 164 SER B O 1
ATOM 3528 N N . GLY B 1 165 ? 25.297 -5.012 -13.57 1 94.44 165 GLY B N 1
ATOM 3529 C CA . GLY B 1 165 ? 26.125 -4.223 -12.672 1 94.44 165 GLY B CA 1
ATOM 3530 C C . GLY B 1 165 ? 25.328 -3.33 -11.75 1 94.44 165 GLY B C 1
ATOM 3531 O O . GLY B 1 165 ? 25.656 -2.156 -11.562 1 94.44 165 GLY B O 1
ATOM 3532 N N . ASN B 1 166 ? 24.219 -3.764 -11.352 1 90.75 166 ASN B N 1
ATOM 3533 C CA . ASN B 1 166 ? 23.312 -3.094 -10.414 1 90.75 166 ASN B CA 1
ATOM 3534 C C . ASN B 1 166 ? 22.562 -1.948 -11.078 1 90.75 166 ASN B C 1
ATOM 3536 O O . ASN B 1 166 ? 21.969 -1.11 -10.398 1 90.75 166 ASN B O 1
ATOM 3540 N N . ASP B 1 167 ? 22.672 -1.868 -12.359 1 94.56 167 ASP B N 1
ATOM 3541 C CA . ASP B 1 167 ? 21.859 -0.933 -13.141 1 94.56 167 ASP B CA 1
ATOM 3542 C C . ASP B 1 167 ? 20.516 -1.547 -13.523 1 94.56 167 ASP B C 1
ATOM 3544 O O . ASP B 1 167 ? 20.406 -2.203 -14.562 1 94.56 167 ASP B O 1
ATOM 3548 N N . PHE B 1 168 ? 19.516 -1.235 -12.844 1 92.56 168 PHE B N 1
ATOM 3549 C CA . PHE B 1 168 ? 18.234 -1.898 -13.023 1 92.56 168 PHE B CA 1
ATOM 3550 C C . PHE B 1 168 ? 17.547 -1.411 -14.297 1 92.56 168 PHE B C 1
ATOM 3552 O O . PHE B 1 168 ? 16.703 -2.109 -14.852 1 92.56 168 PHE B O 1
ATOM 3559 N N . ALA B 1 169 ? 17.875 -0.238 -14.703 1 93.56 169 ALA B N 1
ATOM 3560 C CA . ALA B 1 169 ? 17.375 0.207 -16 1 93.56 169 ALA B CA 1
ATOM 3561 C C . ALA B 1 169 ? 17.922 -0.667 -17.125 1 93.56 169 ALA B C 1
ATOM 3563 O O . ALA B 1 169 ? 17.203 -1.015 -18.062 1 93.56 169 ALA B O 1
ATOM 3564 N N . LEU B 1 170 ? 19.219 -0.965 -16.969 1 95.56 170 LEU B N 1
ATOM 3565 C CA . LEU B 1 170 ? 19.844 -1.862 -17.938 1 95.56 170 LEU B CA 1
ATOM 3566 C C . LEU B 1 170 ? 19.25 -3.266 -17.844 1 95.56 170 LEU B C 1
ATOM 3568 O O . LEU B 1 170 ? 19.016 -3.92 -18.859 1 95.56 170 LEU B O 1
ATOM 3572 N N . ALA B 1 171 ? 19 -3.77 -16.625 1 96.69 171 ALA B N 1
ATOM 3573 C CA . ALA B 1 171 ? 18.375 -5.078 -16.438 1 96.69 171 ALA B CA 1
ATOM 3574 C C . ALA B 1 171 ? 17.016 -5.137 -17.125 1 96.69 171 ALA B C 1
ATOM 3576 O O . ALA B 1 171 ? 16.672 -6.141 -17.75 1 96.69 171 ALA B O 1
ATOM 3577 N N . LEU B 1 172 ? 16.266 -4.055 -17 1 96.19 172 LEU B N 1
ATOM 3578 C CA . LEU B 1 172 ? 14.953 -3.963 -17.625 1 96.19 172 LEU B CA 1
ATOM 3579 C C . LEU B 1 172 ? 15.07 -4.02 -19.141 1 96.19 172 LEU B C 1
ATOM 3581 O O . LEU B 1 172 ? 14.289 -4.711 -19.797 1 96.19 172 LEU B O 1
ATOM 3585 N N . GLU B 1 173 ? 16 -3.32 -19.688 1 95.44 173 GLU B N 1
ATOM 3586 C CA . GLU B 1 173 ? 16.234 -3.334 -21.125 1 95.44 173 GLU B CA 1
ATOM 3587 C C . GLU B 1 173 ? 16.578 -4.738 -21.609 1 95.44 173 GLU B C 1
ATOM 3589 O O . GLU B 1 173 ? 16.078 -5.18 -22.641 1 95.44 173 GLU B O 1
ATOM 3594 N N . LEU B 1 174 ? 17.391 -5.387 -20.859 1 95.56 174 LEU B N 1
ATOM 3595 C CA . LEU B 1 174 ? 17.797 -6.742 -21.219 1 95.56 174 LEU B CA 1
ATOM 3596 C C . LEU B 1 174 ? 16.609 -7.691 -21.156 1 95.56 174 LEU B C 1
ATOM 3598 O O . LEU B 1 174 ? 16.438 -8.539 -22.047 1 95.56 174 LEU B O 1
ATOM 3602 N N . ALA B 1 175 ? 15.805 -7.57 -20.141 1 96.06 175 ALA B N 1
ATOM 3603 C CA . ALA B 1 175 ? 14.625 -8.414 -20 1 96.06 175 ALA B CA 1
ATOM 3604 C C . ALA B 1 175 ? 13.688 -8.258 -21.188 1 96.06 175 ALA B C 1
ATOM 3606 O O . ALA B 1 175 ? 13.156 -9.25 -21.703 1 96.06 175 ALA B O 1
ATOM 3607 N N . ILE B 1 176 ? 13.484 -7.027 -21.609 1 94.44 176 ILE B N 1
ATOM 3608 C CA . ILE B 1 176 ? 12.586 -6.734 -22.734 1 94.44 176 ILE B CA 1
ATOM 3609 C C . ILE B 1 176 ? 13.156 -7.324 -24.016 1 94.44 176 ILE B C 1
ATOM 3611 O O . ILE B 1 176 ? 12.422 -7.934 -24.797 1 94.44 176 ILE B O 1
ATOM 3615 N N . ARG B 1 177 ? 14.398 -7.125 -24.234 1 93.38 177 ARG B N 1
ATOM 3616 C CA . ARG B 1 177 ? 15.062 -7.691 -25.406 1 93.38 177 ARG B CA 1
ATOM 3617 C C . ARG B 1 177 ? 14.938 -9.211 -25.422 1 93.38 177 ARG B C 1
ATOM 3619 O O . ARG B 1 177 ? 14.672 -9.805 -26.469 1 93.38 177 ARG B O 1
ATOM 3626 N N . ASP B 1 178 ? 15.133 -9.789 -24.297 1 92.62 178 ASP B N 1
ATOM 3627 C CA . ASP B 1 178 ? 15.102 -11.242 -24.172 1 92.62 178 ASP B CA 1
ATOM 3628 C C . ASP B 1 178 ? 13.711 -11.789 -24.5 1 92.62 178 ASP B C 1
ATOM 3630 O O . ASP B 1 178 ? 13.586 -12.891 -25.047 1 92.62 178 ASP B O 1
ATOM 3634 N N . GLU B 1 179 ? 12.727 -11.086 -24.141 1 86.81 179 GLU B N 1
ATOM 3635 C CA . GLU B 1 179 ? 11.359 -11.492 -24.453 1 86.81 179 GLU B CA 1
ATOM 3636 C C . GLU B 1 179 ? 11.148 -11.617 -25.953 1 86.81 179 GLU B C 1
ATOM 3638 O O . GLU B 1 179 ? 10.406 -12.492 -26.406 1 86.81 179 GLU B O 1
ATOM 3643 N N . ARG B 1 180 ? 11.82 -10.812 -26.719 1 84.81 180 ARG B N 1
ATOM 3644 C CA . ARG B 1 180 ? 11.656 -10.773 -28.172 1 84.81 180 ARG B CA 1
ATOM 3645 C C . ARG B 1 180 ? 12.453 -11.891 -28.828 1 84.81 180 ARG B C 1
ATOM 3647 O O . ARG B 1 180 ? 12.016 -12.469 -29.828 1 84.81 180 ARG B O 1
ATOM 3654 N N . THR B 1 181 ? 13.461 -12.297 -28.203 1 87.88 181 THR B N 1
ATOM 3655 C CA . THR B 1 181 ? 14.391 -13.227 -28.844 1 87.88 181 THR B CA 1
ATOM 3656 C C . THR B 1 181 ? 14.203 -14.641 -28.312 1 87.88 181 THR B C 1
ATOM 3658 O O . THR B 1 181 ? 14.648 -15.609 -28.938 1 87.88 181 THR B O 1
ATOM 3661 N N . GLY B 1 182 ? 13.664 -14.703 -27.156 1 85 182 GLY B N 1
ATOM 3662 C CA . GLY B 1 182 ? 13.523 -16 -26.516 1 85 182 GLY B CA 1
ATOM 3663 C C . GLY B 1 182 ? 14.766 -16.422 -25.75 1 85 182 GLY B C 1
ATOM 3664 O O . GLY B 1 182 ? 14.812 -17.531 -25.203 1 85 182 GLY B O 1
ATOM 3665 N N . HIS B 1 183 ? 15.766 -15.602 -25.75 1 88.88 183 HIS B N 1
ATOM 3666 C CA . HIS B 1 183 ? 16.984 -15.812 -24.969 1 88.88 183 HIS B CA 1
ATOM 3667 C C . HIS B 1 183 ? 16.922 -15.055 -23.656 1 88.88 183 HIS B C 1
ATOM 3669 O O . HIS B 1 183 ? 16.609 -13.859 -23.641 1 88.88 183 HIS B O 1
ATOM 3675 N N . HIS B 1 184 ? 17.188 -15.758 -22.547 1 92.44 184 HIS B N 1
ATOM 3676 C CA . HIS B 1 184 ? 17.078 -15.094 -21.25 1 92.44 184 HIS B CA 1
ATOM 3677 C C . HIS B 1 184 ? 18.453 -14.828 -20.641 1 92.44 184 HIS B C 1
ATOM 3679 O O . HIS B 1 184 ? 19.125 -15.75 -20.172 1 92.44 184 HIS B O 1
ATOM 3685 N N . THR B 1 185 ? 18.812 -13.602 -20.609 1 95.31 185 THR B N 1
ATOM 3686 C CA . THR B 1 185 ? 20.062 -13.156 -20 1 95.31 185 THR B CA 1
ATOM 3687 C C . THR B 1 185 ? 19.969 -13.219 -18.484 1 95.31 185 THR B C 1
ATOM 3689 O O . THR B 1 185 ? 20.953 -13.492 -17.797 1 95.31 185 THR B O 1
ATOM 3692 N N . ILE B 1 186 ? 18.812 -12.961 -17.984 1 97.38 186 ILE B N 1
ATOM 3693 C CA . ILE B 1 186 ? 18.562 -13.031 -16.547 1 97.38 186 ILE B CA 1
ATOM 3694 C C . ILE B 1 186 ? 17.969 -14.391 -16.203 1 97.38 186 ILE B C 1
ATOM 3696 O O . ILE B 1 186 ? 16.812 -14.672 -16.531 1 97.38 186 ILE B O 1
ATOM 3700 N N . GLU B 1 187 ? 18.703 -15.156 -15.461 1 97.06 187 GLU B N 1
ATOM 3701 C CA . GLU B 1 187 ? 18.391 -16.562 -15.227 1 97.06 187 GLU B CA 1
ATOM 3702 C C . GLU B 1 187 ? 17 -16.734 -14.625 1 97.06 187 GLU B C 1
ATOM 3704 O O . GLU B 1 187 ? 16.266 -17.625 -15.031 1 97.06 187 GLU B O 1
ATOM 3709 N N . THR B 1 188 ? 16.641 -15.883 -13.711 1 97.44 188 THR B N 1
ATOM 3710 C CA . THR B 1 188 ? 15.414 -16.047 -12.953 1 97.44 188 THR B CA 1
ATOM 3711 C C . THR B 1 188 ? 14.211 -15.578 -13.766 1 97.44 188 THR B C 1
ATOM 3713 O O . THR B 1 188 ? 13.078 -15.602 -13.281 1 97.44 188 THR B O 1
ATOM 3716 N N . LEU B 1 189 ? 14.398 -15.141 -15.023 1 97.5 189 LEU B N 1
ATOM 3717 C CA . LEU B 1 189 ? 13.312 -14.836 -15.953 1 97.5 189 LEU B CA 1
ATOM 3718 C C . LEU B 1 189 ? 13.156 -15.945 -16.984 1 97.5 189 LEU B C 1
ATOM 3720 O O . LEU B 1 189 ? 12.219 -15.93 -17.781 1 97.5 189 LEU B O 1
ATOM 3724 N N . ASP B 1 190 ? 14.062 -16.906 -16.984 1 96.44 190 ASP B N 1
ATOM 3725 C CA . ASP B 1 190 ? 13.977 -18.125 -17.797 1 96.44 190 ASP B CA 1
ATOM 3726 C C . ASP B 1 190 ? 13.008 -19.125 -17.188 1 96.44 190 ASP B C 1
ATOM 3728 O O . ASP B 1 190 ? 13.234 -19.609 -16.078 1 96.44 190 ASP B O 1
ATOM 3732 N N . PRO B 1 191 ? 11.992 -19.469 -17.938 1 94.88 191 PRO B N 1
ATOM 3733 C CA . PRO B 1 191 ? 11.023 -20.438 -17.406 1 94.88 191 PRO B CA 1
ATOM 3734 C C . PRO B 1 191 ? 11.695 -21.719 -16.906 1 94.88 191 PRO B C 1
ATOM 3736 O O . PRO B 1 191 ? 11.164 -22.375 -16.016 1 94.88 191 PRO B O 1
ATOM 3739 N N . ALA B 1 192 ? 12.82 -22.062 -17.359 1 95.62 192 ALA B N 1
ATOM 3740 C CA . ALA B 1 192 ? 13.531 -23.266 -16.938 1 95.62 192 ALA B CA 1
ATOM 3741 C C . ALA B 1 192 ? 14.094 -23.125 -15.531 1 95.62 192 ALA B C 1
ATOM 3743 O O . ALA B 1 192 ? 14.375 -24.109 -14.859 1 95.62 192 ALA B O 1
ATOM 3744 N N . HIS B 1 193 ? 14.234 -21.891 -15.039 1 97.44 193 HIS B N 1
ATOM 3745 C CA . HIS B 1 193 ? 14.93 -21.672 -13.773 1 97.44 193 HIS B CA 1
ATOM 3746 C C . HIS B 1 193 ? 14.086 -20.844 -12.82 1 97.44 193 HIS B C 1
ATOM 3748 O O . HIS B 1 193 ? 14.336 -20.812 -11.617 1 97.44 193 HIS B O 1
ATOM 3754 N N . ALA B 1 194 ? 13.094 -20.172 -13.336 1 98.31 194 ALA B N 1
ATOM 3755 C CA . ALA B 1 194 ? 12.32 -19.203 -12.562 1 98.31 194 ALA B CA 1
ATOM 3756 C C . ALA B 1 194 ? 11.359 -19.906 -11.602 1 98.31 194 ALA B C 1
ATOM 3758 O O . ALA B 1 194 ? 11.039 -21.078 -11.789 1 98.31 194 ALA B O 1
ATOM 3759 N N . ASN B 1 195 ? 11.008 -19.281 -10.422 1 98.75 195 ASN B N 1
ATOM 3760 C CA . ASN B 1 195 ? 9.719 -19.594 -9.812 1 98.75 195 ASN B CA 1
ATOM 3761 C C . ASN B 1 195 ? 8.57 -19.391 -10.805 1 98.75 195 ASN B C 1
ATOM 3763 O O . ASN B 1 195 ? 8.359 -18.297 -11.305 1 98.75 195 ASN B O 1
ATOM 3767 N N . LEU B 1 196 ? 7.871 -20.438 -11.078 1 98.19 196 LEU B N 1
ATOM 3768 C CA . LEU B 1 196 ? 7.074 -20.484 -12.297 1 98.19 196 LEU B CA 1
ATOM 3769 C C . LEU B 1 196 ? 5.629 -20.875 -11.984 1 98.19 196 LEU B C 1
ATOM 3771 O O . LEU B 1 196 ? 5.367 -21.594 -11.016 1 98.19 196 LEU B O 1
ATOM 3775 N N . GLY B 1 197 ? 4.719 -20.406 -12.75 1 98.69 197 GLY B N 1
ATOM 3776 C CA . GLY B 1 197 ? 3.33 -20.844 -12.727 1 98.69 197 GLY B CA 1
ATOM 3777 C C . GLY B 1 197 ? 2.537 -20.375 -13.93 1 98.69 197 GLY B C 1
ATOM 3778 O O . GLY B 1 197 ? 3.047 -19.609 -14.75 1 98.69 197 GLY B O 1
ATOM 3779 N N . SER B 1 198 ? 1.344 -20.844 -14.102 1 98.75 198 SER B N 1
ATOM 3780 C CA . SER B 1 198 ? 0.411 -20.406 -15.141 1 98.75 198 SER B CA 1
ATOM 3781 C C . SER B 1 198 ? -0.871 -19.844 -14.531 1 98.75 198 SER B C 1
ATOM 3783 O O . SER B 1 198 ? -1.142 -20.047 -13.344 1 98.75 198 SER B O 1
ATOM 3785 N N . ALA B 1 199 ? -1.588 -19.109 -15.383 1 98.88 199 ALA B N 1
ATOM 3786 C CA . ALA B 1 199 ? -2.861 -18.578 -14.914 1 98.88 199 ALA B CA 1
ATOM 3787 C C . ALA B 1 199 ? -3.795 -19.688 -14.453 1 98.88 199 ALA B C 1
ATOM 3789 O O . ALA B 1 199 ? -4.43 -19.594 -13.406 1 98.88 199 ALA B O 1
ATOM 3790 N N . ALA B 1 200 ? -3.828 -20.766 -15.195 1 98.81 200 ALA B N 1
ATOM 3791 C CA . ALA B 1 200 ? -4.688 -21.891 -14.859 1 98.81 200 ALA B CA 1
ATOM 3792 C C . ALA B 1 200 ? -4.281 -22.516 -13.523 1 98.81 200 ALA B C 1
ATOM 3794 O O . ALA B 1 200 ? -5.129 -22.781 -12.672 1 98.81 200 ALA B O 1
ATOM 3795 N N . ALA B 1 201 ? -3.016 -22.766 -13.344 1 98.88 201 ALA B N 1
ATOM 3796 C CA . ALA B 1 201 ? -2.527 -23.391 -12.117 1 98.88 201 ALA B CA 1
ATOM 3797 C C . ALA B 1 201 ? -2.803 -22.5 -10.906 1 98.88 201 ALA B C 1
ATOM 3799 O O . ALA B 1 201 ? -3.162 -23 -9.836 1 98.88 201 ALA B O 1
ATOM 3800 N N . LEU B 1 202 ? -2.617 -21.188 -11.07 1 98.94 202 LEU B N 1
ATOM 3801 C CA . LEU B 1 202 ? -2.793 -20.25 -9.969 1 98.94 202 LEU B CA 1
ATOM 3802 C C . LEU B 1 202 ? -4.27 -20.109 -9.602 1 98.94 202 LEU B C 1
ATOM 3804 O O . LEU B 1 202 ? -4.617 -20.078 -8.422 1 98.94 202 LEU B O 1
ATOM 3808 N N . VAL B 1 203 ? -5.152 -20.047 -10.57 1 98.94 203 VAL B N 1
ATOM 3809 C CA . VAL B 1 203 ? -6.586 -19.984 -10.305 1 98.94 203 VAL B CA 1
ATOM 3810 C C . VAL B 1 203 ? -7.059 -21.297 -9.672 1 98.94 203 VAL B C 1
ATOM 3812 O O . VAL B 1 203 ? -7.902 -21.281 -8.773 1 98.94 203 VAL B O 1
ATOM 3815 N N . ASP B 1 204 ? -6.496 -22.422 -10.156 1 98.88 204 ASP B N 1
ATOM 3816 C CA . ASP B 1 204 ? -6.805 -23.703 -9.531 1 98.88 204 ASP B CA 1
ATOM 3817 C C . ASP B 1 204 ? -6.418 -23.703 -8.055 1 98.88 204 ASP B C 1
ATOM 3819 O O . ASP B 1 204 ? -7.176 -24.188 -7.211 1 98.88 204 ASP B O 1
ATOM 3823 N N . LEU B 1 205 ? -5.27 -23.219 -7.773 1 98.94 205 LEU B N 1
ATOM 3824 C CA . LEU B 1 205 ? -4.824 -23.141 -6.387 1 98.94 205 LEU B CA 1
ATOM 3825 C C . LEU B 1 205 ? -5.773 -22.281 -5.559 1 98.94 205 LEU B C 1
ATOM 3827 O O . LEU B 1 205 ? -6.18 -22.672 -4.461 1 98.94 205 LEU B O 1
ATOM 3831 N N . LEU B 1 206 ? -6.137 -21.094 -6.082 1 98.94 206 LEU B N 1
ATOM 3832 C CA . LEU B 1 206 ? -7.059 -20.219 -5.371 1 98.94 206 LEU B CA 1
ATOM 3833 C C . LEU B 1 206 ? -8.398 -20.906 -5.133 1 98.94 206 LEU B C 1
ATOM 3835 O O . LEU B 1 206 ? -8.977 -20.797 -4.051 1 98.94 206 LEU B O 1
ATOM 3839 N N . GLN B 1 207 ? -8.852 -21.609 -6.121 1 98.88 207 GLN B N 1
ATOM 3840 C CA . GLN B 1 207 ? -10.109 -22.344 -5.98 1 98.88 207 GLN B CA 1
ATOM 3841 C C . GLN B 1 207 ? -10.039 -23.359 -4.84 1 98.88 207 GLN B C 1
ATOM 3843 O O . GLN B 1 207 ? -10.93 -23.406 -3.994 1 98.88 207 GLN B O 1
ATOM 3848 N N . ARG B 1 208 ? -9.023 -24.094 -4.84 1 98.88 208 ARG B N 1
ATOM 3849 C CA . ARG B 1 208 ? -8.883 -25.125 -3.811 1 98.88 208 ARG B CA 1
ATOM 3850 C C . ARG B 1 208 ? -8.719 -24.484 -2.432 1 98.88 208 ARG B C 1
ATOM 3852 O O . ARG B 1 208 ? -9.203 -25.031 -1.435 1 98.88 208 ARG B O 1
ATOM 3859 N N . VAL B 1 209 ? -8.008 -23.375 -2.32 1 98.94 209 VAL B N 1
ATOM 3860 C CA . VAL B 1 209 ? -7.855 -22.656 -1.058 1 98.94 209 VAL B CA 1
ATOM 3861 C C . VAL B 1 209 ? -9.219 -22.156 -0.583 1 98.94 209 VAL B C 1
ATOM 3863 O O . VAL B 1 209 ? -9.57 -22.328 0.586 1 98.94 209 VAL B O 1
ATOM 3866 N N . TRP B 1 210 ? -9.992 -21.594 -1.461 1 98.88 210 TRP B N 1
ATOM 3867 C CA . TRP B 1 210 ? -11.25 -20.969 -1.081 1 98.88 210 TRP B CA 1
ATOM 3868 C C . TRP B 1 210 ? -12.32 -22.016 -0.8 1 98.88 210 TRP B C 1
ATOM 3870 O O . TRP B 1 210 ? -13.344 -21.734 -0.176 1 98.88 210 TRP B O 1
ATOM 3880 N N . ARG B 1 211 ? -12.07 -23.266 -1.218 1 98.38 211 ARG B N 1
ATOM 3881 C CA . ARG B 1 211 ? -13.023 -24.359 -0.986 1 98.38 211 ARG B CA 1
ATOM 3882 C C . ARG B 1 211 ? -12.508 -25.328 0.068 1 98.38 211 ARG B C 1
ATOM 3884 O O . ARG B 1 211 ? -13.109 -26.375 0.307 1 98.38 211 ARG B O 1
ATOM 3891 N N . ASP B 1 212 ? -11.383 -25.047 0.666 1 98.56 212 ASP B N 1
ATOM 3892 C CA . ASP B 1 212 ? -10.742 -25.875 1.68 1 98.56 212 ASP B CA 1
ATOM 3893 C C . ASP B 1 212 ? -10.477 -27.281 1.144 1 98.56 212 ASP B C 1
ATOM 3895 O O . ASP B 1 212 ? -10.766 -28.281 1.815 1 98.56 212 ASP B O 1
ATOM 3899 N N . GLU B 1 213 ? -9.961 -27.328 -0.096 1 98.62 213 GLU B N 1
ATOM 3900 C CA . GLU B 1 213 ? -9.703 -28.609 -0.763 1 98.62 213 GLU B CA 1
ATOM 3901 C C . GLU B 1 213 ? -8.203 -28.875 -0.887 1 98.62 213 GLU B C 1
ATOM 3903 O O . GLU B 1 213 ? -7.785 -29.766 -1.616 1 98.62 213 GLU B O 1
ATOM 3908 N N . VAL B 1 214 ? -7.469 -28.078 -0.201 1 98.69 214 VAL B N 1
ATOM 3909 C CA . VAL B 1 214 ? -6.016 -28.219 -0.152 1 98.69 214 VAL B CA 1
ATOM 3910 C C . VAL B 1 214 ? -5.504 -27.797 1.226 1 98.69 214 VAL B C 1
ATOM 3912 O O . VAL B 1 214 ? -6.094 -26.938 1.882 1 98.69 214 VAL B O 1
ATOM 3915 N N . ALA B 1 215 ? -4.375 -28.453 1.73 1 98.62 215 ALA B N 1
ATOM 3916 C CA . ALA B 1 215 ? -3.766 -28.141 3.02 1 98.62 215 ALA B CA 1
ATOM 3917 C C . ALA B 1 215 ? -4.781 -28.25 4.152 1 98.62 215 ALA B C 1
ATOM 3919 O O . ALA B 1 215 ? -5.848 -28.844 3.975 1 98.62 215 ALA B O 1
ATOM 3920 N N . HIS B 1 216 ? -4.418 -27.969 5.336 1 98.69 216 HIS B N 1
ATOM 3921 C CA . HIS B 1 216 ? -5.305 -27.938 6.496 1 98.69 216 HIS B CA 1
ATOM 3922 C C . HIS B 1 216 ? -6.281 -26.781 6.41 1 98.69 216 HIS B C 1
ATOM 3924 O O . HIS B 1 216 ? -5.91 -25.672 6 1 98.69 216 HIS B O 1
ATOM 3930 N N . PRO B 1 217 ? -7.535 -26.969 6.754 1 98.62 217 PRO B N 1
ATOM 3931 C CA . PRO B 1 217 ? -8.531 -25.906 6.629 1 98.62 217 PRO B CA 1
ATOM 3932 C C . PRO B 1 217 ? -8.141 -24.641 7.402 1 98.62 217 PRO B C 1
ATOM 3934 O O . PRO B 1 217 ? -8.469 -23.531 6.98 1 98.62 217 PRO B O 1
ATOM 3937 N N . ASP B 1 218 ? -7.461 -24.797 8.516 1 98.81 218 ASP B N 1
ATOM 3938 C CA . ASP B 1 218 ? -6.988 -23.609 9.242 1 98.81 218 ASP B CA 1
ATOM 3939 C C . ASP B 1 218 ? -5.973 -22.828 8.422 1 98.81 218 ASP B C 1
ATOM 3941 O O . ASP B 1 218 ? -5.887 -21.609 8.531 1 98.81 218 ASP B O 1
ATOM 3945 N N . ALA B 1 219 ? -5.172 -23.547 7.645 1 98.94 219 ALA B N 1
ATOM 3946 C CA . ALA B 1 219 ? -4.184 -22.906 6.781 1 98.94 219 ALA B CA 1
ATOM 3947 C C . ALA B 1 219 ? -4.859 -22.109 5.664 1 98.94 219 ALA B C 1
ATOM 3949 O O . ALA B 1 219 ? -4.488 -20.969 5.398 1 98.94 219 ALA B O 1
ATOM 3950 N N . THR B 1 220 ? -5.875 -22.734 5.047 1 98.94 220 THR B N 1
ATOM 3951 C CA . THR B 1 220 ? -6.559 -22.047 3.961 1 98.94 220 THR B CA 1
ATOM 3952 C C . THR B 1 220 ? -7.301 -20.812 4.488 1 98.94 220 THR B C 1
ATOM 3954 O O . THR B 1 220 ? -7.289 -19.766 3.855 1 98.94 220 THR B O 1
ATOM 3957 N N . ALA B 1 221 ? -7.93 -20.906 5.672 1 98.88 221 ALA B N 1
ATOM 3958 C CA . ALA B 1 221 ? -8.625 -19.766 6.277 1 98.88 221 ALA B CA 1
ATOM 3959 C C . ALA B 1 221 ? -7.656 -18.609 6.535 1 98.88 221 ALA B C 1
ATOM 3961 O O . ALA B 1 221 ? -7.969 -17.453 6.238 1 98.88 221 ALA B O 1
ATOM 3962 N N . GLU B 1 222 ? -6.512 -18.938 7.102 1 98.88 222 GLU B N 1
ATOM 3963 C CA . GLU B 1 222 ? -5.535 -17.891 7.41 1 98.88 222 GLU B CA 1
ATOM 3964 C C . GLU B 1 222 ? -4.957 -17.281 6.137 1 98.88 222 GLU B C 1
ATOM 3966 O O . GLU B 1 222 ? -4.695 -16.078 6.086 1 98.88 222 GLU B O 1
ATOM 3971 N N . LEU B 1 223 ? -4.719 -18.094 5.109 1 98.94 223 LEU B N 1
ATOM 3972 C CA . LEU B 1 223 ? -4.23 -17.562 3.842 1 98.94 223 LEU B CA 1
ATOM 3973 C C . LEU B 1 223 ? -5.223 -16.562 3.254 1 98.94 223 LEU B C 1
ATOM 3975 O O . LEU B 1 223 ? -4.828 -15.5 2.775 1 98.94 223 LEU B O 1
ATOM 3979 N N . ARG B 1 224 ? -6.527 -16.891 3.281 1 98.94 224 ARG B N 1
ATOM 3980 C CA . ARG B 1 224 ? -7.555 -15.969 2.805 1 98.94 224 ARG B CA 1
ATOM 3981 C C . ARG B 1 224 ? -7.512 -14.656 3.578 1 98.94 224 ARG B C 1
ATOM 3983 O O . ARG B 1 224 ? -7.566 -13.578 2.982 1 98.94 224 ARG B O 1
ATOM 3990 N N . ARG B 1 225 ? -7.359 -14.742 4.855 1 98.75 225 ARG B N 1
ATOM 3991 C CA . ARG B 1 225 ? -7.293 -13.539 5.684 1 98.75 225 ARG B CA 1
ATOM 3992 C C . ARG B 1 225 ? -6.082 -12.688 5.312 1 98.75 225 ARG B C 1
ATOM 3994 O O . ARG B 1 225 ? -6.203 -11.477 5.121 1 98.75 225 ARG B O 1
ATOM 4001 N N . LEU B 1 226 ? -4.957 -13.32 5.199 1 98.88 226 LEU B N 1
ATOM 4002 C CA . LEU B 1 226 ? -3.725 -12.594 4.922 1 98.88 226 LEU B CA 1
ATOM 4003 C C . LEU B 1 226 ? -3.768 -11.953 3.537 1 98.88 226 LEU B C 1
ATOM 4005 O O . LEU B 1 226 ? -3.328 -10.82 3.357 1 98.88 226 LEU B O 1
ATOM 4009 N N . MET B 1 227 ? -4.285 -12.688 2.547 1 98.94 227 MET B N 1
ATOM 4010 C CA . MET B 1 227 ? -4.379 -12.148 1.193 1 98.94 227 MET B CA 1
ATOM 4011 C C . MET B 1 227 ? -5.324 -10.953 1.151 1 98.94 227 MET B C 1
ATOM 4013 O O . MET B 1 227 ? -5.156 -10.055 0.326 1 98.94 227 MET B O 1
ATOM 4017 N N . SER B 1 228 ? -6.352 -10.891 2.041 1 98.69 228 SER B N 1
ATOM 4018 C CA . SER B 1 228 ? -7.293 -9.773 2.092 1 98.69 228 SER B CA 1
ATOM 4019 C C . SER B 1 228 ? -6.633 -8.523 2.67 1 98.69 228 SER B C 1
ATOM 4021 O O . SER B 1 228 ? -7.199 -7.43 2.605 1 98.69 228 SER B O 1
ATOM 4023 N N . GLN B 1 229 ? -5.402 -8.633 3.125 1 98.19 229 GLN B N 1
ATOM 4024 C CA . GLN B 1 229 ? -4.734 -7.531 3.811 1 98.19 229 GLN B CA 1
ATOM 4025 C C . GLN B 1 229 ? -3.699 -6.863 2.904 1 98.19 229 GLN B C 1
ATOM 4027 O O . GLN B 1 229 ? -2.996 -5.945 3.328 1 98.19 229 GLN B O 1
ATOM 4032 N N . GLN B 1 230 ? -3.574 -7.305 1.638 1 98.25 230 GLN B N 1
ATOM 4033 C CA . GLN B 1 230 ? -2.678 -6.637 0.7 1 98.25 230 GLN B CA 1
ATOM 4034 C C . GLN B 1 230 ? -3.033 -5.16 0.554 1 98.25 230 GLN B C 1
ATOM 4036 O O . GLN B 1 230 ? -4.199 -4.816 0.344 1 98.25 230 GLN B O 1
ATOM 4041 N N . VAL B 1 231 ? -2.004 -4.301 0.583 1 97.62 231 VAL B N 1
ATOM 4042 C CA . VAL B 1 231 ? -2.277 -2.865 0.58 1 97.62 231 VAL B CA 1
ATOM 4043 C C . VAL B 1 231 ? -2.189 -2.326 -0.846 1 97.62 231 VAL B C 1
ATOM 4045 O O . VAL B 1 231 ? -2.588 -1.19 -1.112 1 97.62 231 VAL B O 1
ATOM 4048 N N . PHE B 1 232 ? -1.639 -3.084 -1.745 1 97.38 232 PHE B N 1
ATOM 4049 C CA . PHE B 1 232 ? -1.537 -2.688 -3.145 1 97.38 232 PHE B CA 1
ATOM 4050 C C . PHE B 1 232 ? -2.838 -2.975 -3.885 1 97.38 232 PHE B C 1
ATOM 4052 O O . PHE B 1 232 ? -3.131 -4.129 -4.207 1 97.38 232 PHE B O 1
ATOM 4059 N N . THR B 1 233 ? -3.586 -1.933 -4.203 1 95.75 233 THR B N 1
ATOM 4060 C CA . THR B 1 233 ? -4.914 -2.117 -4.777 1 95.75 233 THR B CA 1
ATOM 4061 C C . THR B 1 233 ? -4.996 -1.499 -6.168 1 95.75 233 THR B C 1
ATOM 4063 O O . THR B 1 233 ? -6.086 -1.181 -6.648 1 95.75 233 THR B O 1
ATOM 4066 N N . HIS B 1 234 ? -3.848 -1.328 -6.801 1 95.81 234 HIS B N 1
ATOM 4067 C CA . HIS B 1 234 ? -3.799 -0.543 -8.031 1 95.81 234 HIS B CA 1
ATOM 4068 C C . HIS B 1 234 ? -3.971 -1.431 -9.258 1 95.81 234 HIS B C 1
ATOM 4070 O O . HIS B 1 234 ? -3.898 -0.951 -10.391 1 95.81 234 HIS B O 1
ATOM 4076 N N . ARG B 1 235 ? -4.227 -2.809 -9.109 1 97.81 235 ARG B N 1
ATOM 4077 C CA . ARG B 1 235 ? -4.387 -3.713 -10.25 1 97.81 235 ARG B CA 1
ATOM 4078 C C . ARG B 1 235 ? -5.754 -4.387 -10.219 1 97.81 235 ARG B C 1
ATOM 4080 O O . ARG B 1 235 ? -6.777 -3.732 -10.43 1 97.81 235 ARG B O 1
ATOM 4087 N N . LEU B 1 236 ? -5.961 -5.598 -9.734 1 98.31 236 LEU B N 1
ATOM 4088 C CA . LEU B 1 236 ? -7.254 -6.27 -9.773 1 98.31 236 LEU B CA 1
ATOM 4089 C C . LEU B 1 236 ? -8.328 -5.43 -9.086 1 98.31 236 LEU B C 1
ATOM 4091 O O . LEU B 1 236 ? -9.438 -5.289 -9.602 1 98.31 236 LEU B O 1
ATOM 4095 N N . ALA B 1 237 ? -7.949 -4.832 -7.988 1 97.12 237 ALA B N 1
ATOM 4096 C CA . ALA B 1 237 ? -8.938 -4.18 -7.133 1 97.12 237 ALA B CA 1
ATOM 4097 C C . ALA B 1 237 ? -9.258 -2.777 -7.645 1 97.12 237 ALA B C 1
ATOM 4099 O O . ALA B 1 237 ? -10.234 -2.162 -7.211 1 97.12 237 ALA B O 1
ATOM 4100 N N . ASN B 1 238 ? -8.453 -2.262 -8.547 1 96.19 238 ASN B N 1
ATOM 4101 C CA . ASN B 1 238 ? -8.484 -0.843 -8.891 1 96.19 238 ASN B CA 1
ATOM 4102 C C . ASN B 1 238 ? -9.875 -0.406 -9.344 1 96.19 238 ASN B C 1
ATOM 4104 O O . ASN B 1 238 ? -10.312 0.7 -9.023 1 96.19 238 ASN B O 1
ATOM 4108 N N . GLU B 1 239 ? -10.609 -1.267 -10.102 1 96.19 239 GLU B N 1
ATOM 4109 C CA . GLU B 1 239 ? -11.93 -0.931 -10.609 1 96.19 239 GLU B CA 1
ATOM 4110 C C . GLU B 1 239 ? -13.023 -1.683 -9.859 1 96.19 239 GLU B C 1
ATOM 4112 O O . GLU B 1 239 ? -14.18 -1.71 -10.289 1 96.19 239 GLU B O 1
ATOM 4117 N N . LEU B 1 240 ? -12.617 -2.301 -8.805 1 97.5 240 LEU B N 1
ATOM 4118 C CA . LEU B 1 240 ? -13.562 -3.113 -8.047 1 97.5 240 LEU B CA 1
ATOM 4119 C C . LEU B 1 240 ? -13.633 -2.65 -6.598 1 97.5 240 LEU B C 1
ATOM 4121 O O . LEU B 1 240 ? -14.039 -3.414 -5.719 1 97.5 240 LEU B O 1
ATOM 4125 N N . ARG B 1 241 ? -13.141 -1.463 -6.289 1 95.06 241 ARG B N 1
ATOM 4126 C CA . ARG B 1 241 ? -13.203 -0.918 -4.938 1 95.06 241 ARG B CA 1
ATOM 4127 C C . ARG B 1 241 ? -14.617 -0.463 -4.59 1 95.06 241 ARG B C 1
ATOM 4129 O O . ARG B 1 241 ? -15.094 0.551 -5.109 1 95.06 241 ARG B O 1
ATOM 4136 N N . ALA B 1 242 ? -15.258 -1.128 -3.789 1 95.31 242 ALA B N 1
ATOM 4137 C CA . ALA B 1 242 ? -16.609 -0.87 -3.301 1 95.31 242 ALA B CA 1
ATOM 4138 C C . ALA B 1 242 ? -16.828 -1.514 -1.935 1 95.31 242 ALA B C 1
ATOM 4140 O O . ALA B 1 242 ? -16.188 -2.502 -1.595 1 95.31 242 ALA B O 1
ATOM 4141 N N . ASP B 1 243 ? -17.734 -0.968 -1.137 1 94.81 243 ASP B N 1
ATOM 4142 C CA . ASP B 1 243 ? -18.016 -1.512 0.187 1 94.81 243 ASP B CA 1
ATOM 4143 C C . ASP B 1 243 ? -18.609 -2.914 0.086 1 94.81 243 ASP B C 1
ATOM 4145 O O . ASP B 1 243 ? -18.516 -3.703 1.027 1 94.81 243 ASP B O 1
ATOM 4149 N N . THR B 1 244 ? -19.188 -3.217 -1.097 1 96.25 244 THR B N 1
ATOM 4150 C CA . THR B 1 244 ? -19.891 -4.477 -1.264 1 96.25 244 THR B CA 1
ATOM 4151 C C . THR B 1 244 ? -18.969 -5.551 -1.828 1 96.25 244 THR B C 1
ATOM 4153 O O . THR B 1 244 ? -19.391 -6.695 -2.02 1 96.25 244 THR B O 1
ATOM 4156 N N . LEU B 1 245 ? -17.719 -5.238 -2.107 1 97.69 245 LEU B N 1
ATOM 4157 C CA . LEU B 1 245 ? -16.766 -6.18 -2.686 1 97.69 245 LEU B CA 1
ATOM 4158 C C . LEU B 1 245 ? -15.523 -6.293 -1.815 1 97.69 245 LEU B C 1
ATOM 4160 O O . LEU B 1 245 ? -15.078 -5.305 -1.229 1 97.69 245 LEU B O 1
ATOM 4164 N N . GLN B 1 246 ? -15.039 -7.473 -1.693 1 97.88 246 GLN B N 1
ATOM 4165 C CA . GLN B 1 246 ? -13.742 -7.742 -1.077 1 97.88 246 GLN B CA 1
ATOM 4166 C C . GLN B 1 246 ? -12.789 -8.398 -2.07 1 97.88 246 GLN B C 1
ATOM 4168 O O . GLN B 1 246 ? -13.125 -9.406 -2.689 1 97.88 246 GLN B O 1
ATOM 4173 N N . VAL B 1 247 ? -11.688 -7.746 -2.312 1 98.44 247 VAL B N 1
ATOM 4174 C CA . VAL B 1 247 ? -10.648 -8.328 -3.158 1 98.44 247 VAL B CA 1
ATOM 4175 C C . VAL B 1 247 ? -9.492 -8.828 -2.293 1 98.44 247 VAL B C 1
ATOM 4177 O O . VAL B 1 247 ? -8.914 -8.055 -1.526 1 98.44 247 VAL B O 1
ATOM 4180 N N . SER B 1 248 ? -9.195 -10.062 -2.287 1 98.88 248 SER B N 1
ATOM 4181 C CA . SER B 1 248 ? -8.039 -10.695 -1.66 1 98.88 248 SER B CA 1
ATOM 4182 C C . SER B 1 248 ? -7 -11.094 -2.699 1 98.88 248 SER B C 1
ATOM 4184 O O . SER B 1 248 ? -7.242 -11.992 -3.514 1 98.88 248 SER B O 1
ATOM 4186 N N . GLY B 1 249 ? -5.844 -10.391 -2.725 1 98.81 249 GLY B N 1
ATOM 4187 C CA . GLY B 1 249 ? -4.953 -10.625 -3.85 1 98.81 249 GLY B CA 1
ATOM 4188 C C . GLY B 1 249 ? -3.486 -10.625 -3.457 1 98.81 249 GLY B C 1
ATOM 4189 O O . GLY B 1 249 ? -3.156 -10.516 -2.273 1 98.81 249 GLY B O 1
ATOM 4190 N N . LYS B 1 250 ? -2.656 -10.859 -4.363 1 98.94 250 LYS B N 1
ATOM 4191 C CA . LYS B 1 250 ? -1.202 -10.75 -4.297 1 98.94 250 LYS B CA 1
ATOM 4192 C C . LYS B 1 250 ? -0.626 -10.242 -5.613 1 98.94 250 LYS B C 1
ATOM 4194 O O . LYS B 1 250 ? -0.723 -10.914 -6.641 1 98.94 250 LYS B O 1
ATOM 4199 N N . THR B 1 251 ? -0.033 -9.109 -5.527 1 98.75 251 THR B N 1
ATOM 4200 C CA . THR B 1 251 ? 0.646 -8.547 -6.688 1 98.75 251 THR B CA 1
ATOM 4201 C C . THR B 1 251 ? 2.047 -9.125 -6.832 1 98.75 251 THR B C 1
ATOM 4203 O O . THR B 1 251 ? 2.605 -9.664 -5.871 1 98.75 251 THR B O 1
ATOM 4206 N N . GLY B 1 252 ? 2.586 -9.141 -8.039 1 98.44 252 GLY B N 1
ATOM 4207 C CA . GLY B 1 252 ? 3.971 -9.43 -8.375 1 98.44 252 GLY B CA 1
ATOM 4208 C C . GLY B 1 252 ? 4.539 -8.477 -9.406 1 98.44 252 GLY B C 1
ATOM 4209 O O . GLY B 1 252 ? 3.93 -8.25 -10.461 1 98.44 252 GLY B O 1
ATOM 4210 N N . THR B 1 253 ? 5.625 -7.848 -9.078 1 97.62 253 THR B N 1
ATOM 4211 C CA . THR B 1 253 ? 6.312 -6.926 -9.977 1 97.62 253 THR B CA 1
ATOM 4212 C C . THR B 1 253 ? 7.809 -7.227 -10.016 1 97.62 253 THR B C 1
ATOM 4214 O O . THR B 1 253 ? 8.445 -7.371 -8.969 1 97.62 253 THR B O 1
ATOM 4217 N N . PHE B 1 254 ? 8.391 -7.379 -11.133 1 97.81 254 PHE B N 1
ATOM 4218 C CA . PHE B 1 254 ? 9.828 -7.512 -11.344 1 97.81 254 PHE B CA 1
ATOM 4219 C C . PHE B 1 254 ? 10.203 -7.137 -12.773 1 97.81 254 PHE B C 1
ATOM 4221 O O . PHE B 1 254 ? 9.812 -7.824 -13.727 1 97.81 254 PHE B O 1
ATOM 4228 N N . LEU B 1 255 ? 10.945 -6.055 -12.938 1 96.62 255 LEU B N 1
ATOM 4229 C CA . LEU B 1 255 ? 11.352 -5.535 -14.242 1 96.62 255 LEU B CA 1
ATOM 4230 C C . LEU B 1 255 ? 10.133 -5.309 -15.133 1 96.62 255 LEU B C 1
ATOM 4232 O O . LEU B 1 255 ? 9.273 -4.484 -14.828 1 96.62 255 LEU B O 1
ATOM 4236 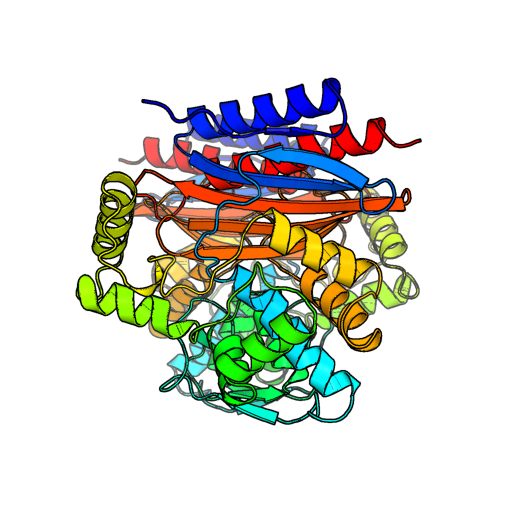N N . HIS B 1 256 ? 9.898 -6.129 -16.141 1 96.12 256 HIS B N 1
ATOM 4237 C CA . HIS B 1 256 ? 8.82 -5.879 -17.094 1 96.12 256 HIS B CA 1
ATOM 4238 C C . HIS B 1 256 ? 7.578 -6.68 -16.75 1 96.12 256 HIS B C 1
ATOM 4240 O O . HIS B 1 256 ? 6.574 -6.629 -17.469 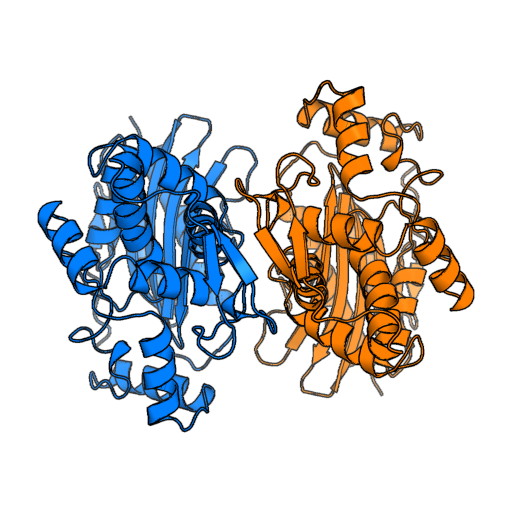1 96.12 256 HIS B O 1
ATOM 4246 N N . LEU B 1 257 ? 7.637 -7.418 -15.656 1 97.69 257 LEU B N 1
ATOM 4247 C CA . LEU B 1 257 ? 6.508 -8.234 -15.227 1 97.69 257 LEU B CA 1
ATOM 4248 C C . LEU B 1 257 ? 5.582 -7.449 -14.312 1 97.69 257 LEU B C 1
ATOM 4250 O O . LEU B 1 257 ? 6.043 -6.789 -13.375 1 97.69 257 LEU B O 1
ATOM 4254 N N . ARG B 1 258 ? 4.293 -7.48 -14.547 1 98.06 258 ARG B N 1
ATOM 4255 C CA . ARG B 1 258 ? 3.221 -6.969 -13.703 1 98.06 258 ARG B CA 1
ATOM 4256 C C . ARG B 1 258 ? 2.098 -7.988 -13.562 1 98.06 258 ARG B C 1
ATOM 4258 O O . ARG B 1 258 ? 1.261 -8.125 -14.461 1 98.06 258 ARG B O 1
ATOM 4265 N N . HIS B 1 259 ? 2.055 -8.625 -12.414 1 98.81 259 HIS B N 1
ATOM 4266 C CA . HIS B 1 259 ? 1.112 -9.719 -12.18 1 98.81 259 HIS B CA 1
ATOM 4267 C C . HIS B 1 259 ? 0.198 -9.406 -11 1 98.81 259 HIS B C 1
ATOM 4269 O O . HIS B 1 259 ? 0.541 -8.594 -10.133 1 98.81 259 HIS B O 1
ATOM 4275 N N . GLU B 1 260 ? -0.938 -10.016 -10.977 1 98.88 260 GLU B N 1
ATOM 4276 C CA . GLU B 1 260 ? -1.719 -10.164 -9.75 1 98.88 260 GLU B CA 1
ATOM 4277 C C . GLU B 1 260 ? -2.668 -11.352 -9.844 1 98.88 260 GLU B C 1
ATOM 4279 O O . GLU B 1 260 ? -3.248 -11.617 -10.898 1 98.88 260 GLU B O 1
ATOM 4284 N N . ILE B 1 261 ? -2.795 -12.062 -8.812 1 99 261 ILE B N 1
ATOM 4285 C CA . ILE B 1 261 ? -3.855 -13.047 -8.664 1 99 261 ILE B CA 1
ATOM 4286 C C . ILE B 1 261 ? -4.727 -12.695 -7.457 1 99 261 ILE B C 1
ATOM 4288 O O . ILE B 1 261 ? -4.293 -11.961 -6.566 1 99 261 ILE B O 1
ATOM 4292 N N . GLY B 1 262 ? -5.93 -13.156 -7.465 1 98.94 262 GLY B N 1
ATOM 4293 C CA . GLY B 1 262 ? -6.781 -12.891 -6.316 1 98.94 262 GLY B CA 1
ATOM 4294 C C . GLY B 1 262 ? -8.195 -13.43 -6.484 1 98.94 262 GLY B C 1
ATOM 4295 O O . GLY B 1 262 ? -8.5 -14.094 -7.477 1 98.94 262 GLY B O 1
ATOM 4296 N N . VAL B 1 263 ? -8.977 -13.273 -5.461 1 98.94 263 VAL B N 1
ATOM 4297 C CA . VAL B 1 263 ? -10.391 -13.641 -5.457 1 98.94 263 VAL B CA 1
ATOM 4298 C C . VAL B 1 263 ? -11.242 -12.422 -5.094 1 98.94 263 VAL B C 1
ATOM 4300 O O . VAL B 1 263 ? -10.938 -11.711 -4.137 1 98.94 263 VAL B O 1
ATOM 4303 N N . VAL B 1 264 ? -12.203 -12.164 -5.898 1 98.81 264 VAL B N 1
ATOM 4304 C CA . VAL B 1 264 ? -13.195 -11.133 -5.641 1 98.81 264 VAL B CA 1
ATOM 4305 C C . VAL B 1 264 ? -14.453 -11.766 -5.043 1 98.81 264 VAL B C 1
ATOM 4307 O O . VAL B 1 264 ? -15.047 -12.672 -5.637 1 98.81 264 VAL B O 1
ATOM 4310 N N . GLU B 1 265 ? -14.812 -11.32 -3.883 1 98.5 265 GLU B N 1
ATOM 4311 C CA . GLU B 1 265 ? -16.031 -11.797 -3.229 1 98.5 265 GLU B CA 1
ATOM 4312 C C . GLU B 1 265 ? -17.047 -10.672 -3.082 1 98.5 265 GLU B C 1
ATOM 4314 O O . GLU B 1 265 ? -16.734 -9.602 -2.555 1 98.5 265 GLU B O 1
ATOM 4319 N N . ALA B 1 266 ? -18.25 -10.922 -3.557 1 97.62 266 ALA B N 1
ATOM 4320 C CA . ALA B 1 266 ? -19.344 -9.961 -3.424 1 97.62 266 ALA B CA 1
ATOM 4321 C C . ALA B 1 266 ? -20.219 -10.273 -2.209 1 97.62 266 ALA B C 1
ATOM 4323 O O . ALA B 1 266 ? -20.328 -11.438 -1.812 1 97.62 266 ALA B O 1
ATOM 4324 N N . GLU B 1 267 ? -20.797 -9.289 -1.617 1 95.88 267 GLU B N 1
ATOM 4325 C CA . GLU B 1 267 ? -21.734 -9.477 -0.502 1 95.88 267 GLU B CA 1
ATOM 4326 C C . GLU B 1 267 ? -22.891 -10.383 -0.898 1 95.88 267 GLU B C 1
ATOM 4328 O O . GLU B 1 267 ? -23.484 -11.055 -0.048 1 95.88 267 GLU B O 1
ATOM 4333 N N . THR B 1 268 ? -23.172 -10.383 -2.17 1 94.31 268 THR B N 1
ATOM 4334 C CA . THR B 1 268 ? -24.281 -11.188 -2.674 1 94.31 268 THR B CA 1
ATOM 4335 C C . THR B 1 268 ? -23.891 -12.656 -2.746 1 94.31 268 THR B C 1
ATOM 4337 O O . THR B 1 268 ? -24.75 -13.523 -2.959 1 94.31 268 THR B O 1
ATOM 4340 N N . GLY B 1 269 ? -22.625 -12.922 -2.648 1 94.25 269 GLY B N 1
ATOM 4341 C CA . GLY B 1 269 ? -22.25 -14.32 -2.518 1 94.25 269 GLY B CA 1
ATOM 4342 C C . GLY B 1 269 ? -21.312 -14.789 -3.613 1 94.25 269 GLY B C 1
ATOM 4343 O O . GLY B 1 269 ? -20.656 -15.82 -3.471 1 94.25 269 GLY B O 1
ATOM 4344 N N . GLU B 1 270 ? -21.234 -14.062 -4.715 1 95.06 270 GLU B N 1
ATOM 4345 C CA . GLU B 1 270 ? -20.344 -14.461 -5.809 1 95.06 270 GLU B CA 1
ATOM 4346 C C . GLU B 1 270 ? -18.875 -14.438 -5.367 1 95.06 270 GLU B C 1
ATOM 4348 O O . GLU B 1 270 ? -18.453 -13.531 -4.641 1 95.06 270 GLU B O 1
ATOM 4353 N N . ARG B 1 271 ? -18.203 -15.477 -5.777 1 98.44 271 ARG B N 1
ATOM 4354 C CA . ARG B 1 271 ? -16.766 -15.586 -5.586 1 98.44 271 ARG B CA 1
ATOM 4355 C C . ARG B 1 271 ? -16.062 -15.898 -6.906 1 98.44 271 ARG B C 1
ATOM 4357 O O . ARG B 1 271 ? -16.266 -16.969 -7.484 1 98.44 271 ARG B O 1
ATOM 4364 N N . ILE B 1 272 ? -15.172 -14.914 -7.352 1 98.81 272 ILE B N 1
ATOM 4365 C CA . ILE B 1 272 ? -14.5 -15.047 -8.641 1 98.81 272 ILE B CA 1
ATOM 4366 C C . ILE B 1 272 ? -12.992 -15.023 -8.438 1 98.81 272 ILE B C 1
ATOM 4368 O O . ILE B 1 272 ? -12.438 -14.039 -7.938 1 98.81 272 ILE B O 1
ATOM 4372 N N . ALA B 1 273 ? -12.32 -16.109 -8.812 1 98.94 273 ALA B N 1
ATOM 4373 C CA . ALA B 1 273 ? -10.859 -16.172 -8.797 1 98.94 273 ALA B CA 1
ATOM 4374 C C . ALA B 1 273 ? -10.281 -15.656 -10.109 1 98.94 273 ALA B C 1
ATOM 4376 O O . ALA B 1 273 ? -10.82 -15.93 -11.188 1 98.94 273 ALA B O 1
ATOM 4377 N N . MET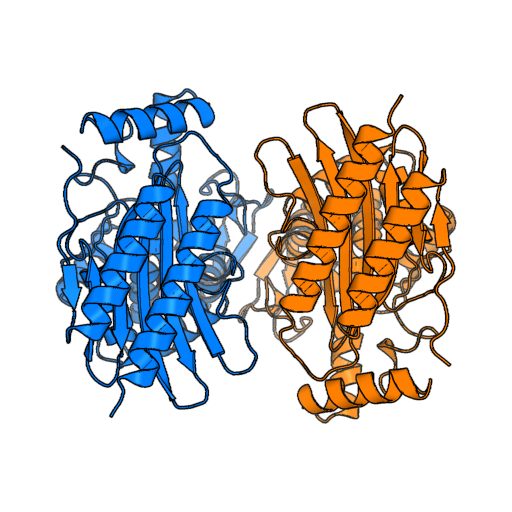 B 1 274 ? -9.18 -14.914 -10.023 1 98.94 274 MET B N 1
ATOM 4378 C CA . MET B 1 274 ? -8.57 -14.344 -11.219 1 98.94 274 MET B CA 1
ATOM 4379 C C . MET B 1 274 ? -7.047 -14.438 -11.156 1 98.94 274 MET B C 1
ATOM 4381 O O . MET B 1 274 ? -6.465 -14.414 -10.07 1 98.94 274 MET B O 1
ATOM 4385 N N . ALA B 1 275 ? -6.449 -14.57 -12.25 1 98.94 275 ALA B N 1
ATOM 4386 C CA . ALA B 1 275 ? -5.016 -14.391 -12.469 1 98.94 275 ALA B CA 1
ATOM 4387 C C . ALA B 1 275 ? -4.75 -13.523 -13.695 1 98.94 275 ALA B C 1
ATOM 4389 O O . ALA B 1 275 ? -5.238 -13.82 -14.789 1 98.94 275 ALA B O 1
ATOM 4390 N N . ALA B 1 276 ? -4.152 -12.43 -13.539 1 98.94 276 ALA B N 1
ATOM 4391 C CA . ALA B 1 276 ? -3.629 -11.562 -14.594 1 98.94 276 ALA B CA 1
ATOM 4392 C C . ALA B 1 276 ? -2.104 -11.547 -14.578 1 98.94 276 ALA B C 1
ATOM 4394 O O . ALA B 1 276 ? -1.491 -11 -13.656 1 98.94 276 ALA B O 1
ATOM 4395 N N . LEU B 1 277 ? -1.466 -12.164 -15.547 1 98.81 277 LEU B N 1
ATOM 4396 C CA . LEU B 1 277 ? -0.015 -12.266 -15.664 1 98.81 277 LEU B CA 1
ATOM 4397 C C . LEU B 1 277 ? 0.475 -11.562 -16.922 1 98.81 277 LEU B C 1
ATOM 4399 O O . LEU B 1 277 ? 0.214 -12.023 -18.047 1 98.81 277 LEU B O 1
ATOM 4403 N N . THR B 1 278 ? 1.182 -10.43 -16.734 1 98.12 278 THR B N 1
ATOM 4404 C CA . THR B 1 278 ? 1.489 -9.609 -17.906 1 98.12 278 THR B CA 1
ATOM 4405 C C . THR B 1 278 ? 2.998 -9.469 -18.078 1 98.12 278 THR B C 1
ATOM 4407 O O . THR B 1 278 ? 3.76 -9.641 -17.125 1 98.12 278 THR B O 1
ATOM 4410 N N . ARG B 1 279 ? 3.422 -9.227 -19.234 1 95.5 279 ARG B N 1
ATOM 4411 C CA . ARG B 1 279 ? 4.758 -8.828 -19.672 1 95.5 279 ARG B CA 1
ATOM 4412 C C . ARG B 1 279 ? 4.688 -7.629 -20.609 1 95.5 279 ARG B C 1
ATOM 4414 O O . ARG B 1 279 ? 4.039 -7.688 -21.656 1 95.5 279 ARG B O 1
ATOM 4421 N N . ALA B 1 280 ? 5.324 -6.605 -20.203 1 92.81 280 ALA B N 1
ATOM 4422 C CA . ALA B 1 280 ? 5.297 -5.395 -21.016 1 92.81 280 ALA B CA 1
ATOM 4423 C C . ALA B 1 280 ? 6.48 -5.359 -21.984 1 92.81 280 ALA B C 1
ATOM 4425 O O . ALA B 1 280 ? 7.566 -5.848 -21.672 1 92.81 280 ALA B O 1
ATOM 4426 N N . ASP B 1 281 ? 6.246 -4.719 -23.125 1 89.81 281 ASP B N 1
ATOM 4427 C CA . ASP B 1 281 ? 7.297 -4.551 -24.109 1 89.81 281 ASP B CA 1
ATOM 4428 C C . ASP B 1 281 ? 7.828 -3.119 -24.109 1 89.81 281 ASP B C 1
ATOM 4430 O O . ASP B 1 281 ? 8.031 -2.525 -25.172 1 89.81 281 ASP B O 1
ATOM 4434 N N . ARG B 1 282 ? 7.945 -2.568 -23.031 1 90.88 282 ARG B N 1
ATOM 4435 C CA . ARG B 1 282 ? 8.469 -1.209 -22.938 1 90.88 282 ARG B CA 1
ATOM 4436 C C . ARG B 1 282 ? 9.305 -1.026 -21.672 1 90.88 282 ARG B C 1
ATOM 4438 O O . ARG B 1 282 ? 9.102 -1.726 -20.688 1 90.88 282 ARG B O 1
ATOM 4445 N N . ARG B 1 283 ? 10.211 -0.079 -21.781 1 90.62 283 ARG B N 1
ATOM 4446 C CA . ARG B 1 283 ? 11.078 0.287 -20.672 1 90.62 283 ARG B CA 1
ATOM 4447 C C . ARG B 1 283 ? 10.383 1.271 -19.734 1 90.62 283 ARG B C 1
ATOM 4449 O O . ARG B 1 283 ? 10.477 2.486 -19.922 1 90.62 283 ARG B O 1
ATOM 4456 N N . ALA B 1 284 ? 9.68 0.731 -18.766 1 91.88 284 ALA B N 1
ATOM 4457 C CA . ALA B 1 284 ? 8.977 1.579 -17.812 1 91.88 284 ALA B CA 1
ATOM 4458 C C . ALA B 1 284 ? 9 0.968 -16.422 1 91.88 284 ALA B C 1
ATOM 4460 O O . ALA B 1 284 ? 8.602 -0.184 -16.219 1 91.88 284 ALA B O 1
ATOM 4461 N N . ARG B 1 285 ? 9.562 1.729 -15.5 1 91.06 285 ARG B N 1
ATOM 4462 C CA . ARG B 1 285 ? 9.508 1.293 -14.109 1 91.06 285 ARG B CA 1
ATOM 4463 C C . ARG B 1 285 ? 8.086 1.403 -13.562 1 91.06 285 ARG B C 1
ATOM 4465 O O . ARG B 1 285 ? 7.609 0.498 -12.875 1 91.06 285 ARG B O 1
ATOM 4472 N N . GLN B 1 286 ? 7.492 2.529 -13.805 1 92.25 286 GLN B N 1
ATOM 4473 C CA . GLN B 1 286 ? 6.078 2.736 -13.508 1 92.25 286 GLN B CA 1
ATOM 4474 C C . GLN B 1 286 ? 5.223 2.58 -14.766 1 92.25 286 GLN B C 1
ATOM 4476 O O . GLN B 1 286 ? 5.512 3.182 -15.797 1 92.25 286 GLN B O 1
ATOM 4481 N N . ALA B 1 287 ? 4.176 1.747 -14.734 1 93.69 287 ALA B N 1
ATOM 4482 C CA . ALA B 1 287 ? 3.27 1.517 -15.852 1 93.69 287 ALA B CA 1
ATOM 4483 C C . ALA B 1 287 ? 1.813 1.536 -15.398 1 93.69 287 ALA B C 1
ATOM 4485 O O . ALA B 1 287 ? 1.128 0.513 -15.445 1 93.69 287 ALA B O 1
ATOM 4486 N N . PRO B 1 288 ? 1.373 2.789 -15.031 1 94.88 288 PRO B N 1
ATOM 4487 C CA . PRO B 1 288 ? 0.013 2.861 -14.492 1 94.88 288 PRO B CA 1
ATOM 4488 C C . PRO B 1 288 ? -1.045 2.422 -15.5 1 94.88 288 PRO B C 1
ATOM 4490 O O . PRO B 1 288 ? -2.111 1.939 -15.117 1 94.88 288 PRO B O 1
ATOM 4493 N N . ASP B 1 289 ? -0.757 2.584 -16.797 1 96 289 ASP B N 1
ATOM 4494 C CA . ASP B 1 289 ? -1.709 2.162 -17.812 1 96 289 ASP B CA 1
ATOM 4495 C C . ASP B 1 289 ? -1.854 0.642 -17.828 1 96 289 ASP B C 1
ATOM 4497 O O . ASP B 1 289 ? -2.943 0.12 -18.078 1 96 289 ASP B O 1
ATOM 4501 N N . ILE B 1 290 ? -0.762 -0.088 -17.594 1 97.38 290 ILE B N 1
ATOM 4502 C CA . ILE B 1 290 ? -0.819 -1.543 -17.5 1 97.38 290 ILE B CA 1
ATOM 4503 C C . ILE B 1 290 ? -1.585 -1.958 -16.25 1 97.38 290 ILE B C 1
ATOM 4505 O O . ILE B 1 290 ? -2.424 -2.861 -16.297 1 97.38 290 ILE B O 1
ATOM 4509 N N . ASP B 1 291 ? -1.325 -1.288 -15.109 1 97.56 291 ASP B N 1
ATOM 4510 C CA . ASP B 1 291 ? -2.076 -1.55 -13.891 1 97.56 291 ASP B CA 1
ATOM 4511 C C . ASP B 1 291 ? -3.572 -1.329 -14.102 1 97.56 291 ASP B C 1
ATOM 4513 O O . ASP B 1 291 ? -4.395 -2.139 -13.664 1 97.56 291 ASP B O 1
ATOM 4517 N N . GLN B 1 292 ? -3.875 -0.298 -14.805 1 97.19 292 GLN B N 1
ATOM 4518 C CA . GLN B 1 292 ? -5.266 0.02 -15.109 1 97.19 292 GLN B CA 1
ATOM 4519 C C . GLN B 1 292 ? -5.891 -1.042 -16.016 1 97.19 292 GLN B C 1
ATOM 4521 O O . GLN B 1 292 ? -7.066 -1.379 -15.859 1 97.19 292 GLN B O 1
ATOM 4526 N N . ALA B 1 293 ? -5.125 -1.495 -16.984 1 98.25 293 ALA B N 1
ATOM 4527 C CA . ALA B 1 293 ? -5.625 -2.533 -17.875 1 98.25 293 ALA B CA 1
ATOM 4528 C C . ALA B 1 293 ? -5.988 -3.799 -17.109 1 98.25 293 ALA B C 1
ATOM 4530 O O . ALA B 1 293 ? -6.992 -4.449 -17.406 1 98.25 293 ALA B O 1
ATOM 4531 N N . ILE B 1 294 ? -5.227 -4.168 -16.125 1 98.75 294 ILE B N 1
ATOM 4532 C CA . ILE B 1 294 ? -5.508 -5.316 -15.273 1 98.75 294 ILE B CA 1
ATOM 4533 C C . ILE B 1 294 ? -6.801 -5.078 -14.492 1 98.75 294 ILE B C 1
ATOM 4535 O O . ILE B 1 294 ? -7.656 -5.965 -14.414 1 98.75 294 ILE B O 1
ATOM 4539 N N . GLY B 1 295 ? -6.941 -3.893 -13.945 1 98.69 295 GLY B N 1
ATOM 4540 C CA . GLY B 1 295 ? -8.164 -3.551 -13.227 1 98.69 295 GLY B CA 1
ATOM 4541 C C . GLY B 1 295 ? -9.406 -3.613 -14.094 1 98.69 295 GLY B C 1
ATOM 4542 O O . GLY B 1 295 ? -10.438 -4.133 -13.672 1 98.69 295 GLY B O 1
ATOM 4543 N N . THR B 1 296 ? -9.305 -3.07 -15.312 1 98.62 296 THR B N 1
ATOM 4544 C CA . THR B 1 296 ? -10.414 -3.08 -16.25 1 98.62 296 THR B CA 1
ATOM 4545 C C . THR B 1 296 ? -10.789 -4.512 -16.641 1 98.62 296 THR B C 1
ATOM 4547 O O . THR B 1 296 ? -11.977 -4.852 -16.703 1 98.62 296 THR B O 1
ATOM 4550 N N . ALA B 1 297 ? -9.773 -5.32 -16.859 1 98.88 297 ALA B N 1
ATOM 4551 C CA . ALA B 1 297 ? -10.023 -6.727 -17.156 1 98.88 297 ALA B CA 1
ATOM 4552 C C . ALA B 1 297 ? -10.781 -7.406 -16.031 1 98.88 297 ALA B C 1
ATOM 4554 O O . ALA B 1 297 ? -11.727 -8.156 -16.266 1 98.88 297 ALA B O 1
ATOM 4555 N N . ALA B 1 298 ? -10.344 -7.16 -14.797 1 98.88 298 ALA B N 1
ATOM 4556 C CA . ALA B 1 298 ? -10.969 -7.762 -13.625 1 98.88 298 ALA B CA 1
ATOM 4557 C C . ALA B 1 298 ? -12.438 -7.348 -13.516 1 98.88 298 ALA B C 1
ATOM 4559 O O . ALA B 1 298 ? -13.312 -8.188 -13.281 1 98.88 298 ALA B O 1
ATOM 4560 N N . ARG B 1 299 ? -12.672 -6.059 -13.695 1 98.56 299 ARG B N 1
ATOM 4561 C CA . ARG B 1 299 ? -14.039 -5.555 -13.633 1 98.56 299 ARG B CA 1
ATOM 4562 C C . ARG B 1 299 ? -14.906 -6.199 -14.703 1 98.56 299 ARG B C 1
ATOM 4564 O O . ARG B 1 299 ? -16.016 -6.66 -14.414 1 98.56 299 ARG B O 1
ATOM 4571 N N . ASP B 1 300 ? -14.422 -6.176 -15.938 1 98.56 300 ASP B N 1
ATOM 4572 C CA . ASP B 1 300 ? -15.188 -6.73 -17.047 1 98.56 300 ASP B CA 1
ATOM 4573 C C . ASP B 1 300 ? -15.477 -8.211 -16.844 1 98.56 300 ASP B C 1
ATOM 4575 O O . ASP B 1 300 ? -16.594 -8.672 -17.078 1 98.56 300 ASP B O 1
ATOM 4579 N N . ALA B 1 301 ? -14.484 -8.945 -16.406 1 98.75 301 ALA B N 1
ATOM 4580 C CA . ALA B 1 301 ? -14.656 -10.375 -16.141 1 98.75 301 ALA B CA 1
ATOM 4581 C C . ALA B 1 301 ? -15.656 -10.602 -15.008 1 98.75 301 ALA B C 1
ATOM 4583 O O . ALA B 1 301 ? -16.531 -11.469 -15.109 1 98.75 301 ALA B O 1
ATOM 4584 N N . PHE B 1 302 ? -15.539 -9.859 -13.922 1 98.56 302 PHE B N 1
ATOM 4585 C CA . PHE B 1 302 ? -16.438 -9.984 -12.773 1 98.56 302 PHE B CA 1
ATOM 4586 C C . PHE B 1 302 ? -17.891 -9.766 -13.195 1 98.56 302 PHE B C 1
ATOM 4588 O O . PHE B 1 302 ? -18.766 -10.57 -12.859 1 98.56 302 PHE B O 1
ATOM 4595 N N . GLU B 1 303 ? -18.062 -8.68 -13.938 1 97.38 303 GLU B N 1
ATOM 4596 C CA . GLU B 1 303 ? -19.422 -8.344 -14.375 1 97.38 303 GLU B CA 1
ATOM 4597 C C . GLU B 1 303 ? -19.984 -9.414 -15.312 1 97.38 303 GLU B C 1
ATOM 4599 O O . GLU B 1 303 ? -21.156 -9.789 -15.203 1 97.38 303 GLU B O 1
ATOM 4604 N N . ALA B 1 304 ? -19.172 -9.914 -16.188 1 97.62 304 ALA B N 1
ATOM 4605 C CA . ALA B 1 304 ? -19.609 -10.93 -17.141 1 97.62 304 ALA B CA 1
ATOM 4606 C C . ALA B 1 304 ? -19.984 -12.227 -16.422 1 97.62 304 ALA B C 1
ATOM 4608 O O . ALA B 1 304 ? -20.969 -12.875 -16.766 1 97.62 304 ALA B O 1
ATOM 4609 N N . LEU B 1 305 ? -19.203 -12.633 -15.438 1 97.31 305 LEU B N 1
ATOM 4610 C CA . LEU B 1 305 ? -19.422 -13.914 -14.758 1 97.31 305 LEU B CA 1
ATOM 4611 C C . LEU B 1 305 ? -20.562 -13.812 -13.758 1 97.31 305 LEU B C 1
ATOM 4613 O O . LEU B 1 305 ? -21.266 -14.797 -13.523 1 97.31 305 LEU B O 1
ATOM 4617 N N . ARG B 1 306 ? -20.719 -12.648 -13.164 1 91.88 306 ARG B N 1
ATOM 4618 C CA . ARG B 1 306 ? -21.828 -12.422 -12.234 1 91.88 306 ARG B CA 1
ATOM 4619 C C . ARG B 1 306 ? -23.172 -12.547 -12.938 1 91.88 306 ARG B C 1
ATOM 4621 O O . ARG B 1 306 ? -24.141 -13.062 -12.367 1 91.88 306 ARG B O 1
ATOM 4628 N N . ASN B 1 307 ? -23.281 -12.016 -14.102 1 82.88 307 ASN B N 1
ATOM 4629 C CA . ASN B 1 307 ? -24.531 -12.023 -14.859 1 82.88 307 ASN B CA 1
ATOM 4630 C C . ASN B 1 307 ? -24.828 -13.398 -15.453 1 82.88 307 ASN B C 1
ATOM 4632 O O . ASN B 1 307 ? -25.938 -13.664 -15.891 1 82.88 307 ASN B O 1
ATOM 4636 N N . HIS B 1 308 ? -23.828 -14.148 -15.578 1 71.06 308 HIS B N 1
ATOM 4637 C CA . HIS B 1 308 ? -24.016 -15.469 -16.172 1 71.06 308 HIS B CA 1
ATOM 4638 C C . HIS B 1 308 ? -24.344 -16.516 -15.102 1 71.06 308 HIS B C 1
ATOM 4640 O O . HIS B 1 308 ? -24.469 -17.703 -15.406 1 71.06 308 HIS B O 1
ATOM 4646 N N . GLY B 1 309 ? -24.281 -16.109 -13.828 1 58.62 309 GLY B N 1
ATOM 4647 C CA . GLY B 1 309 ? -24.656 -17.062 -12.789 1 58.62 309 GLY B CA 1
ATOM 4648 C C . GLY B 1 309 ? -26.062 -17.609 -12.953 1 58.62 309 GLY B C 1
ATOM 4649 O O . GLY B 1 309 ? -26.844 -17.078 -13.75 1 58.62 309 GLY B O 1
ATOM 4650 N N . PRO B 1 310 ? -26.438 -18.828 -12.289 1 49.16 310 PRO B N 1
ATOM 4651 C CA . PRO B 1 310 ? -27.766 -19.406 -12.469 1 49.16 310 PRO B CA 1
ATOM 4652 C C . PRO B 1 310 ? -28.875 -18.391 -12.219 1 49.16 310 PRO B C 1
ATOM 4654 O O . PRO B 1 310 ? -28.672 -17.406 -11.5 1 49.16 310 PRO B O 1
#

Foldseek 3Di:
DPPDWAKDWDDDLLAVLQVVLCVLCVVQQKDWWKKKAWLPPGTIIITPQLDKFFAFLQLLLLLLLVLLLCCVVPVFPQQDKDKFACVPFAADCFDPNVDHGIDIDGLVVLSLRCQAAVDLRSSVSSCVVVPQVNSQVQCVVQVLPQWHRAHRSSLQVVQLCVQQVNPLLVSLVQCLVCVVVVHHSRQCRNSVHHRMHGFNSSLVVLSCLVVVNTRHVSSSVSSQVSQQNHPDCLAQNVQVDDPQKGWRKGWGDDRQWTWMWTWIAGVVGIIMTMIIIIGHNDSDPDDSVNRVSRNVSNVSRVVSVVVVDD/DPPDWAKDWDDDLLAVLQVVLCVLCVVQQKDWWKKKAWLPPGTIIITPQLDKFFAFLQLLLLLLLVLLLCCVVPVFPQQDKDKFACVPFAADCFDPNVDHGIDIDGLVVLSLRCQAAVDLRSSVVSCVVVPQVNSQVQCVVQVLPQWHRAHRSSLQVVQLCVQQVNPLLVSLVQCLVCVVVVHHSRQCRNSVHHRMHGFNSSLVVLSCLVVVVTRHVSSSVSSQVSQQNHPDCLAQNVQVDDPQKGWRKGWGDDRQWTWMWTWIAGVVGIIMTMIIIIGHNDSDPDDSVNRVSRNVSNVSRVVSVVVPDD

InterPro domains:
  IPR000871 Beta-lactamase, class-A [PTHR35333] (25-308)
  IPR012338 Beta-lactamase/transpeptidase-like [G3DSA:3.40.710.10] (15-309)
  IPR012338 Beta-lactamase/transpeptidase-like [SSF56601] (17-286)
  IPR045155 Beta-lactamase class A, catalytic domain [PF13354] (19-304)